Protein AF-A0A3B8WE60-F1 (afdb_monomer_lite)

Foldseek 3Di:
DDQPDPVSVVVVVVVVVVVVVVVVVVVVVVVVVVVVVVVVVVVVVVVVVVVVVVVVVVVVVVVVVVVVVVVVVVVVLVVLVVVLVVLVVVLVVLVVVLVVQLVVLVVQLPDPPHDPVVNVVSVVSNVVSVQVNVLSVLVNLVSCLVNVNDDWDFDWDQVVVLVVVVQVVLCVVLVVLPAAEEEEEPDDDFRTWTGRSVLVSLLSCLLSVCQSLQANYYYWYWYWYDDPQKIKIKIWHQGQWDDPVCQVVLLDFQDDDDDPPDDRDDRSSSNVSSQSSLVVQVKHWDKDIDGNRTIMIMIMGRTHHPDPPDPDDDDDDPFDFQAFDDDAFEEEEEALDPVLLVVVCVLCVRRRHHYDYDNDLVCVVVCCVVVVGQEYEFEQDHPPDGSVRSLVVCVVVVPPHAYEYEYQDPVSPDDDPPDDDSHQYYHHPPGDSVVVCVSCCVSNVIGTDTDPPPPPPPPPPPPPDDDADDFDLVLLVVLLVCLVVLVLVVNLVSLVVCVVVVRHDPVVSVVSNVCSVVSVSVVSNVSSVVVVVVVD

Secondary structure (DSSP, 8-state):
---SSHHHHHHHHHHHHHHHHHHHHHHHHHHHHHHHHHHHHHHHHHHHHHHHHHHHHHHHHHHHHHHHHHHHHHHHHHHHHHHHHHHHHHHHHHHHHHHHHHHHHHHHHS-TTS-HHHHHHHHHHHHHHHHHHHHHHHHHHHHHHHTT--PPP-EEE-HHHHHHHHHHHHHHHHHHTT-EEEEE--SPPPS-EEE-HHHHHHHHHHHHHHHHHH-SSSEEEEEEEEETTEEEEEEEE-SS---GGGTTGGGSTT-----TT------S-HHHHHHHHHHHTT-EEEEEEETTTEEEEEEEEE-EE---S----S----PPEEEESSSPPEEEEE-S-HHHHHHHHHHHGGGT-EEEEES-GGGHHHHHHHH--SEEEEESS-SSS-HHHHHHHHHHTT----EEEEES-GGGG---TTS----SEEEESS--HHHHHHHHHHHHT--EEEP--S----------S----PPPHHHHHHHHHHHHTT-HHHHHHHHHHHHHHT-S-HHHHHHHHHHHHTT-HHHHHHHHHHHHHH--

Radius of gyration: 42.01 Å; chains: 1; bounding box: 88×72×159 Å

InterPro domains:
  IPR001789 Signal transduction response regulator, receiver domain [PF00072] (331-440)
  IPR001789 Signal transduction response regulator, receiver domain [PS50110] (330-444)
  IPR001789 Signal transduction response regulator, receiver domain [SM00448] (329-440)
  IPR003594 Histidine kinase/HSP90-like ATPase domain [PF02518] (195-302)
  IPR003594 Histidine kinase/HSP90-like ATPase domain [SM00387] (195-305)
  IPR003661 Signal transduction histidine kinase, dimerisation/phosphoacceptor domain [PF00512] (82-148)
  IPR003661 Signal transduction histidine kinase, dimerisation/phosphoacceptor domain [SM00388] (82-148)
  IPR003661 Signal transduction histidine kinase, dimerisation/phosphoacceptor domain [cd00082] (82-144)
  IPR004358 Signal transduction histidine kinase-related protein, C-terminal [PR00344] (231-245)
  IPR004358 Signal transduction histidine kinase-related protein, C-terminal [PR00344] (249-259)
  IPR004358 Signal transduction histidine kinase-related protein, C-terminal [PR00344] (265-283)
  IPR004358 Signal transduction histidine kinase-related protein, C-terminal [PR00344] (289-302)
  IPR005467 Histidine kinase domain [PS50109] (89-305)
  IPR011006 CheY-like superfamily [SSF52172] (328-451)
  IPR036097 Signal transduction histidine kinase, dimerisation/phosphoacceptor domain superfamily [SSF47384] (67-149)
  IPR036890 Histidine kinase/HSP90-like ATPase superfamily [G3DSA:3.30.565.10] (147-307)
  IPR036890 Histidine kinase/HSP90-like ATPase superfamily [SSF55874] (138-301)

Sequence (536 aa):
TPVASLAEATLLSVTLWKVFFILVIVTGVICWLFVLAHESRVVAEEESRRQTRLLTEEIVAHERTDQALQQAKEQAEAANGAKSRYLTGISHELRSPLNAILGYAQLMENDDSVPPHRKEALGVIRRSGEYLADLIEGLLDISKIEAGRLDLHRDQVRIGLLMEQLVTMFRLQAEEKGLAFDYHCPHPLPELVTTDEKRLRQILINLLSNAIKYTDQGSVSLTLRYRSQVAEFTVRDTGEGIAAENIERIFRPFERIRNPGQSRTGTGLGLTITRLLTEIMGGDISVESEPGEGSVFKVSLMLSSLHSASPRSISTPARRIYGYHGARRKILLVDDDDSHRQVIRAMLSPLGFEISDTGNAMTVPERVEQERPNLILLDVSMPGKSGWEVLAELREMKYNLPVVMVSADANEGHHSAEAPRLHDGYIIKPVRLNLLLDTIGRVMGLDWRFEKSPEPLAALPLPASGALELPAREHCEALADLARIGHRKGLLEALHSLQYAGDASDAFVQEITKFTNDFQFEKILELLEVAEHEAS

Organism: Marinobacter nauticus (NCBI:txid2743)

pLDDT: mean 78.94, std 15.57, range [28.05, 97.44]

Structure (mmCIF, N/CA/C/O backbone):
data_AF-A0A3B8WE60-F1
#
_entry.id   AF-A0A3B8WE60-F1
#
loop_
_atom_site.group_PDB
_atom_site.id
_atom_site.type_symbol
_atom_site.label_atom_id
_atom_site.label_alt_id
_atom_site.label_comp_id
_atom_site.label_asym_id
_atom_site.label_entity_id
_atom_site.label_seq_id
_atom_site.pdbx_PDB_ins_code
_atom_site.Cartn_x
_atom_site.Cartn_y
_atom_site.Cartn_z
_atom_site.occupancy
_atom_site.B_iso_or_equiv
_atom_site.auth_seq_id
_atom_site.auth_comp_id
_atom_site.auth_asym_id
_atom_site.auth_atom_id
_atom_site.pdbx_PDB_model_num
ATOM 1 N N . THR A 1 1 ? 33.703 -18.500 -109.265 1.00 49.69 1 THR A N 1
ATOM 2 C CA . THR A 1 1 ? 32.764 -18.746 -110.380 1.00 49.69 1 THR A CA 1
ATOM 3 C C . THR A 1 1 ? 33.023 -17.704 -111.454 1.00 49.69 1 THR A C 1
ATOM 5 O O . THR A 1 1 ? 33.171 -16.544 -111.087 1.00 49.69 1 THR A O 1
ATOM 8 N N . PRO A 1 2 ? 33.189 -18.071 -112.737 1.00 55.41 2 PRO A N 1
ATOM 9 C CA . PRO A 1 2 ? 33.363 -17.079 -113.792 1.00 55.41 2 PRO A CA 1
ATOM 10 C C . PRO A 1 2 ? 32.014 -16.384 -114.024 1.00 55.41 2 PRO A C 1
ATOM 12 O O . PRO A 1 2 ? 30.989 -17.052 -114.136 1.00 55.41 2 PRO A O 1
ATOM 15 N N . VAL A 1 3 ? 32.005 -15.053 -114.002 1.00 51.75 3 VAL A N 1
ATOM 16 C CA . VAL A 1 3 ? 30.796 -14.231 -114.160 1.00 51.75 3 VAL A CA 1
ATOM 17 C C . VAL A 1 3 ? 30.491 -14.110 -115.655 1.00 51.75 3 VAL A C 1
ATOM 19 O O . VAL A 1 3 ? 31.381 -13.735 -116.417 1.00 51.75 3 VAL A O 1
ATOM 22 N N . ALA A 1 4 ? 29.280 -14.466 -116.090 1.00 61.06 4 ALA A N 1
ATOM 23 C CA . ALA A 1 4 ? 28.961 -14.659 -117.507 1.00 61.06 4 ALA A CA 1
ATOM 24 C C . ALA A 1 4 ? 28.514 -13.371 -118.231 1.00 61.06 4 ALA A C 1
ATOM 26 O O . ALA A 1 4 ? 28.290 -13.396 -119.439 1.00 61.06 4 ALA A O 1
ATOM 27 N N . SER A 1 5 ? 28.444 -12.218 -117.553 1.00 69.94 5 SER A N 1
ATOM 28 C CA . SER A 1 5 ? 28.201 -10.921 -118.202 1.00 69.94 5 SER A CA 1
ATOM 29 C C . SER A 1 5 ? 28.690 -9.721 -117.370 1.00 69.94 5 SER A C 1
ATOM 31 O O . SER A 1 5 ? 28.750 -9.769 -116.141 1.00 69.94 5 SER A O 1
ATOM 33 N N . LEU A 1 6 ? 29.017 -8.598 -118.029 1.00 69.50 6 LEU A N 1
ATOM 34 C CA . LEU A 1 6 ? 29.428 -7.341 -117.368 1.00 69.50 6 LEU A CA 1
ATOM 35 C C . LEU A 1 6 ? 28.334 -6.790 -116.418 1.00 69.50 6 LEU A C 1
ATOM 37 O O . LEU A 1 6 ? 28.630 -6.124 -115.423 1.00 69.50 6 LEU A O 1
ATOM 41 N N . ALA A 1 7 ? 27.067 -7.101 -116.714 1.00 74.88 7 ALA A N 1
ATOM 42 C CA . ALA A 1 7 ? 25.901 -6.751 -115.904 1.00 74.88 7 ALA A CA 1
ATOM 43 C C . ALA A 1 7 ? 25.808 -7.584 -114.609 1.00 74.88 7 ALA A C 1
ATOM 45 O O . ALA A 1 7 ? 25.491 -7.053 -113.546 1.00 74.88 7 ALA A O 1
ATOM 46 N N . GLU A 1 8 ? 26.146 -8.874 -114.657 1.00 78.25 8 GLU A N 1
ATOM 47 C CA . GLU A 1 8 ? 26.203 -9.723 -113.460 1.00 78.25 8 GLU A CA 1
ATOM 48 C C . GLU A 1 8 ? 27.340 -9.312 -112.519 1.00 78.25 8 GLU A C 1
ATOM 50 O O . GLU A 1 8 ? 27.164 -9.306 -111.301 1.00 78.25 8 GLU A O 1
ATOM 55 N N . ALA A 1 9 ? 28.495 -8.912 -113.064 1.00 77.12 9 ALA A N 1
ATOM 56 C CA . ALA A 1 9 ? 29.642 -8.483 -112.261 1.00 77.12 9 ALA A CA 1
ATOM 57 C C . ALA A 1 9 ? 29.352 -7.181 -111.496 1.00 77.12 9 ALA A C 1
ATOM 59 O O . ALA A 1 9 ? 29.719 -7.036 -110.327 1.00 77.12 9 ALA A O 1
ATOM 60 N N . THR A 1 10 ? 28.650 -6.245 -112.138 1.00 81.38 10 THR A N 1
ATOM 61 C CA . THR A 1 10 ? 28.222 -4.984 -111.516 1.00 81.38 10 THR A CA 1
ATOM 62 C C . THR A 1 10 ? 27.132 -5.211 -110.469 1.00 81.38 10 THR A C 1
ATOM 64 O O . THR A 1 10 ? 27.232 -4.663 -109.370 1.00 81.38 10 THR A O 1
ATOM 67 N N . LEU A 1 11 ? 26.152 -6.081 -110.737 1.00 84.31 11 LEU A N 1
ATOM 68 C CA . LEU A 1 11 ? 25.127 -6.456 -109.759 1.00 84.31 11 LEU A CA 1
ATOM 69 C C . LEU A 1 11 ? 25.726 -7.158 -108.526 1.00 84.31 11 LEU A C 1
ATOM 71 O O . LEU A 1 11 ? 25.360 -6.832 -107.392 1.00 84.31 11 LEU A O 1
ATOM 75 N N . LEU A 1 12 ? 26.673 -8.081 -108.729 1.00 85.88 12 LEU A N 1
ATOM 76 C CA . LEU A 1 12 ? 27.370 -8.784 -107.649 1.00 85.88 12 LEU A CA 1
ATOM 77 C C . LEU A 1 12 ? 28.183 -7.810 -106.787 1.00 85.88 12 LEU A C 1
ATOM 79 O O . LEU A 1 12 ? 28.095 -7.865 -105.564 1.00 85.88 12 LEU A O 1
ATOM 83 N N . SER A 1 13 ? 28.911 -6.878 -107.412 1.00 85.50 13 SER A N 1
ATOM 84 C CA . SER A 1 13 ? 29.672 -5.833 -106.713 1.00 85.50 13 SER A CA 1
ATOM 85 C C . SER A 1 13 ? 28.774 -4.939 -105.848 1.00 85.50 13 SER A C 1
ATOM 87 O O . SER A 1 13 ? 29.040 -4.753 -104.660 1.00 85.50 13 SER A O 1
ATOM 89 N N . VAL A 1 14 ? 27.655 -4.447 -106.399 1.00 88.44 14 VAL A N 1
ATOM 90 C CA . VAL A 1 14 ? 26.680 -3.632 -105.648 1.00 88.44 14 VAL A CA 1
ATOM 91 C C . VAL A 1 14 ? 26.066 -4.424 -104.490 1.00 88.44 14 VAL A C 1
ATOM 93 O O . VAL A 1 14 ? 25.876 -3.882 -103.400 1.00 88.44 14 VAL A O 1
ATOM 96 N N . THR A 1 15 ? 25.769 -5.707 -104.698 1.00 90.25 15 THR A N 1
ATOM 97 C CA . THR A 1 15 ? 25.216 -6.580 -103.652 1.00 90.25 15 THR A CA 1
ATOM 98 C C . THR A 1 15 ? 26.230 -6.822 -102.535 1.00 90.25 15 THR A C 1
ATOM 100 O O . THR A 1 15 ? 25.875 -6.695 -101.366 1.00 90.25 15 THR A O 1
ATOM 103 N N . LEU A 1 16 ? 27.497 -7.086 -102.872 1.00 91.00 16 LEU A N 1
ATOM 104 C CA . LEU A 1 16 ? 28.579 -7.250 -101.897 1.00 91.00 16 LEU A CA 1
ATOM 105 C C . LEU A 1 16 ? 28.797 -5.982 -101.068 1.00 91.00 16 LEU A C 1
ATOM 107 O O . LEU A 1 16 ? 28.916 -6.078 -99.851 1.00 91.00 16 LEU A O 1
ATOM 111 N N . TRP A 1 17 ? 28.769 -4.798 -101.689 1.00 93.12 17 TRP A N 1
ATOM 112 C CA . TRP A 1 17 ? 28.853 -3.527 -100.964 1.00 93.12 17 TRP A CA 1
ATOM 113 C C . TRP A 1 17 ? 27.675 -3.317 -100.008 1.00 93.12 17 TRP A C 1
ATOM 115 O O . TRP A 1 17 ? 27.883 -2.933 -98.858 1.00 93.12 17 TRP A O 1
ATOM 125 N N . LYS A 1 18 ? 26.441 -3.612 -100.439 1.00 92.56 18 LYS A N 1
ATOM 126 C CA . LYS A 1 18 ? 25.260 -3.541 -99.561 1.00 92.56 18 LYS A CA 1
ATOM 127 C C . LYS A 1 18 ? 25.377 -4.505 -98.381 1.00 92.56 18 LYS A C 1
ATOM 129 O O . LYS A 1 18 ? 25.154 -4.095 -97.247 1.00 92.56 18 LYS A O 1
ATOM 134 N N . VAL A 1 19 ? 25.757 -5.759 -98.634 1.00 93.62 19 VAL A N 1
ATOM 135 C CA . VAL A 1 19 ? 25.951 -6.776 -97.589 1.00 93.62 19 VAL A CA 1
ATOM 136 C C . VAL A 1 19 ? 27.061 -6.360 -96.623 1.00 93.62 19 VAL A C 1
ATOM 138 O O . VAL A 1 19 ? 26.871 -6.471 -95.416 1.00 93.62 19 VAL A O 1
ATOM 141 N N . PHE A 1 20 ? 28.173 -5.820 -97.129 1.00 94.19 20 PHE A N 1
ATOM 142 C CA . PHE A 1 20 ? 29.269 -5.304 -96.313 1.00 94.19 20 PHE A CA 1
ATOM 143 C C . PHE A 1 20 ? 28.800 -4.190 -95.371 1.00 94.19 20 PHE A C 1
ATOM 145 O O . PHE A 1 20 ? 29.004 -4.295 -94.165 1.00 94.19 20 PHE A O 1
ATOM 152 N N . PHE A 1 21 ? 28.113 -3.163 -95.883 1.00 95.12 21 PHE A N 1
ATOM 153 C CA . PHE A 1 21 ? 27.609 -2.076 -95.037 1.00 95.12 21 PHE A CA 1
ATOM 154 C C . PHE A 1 21 ? 26.559 -2.550 -94.026 1.00 95.12 21 PHE A C 1
ATOM 156 O O . PHE A 1 21 ? 26.587 -2.103 -92.882 1.00 95.12 21 PHE A O 1
ATOM 163 N N . ILE A 1 22 ? 25.674 -3.481 -94.403 1.00 94.69 22 ILE A N 1
ATOM 164 C CA . ILE A 1 22 ? 24.710 -4.082 -93.467 1.00 94.69 22 ILE A CA 1
ATOM 165 C C . ILE A 1 22 ? 25.447 -4.815 -92.342 1.00 94.69 22 ILE A C 1
ATOM 167 O O . ILE A 1 22 ? 25.141 -4.586 -91.175 1.00 94.69 22 ILE A O 1
ATOM 171 N N . LEU A 1 23 ? 26.439 -5.649 -92.669 1.00 95.06 23 LEU A N 1
ATOM 172 C CA . LEU A 1 23 ? 27.255 -6.351 -91.676 1.00 95.06 23 LEU A CA 1
ATOM 173 C C . LEU A 1 23 ? 27.988 -5.373 -90.755 1.00 95.06 23 LEU A C 1
ATOM 175 O O . LEU A 1 23 ? 27.925 -5.542 -89.545 1.00 95.06 23 LEU A O 1
ATOM 179 N N . VAL A 1 24 ? 28.601 -4.317 -91.298 1.00 96.12 24 VAL A N 1
ATOM 180 C CA . VAL A 1 24 ? 29.284 -3.284 -90.501 1.00 96.12 24 VAL A CA 1
ATOM 181 C C . VAL A 1 24 ? 28.320 -2.585 -89.539 1.00 96.12 24 VAL A C 1
ATOM 183 O O . VAL A 1 24 ? 28.657 -2.411 -88.369 1.00 96.12 24 VAL A O 1
ATOM 186 N N . ILE A 1 25 ? 27.111 -2.228 -89.989 1.00 95.94 25 ILE A N 1
ATOM 187 C CA . ILE A 1 25 ? 26.088 -1.614 -89.127 1.00 95.94 25 ILE A CA 1
ATOM 188 C C . ILE A 1 25 ? 25.656 -2.591 -88.030 1.00 95.94 25 ILE A C 1
ATOM 190 O O . ILE A 1 25 ? 25.625 -2.214 -86.862 1.00 95.94 25 ILE A O 1
ATOM 194 N N . VAL A 1 26 ? 25.367 -3.849 -88.377 1.00 96.00 26 VAL A N 1
ATOM 195 C CA . VAL A 1 26 ? 24.964 -4.879 -87.406 1.00 96.00 26 VAL A CA 1
ATOM 196 C C . VAL A 1 26 ? 26.068 -5.117 -86.375 1.00 96.00 26 VAL A C 1
ATOM 198 O O . VAL A 1 26 ? 25.791 -5.124 -85.178 1.00 96.00 26 VAL A O 1
ATOM 201 N N . THR A 1 27 ? 27.326 -5.242 -86.805 1.00 96.12 27 THR A N 1
ATOM 202 C CA . THR A 1 27 ? 28.473 -5.378 -85.899 1.00 96.12 27 THR A CA 1
ATOM 203 C C . THR A 1 27 ? 28.636 -4.142 -85.014 1.00 96.12 27 THR A C 1
ATOM 205 O O . THR A 1 27 ? 28.879 -4.289 -83.819 1.00 96.12 27 THR A O 1
ATOM 208 N N . GLY A 1 28 ? 28.446 -2.936 -85.558 1.00 96.12 28 GLY A N 1
ATOM 209 C CA . GLY A 1 28 ? 28.476 -1.688 -84.795 1.00 96.12 28 GLY A CA 1
ATOM 210 C C . GLY A 1 28 ? 27.396 -1.626 -83.713 1.00 96.12 28 GLY A C 1
ATOM 211 O O . GLY A 1 28 ? 27.704 -1.310 -82.567 1.00 96.12 28 GLY A O 1
ATOM 212 N N . VAL A 1 29 ? 26.154 -1.999 -84.043 1.00 96.25 29 VAL A N 1
ATOM 213 C CA . VAL A 1 29 ? 25.031 -2.049 -83.088 1.00 96.25 29 VAL A CA 1
ATOM 214 C C . VAL A 1 29 ? 25.276 -3.093 -82.000 1.00 96.25 29 VAL A C 1
ATOM 216 O O . VAL A 1 29 ? 25.078 -2.795 -80.826 1.00 96.25 29 VAL A O 1
ATOM 219 N N . ILE A 1 30 ? 25.747 -4.293 -82.357 1.00 95.75 30 ILE A N 1
ATOM 220 C CA . ILE A 1 30 ? 26.071 -5.345 -81.379 1.00 95.75 30 ILE A CA 1
ATOM 221 C C . ILE A 1 30 ? 27.202 -4.888 -80.450 1.00 95.75 30 ILE A C 1
ATOM 223 O O . ILE A 1 30 ? 27.102 -5.059 -79.237 1.00 95.75 30 ILE A O 1
ATOM 227 N N . CYS A 1 31 ? 28.257 -4.282 -81.002 1.00 95.88 31 CYS A N 1
ATOM 228 C CA . CYS A 1 31 ? 29.374 -3.759 -80.218 1.00 95.88 31 CYS A CA 1
ATOM 229 C C . CYS A 1 31 ? 28.906 -2.656 -79.257 1.00 95.88 31 CYS A C 1
ATOM 231 O O . CYS A 1 31 ? 29.218 -2.700 -78.070 1.00 95.88 31 CYS A O 1
ATOM 233 N N . TRP A 1 32 ? 28.083 -1.718 -79.736 1.00 96.25 32 TRP A N 1
ATOM 234 C CA . TRP A 1 32 ? 27.522 -0.655 -78.906 1.00 96.25 32 TRP A CA 1
ATOM 235 C C . TRP A 1 32 ? 26.612 -1.191 -77.793 1.00 96.25 32 TRP A C 1
ATOM 237 O O . TRP A 1 32 ? 26.763 -0.783 -76.645 1.00 96.25 32 TRP A O 1
ATOM 247 N N . LEU A 1 33 ? 25.729 -2.152 -78.091 1.00 95.12 33 LEU A N 1
ATOM 248 C CA . LEU A 1 33 ? 24.898 -2.812 -77.077 1.00 95.12 33 LEU A CA 1
ATOM 249 C C . LEU A 1 33 ? 25.744 -3.535 -76.025 1.00 95.12 33 LEU A C 1
ATOM 251 O O . LEU A 1 33 ? 25.408 -3.497 -74.844 1.00 95.12 33 LEU A O 1
ATOM 255 N N . PHE A 1 34 ? 26.847 -4.168 -76.433 1.00 95.62 34 PHE A N 1
ATOM 256 C CA . PHE A 1 34 ? 27.758 -4.830 -75.505 1.00 95.62 34 PHE A CA 1
ATOM 257 C C . PHE A 1 34 ? 28.472 -3.828 -74.589 1.00 95.62 34 PHE A C 1
ATOM 259 O O . PHE A 1 34 ? 28.548 -4.057 -73.383 1.00 95.62 34 PHE A O 1
ATOM 266 N N . VAL A 1 35 ? 28.941 -2.701 -75.136 1.00 95.38 35 VAL A N 1
ATOM 267 C CA . VAL A 1 35 ? 29.545 -1.611 -74.351 1.00 95.38 35 VAL A CA 1
ATOM 268 C C . VAL A 1 35 ? 28.528 -1.022 -73.373 1.00 95.38 35 VAL A C 1
ATOM 270 O O . VAL A 1 35 ? 28.821 -0.930 -72.185 1.00 95.38 35 VAL A O 1
ATOM 273 N N . LEU A 1 36 ? 27.311 -0.719 -73.833 1.00 95.12 36 LEU A N 1
ATOM 274 C CA . LEU A 1 36 ? 26.246 -0.169 -72.991 1.00 95.12 36 LEU A CA 1
ATOM 275 C C . LEU A 1 36 ? 25.849 -1.133 -71.863 1.00 95.12 36 LEU A C 1
ATOM 277 O O . LEU A 1 36 ? 25.693 -0.720 -70.715 1.00 95.12 36 LEU A O 1
ATOM 281 N N . ALA A 1 37 ? 25.712 -2.426 -72.167 1.00 93.50 37 ALA A N 1
ATOM 282 C CA . ALA A 1 37 ? 25.419 -3.446 -71.163 1.00 93.50 37 ALA A CA 1
ATOM 283 C C . ALA A 1 37 ? 26.564 -3.599 -70.149 1.00 93.50 37 ALA A C 1
ATOM 285 O O . ALA A 1 37 ? 26.314 -3.828 -68.965 1.00 93.50 37 ALA A O 1
ATOM 286 N N . HIS A 1 38 ? 27.817 -3.462 -70.594 1.00 94.50 38 HIS A N 1
ATOM 287 C CA . HIS A 1 38 ? 28.977 -3.498 -69.712 1.00 94.50 38 HIS A CA 1
ATOM 288 C C . HIS A 1 38 ? 29.021 -2.282 -68.777 1.00 94.50 38 HIS A C 1
ATOM 290 O O . HIS A 1 38 ? 29.122 -2.476 -67.568 1.00 94.50 38 HIS A O 1
ATOM 296 N N . GLU A 1 39 ? 28.865 -1.062 -69.302 1.00 94.50 39 GLU A N 1
ATOM 297 C CA . GLU A 1 39 ? 28.807 0.167 -68.494 1.00 94.50 39 GLU A CA 1
ATOM 298 C C . GLU A 1 39 ? 27.644 0.133 -67.497 1.00 94.50 39 GLU A C 1
ATOM 300 O O . GLU A 1 39 ? 27.839 0.391 -66.311 1.00 94.50 39 GLU A O 1
ATOM 305 N N . SER A 1 40 ? 26.449 -0.271 -67.942 1.00 92.88 40 SER A N 1
ATOM 306 C CA . SER A 1 40 ? 25.278 -0.388 -67.067 1.00 92.88 40 SER A CA 1
ATOM 307 C C . SER A 1 40 ? 25.507 -1.382 -65.925 1.00 92.88 40 SER A C 1
ATOM 309 O O . SER A 1 40 ? 25.130 -1.098 -64.786 1.00 92.88 40 SER A O 1
ATOM 311 N N . ARG A 1 41 ? 26.163 -2.519 -66.195 1.00 93.56 41 ARG A N 1
ATOM 312 C CA . ARG A 1 41 ? 26.497 -3.506 -65.160 1.00 93.56 41 ARG A CA 1
ATOM 313 C C . ARG A 1 41 ? 27.509 -2.960 -64.156 1.00 93.56 41 ARG A C 1
ATOM 315 O O . ARG A 1 41 ? 27.333 -3.188 -62.965 1.00 93.56 41 ARG A O 1
ATOM 322 N N . VAL A 1 42 ? 28.538 -2.252 -64.623 1.00 94.19 42 VAL A N 1
ATOM 323 C CA . VAL A 1 42 ? 29.557 -1.651 -63.746 1.00 94.19 42 VAL A CA 1
ATOM 324 C C . VAL A 1 42 ? 28.920 -0.617 -62.818 1.00 94.19 42 VAL A C 1
ATOM 326 O O . VAL A 1 42 ? 29.108 -0.702 -61.609 1.00 94.19 42 VAL A O 1
ATOM 329 N N . VAL A 1 43 ? 28.086 0.284 -63.349 1.00 94.00 43 VAL A N 1
ATOM 330 C CA . VAL A 1 43 ? 27.384 1.297 -62.540 1.00 94.00 43 VAL A CA 1
ATOM 331 C C . VAL A 1 43 ? 26.439 0.651 -61.520 1.00 94.00 43 VAL A C 1
ATOM 333 O O . VAL A 1 43 ? 26.412 1.058 -60.360 1.00 94.00 43 VAL A O 1
ATOM 336 N N . ALA A 1 44 ? 25.687 -0.382 -61.915 1.00 92.06 44 ALA A N 1
ATOM 337 C CA . ALA A 1 44 ? 24.808 -1.104 -60.994 1.00 92.06 44 ALA A CA 1
ATOM 338 C C . ALA A 1 44 ? 25.591 -1.814 -59.873 1.00 92.06 44 ALA A C 1
ATOM 340 O O . ALA A 1 44 ? 25.151 -1.835 -58.722 1.00 92.06 44 ALA A O 1
ATOM 341 N N . GLU A 1 45 ? 26.758 -2.380 -60.191 1.00 93.75 45 GLU A N 1
ATOM 342 C CA . GLU A 1 45 ? 27.627 -3.037 -59.215 1.00 93.75 45 GLU A CA 1
ATOM 343 C C . GLU A 1 45 ? 28.266 -2.026 -58.250 1.00 93.75 45 GLU A C 1
ATOM 345 O O . GLU A 1 45 ? 28.327 -2.281 -57.047 1.00 93.75 45 GLU A O 1
ATOM 350 N N . GLU A 1 46 ? 28.688 -0.860 -58.741 1.00 94.25 46 GLU A N 1
ATOM 351 C CA . GLU A 1 46 ? 29.200 0.232 -57.908 1.00 94.25 46 GLU A CA 1
ATOM 352 C C . GLU A 1 46 ? 28.138 0.769 -56.943 1.00 94.25 46 GLU A C 1
ATOM 354 O O . GLU A 1 46 ? 28.409 0.897 -55.745 1.00 94.25 46 GLU A O 1
ATOM 359 N N . GLU A 1 47 ? 26.918 1.016 -57.425 1.00 94.19 47 GLU A N 1
ATOM 360 C CA . GLU A 1 47 ? 25.818 1.497 -56.585 1.00 94.19 47 GLU A CA 1
ATOM 361 C C . GLU A 1 47 ? 25.408 0.442 -55.544 1.00 94.19 47 GLU A C 1
ATOM 363 O O . GLU A 1 47 ? 25.242 0.762 -54.366 1.00 94.19 47 GLU A O 1
ATOM 368 N N . SER A 1 48 ? 25.345 -0.838 -55.928 1.00 93.62 48 SER A N 1
ATOM 369 C CA . SER A 1 48 ? 25.073 -1.940 -54.995 1.00 93.62 48 SER A CA 1
ATOM 370 C C . SER A 1 48 ? 26.155 -2.066 -53.918 1.00 93.62 48 SER A C 1
ATOM 372 O O . SER A 1 48 ? 25.843 -2.197 -52.730 1.00 93.62 48 SER A O 1
ATOM 374 N N . ARG A 1 49 ? 27.437 -1.964 -54.294 1.00 95.19 49 ARG A N 1
ATOM 375 C CA . ARG A 1 49 ? 28.557 -1.961 -53.338 1.00 95.19 49 ARG A CA 1
ATOM 376 C C . ARG A 1 49 ? 28.480 -0.764 -52.397 1.00 95.19 49 ARG A C 1
ATOM 378 O O . ARG A 1 49 ? 28.730 -0.918 -51.202 1.00 95.19 49 ARG A O 1
ATOM 385 N N . ARG A 1 50 ? 28.104 0.412 -52.906 1.00 94.31 50 ARG A N 1
ATOM 386 C CA . ARG A 1 50 ? 27.917 1.619 -52.096 1.00 94.31 50 ARG A CA 1
ATOM 387 C C . ARG A 1 50 ? 26.790 1.445 -51.081 1.00 94.31 50 ARG A C 1
ATOM 389 O O . ARG A 1 50 ? 27.011 1.713 -49.904 1.00 94.31 50 ARG A O 1
ATOM 396 N N . GLN A 1 51 ? 25.625 0.958 -51.503 1.00 94.00 51 GLN A N 1
ATOM 397 C CA . GLN A 1 51 ? 24.495 0.696 -50.605 1.00 94.00 51 GLN A CA 1
ATOM 398 C C . GLN A 1 51 ? 24.840 -0.354 -49.548 1.00 94.00 51 GLN A C 1
ATOM 400 O O . GLN A 1 51 ? 24.595 -0.139 -48.365 1.00 94.00 51 GLN A O 1
ATOM 405 N N . THR A 1 52 ? 25.483 -1.450 -49.955 1.00 94.56 52 THR A N 1
ATOM 406 C CA . THR A 1 52 ? 25.922 -2.508 -49.032 1.00 94.56 52 THR A CA 1
ATOM 407 C C . THR A 1 52 ? 26.888 -1.956 -47.986 1.00 94.56 52 THR A C 1
ATOM 409 O O . THR A 1 52 ? 26.777 -2.277 -46.803 1.00 94.56 52 THR A O 1
ATOM 412 N N . ARG A 1 53 ? 27.812 -1.080 -48.395 1.00 95.88 53 ARG A N 1
ATOM 413 C CA . ARG A 1 53 ? 28.738 -0.415 -47.478 1.00 95.88 53 ARG A CA 1
ATOM 414 C C . ARG A 1 53 ? 28.010 0.495 -46.487 1.00 95.88 53 ARG A C 1
ATOM 416 O O . ARG A 1 53 ? 28.288 0.392 -45.300 1.00 95.88 53 ARG A O 1
ATOM 423 N N . LEU A 1 54 ? 27.086 1.336 -46.956 1.00 95.50 54 LEU A N 1
ATOM 424 C CA . LEU A 1 54 ? 26.304 2.226 -46.087 1.00 95.50 54 LEU A CA 1
ATOM 425 C C . LEU A 1 54 ? 25.478 1.435 -45.064 1.00 95.50 54 LEU A C 1
ATOM 427 O O . LEU A 1 54 ? 25.535 1.743 -43.880 1.00 95.50 54 LEU A O 1
ATOM 431 N N . LEU A 1 55 ? 24.797 0.369 -45.499 1.00 95.31 55 LEU A N 1
ATOM 432 C CA . LEU A 1 55 ? 24.051 -0.522 -44.604 1.00 95.31 55 LEU A CA 1
ATOM 433 C C . LEU A 1 55 ? 24.966 -1.192 -43.575 1.00 95.31 55 LEU A C 1
ATOM 435 O O . LEU A 1 55 ? 24.610 -1.302 -42.409 1.00 95.31 55 LEU A O 1
ATOM 439 N N . THR A 1 56 ? 26.161 -1.621 -43.985 1.00 95.25 56 THR A N 1
ATOM 440 C CA . THR A 1 56 ? 27.130 -2.227 -43.059 1.00 95.25 56 THR A CA 1
ATOM 441 C C . THR A 1 56 ? 27.616 -1.209 -42.024 1.00 95.25 56 THR A C 1
ATOM 443 O O . THR A 1 56 ? 27.728 -1.538 -40.846 1.00 95.25 56 THR A O 1
ATOM 446 N N . GLU A 1 57 ? 27.887 0.030 -42.440 1.00 95.12 57 GLU A N 1
ATOM 447 C CA . GLU A 1 57 ? 28.274 1.119 -41.535 1.00 95.12 57 GLU A CA 1
ATOM 448 C C . GLU A 1 57 ? 27.143 1.455 -40.542 1.00 95.12 57 GLU A C 1
ATOM 450 O O . GLU A 1 57 ? 27.414 1.634 -39.354 1.00 95.12 57 GLU A O 1
ATOM 455 N N . GLU A 1 58 ? 25.884 1.457 -40.992 1.00 95.38 58 GLU A N 1
ATOM 456 C CA . GLU A 1 58 ? 24.696 1.659 -40.152 1.00 95.38 58 GLU A CA 1
ATOM 457 C C . GLU A 1 58 ? 24.480 0.512 -39.150 1.00 95.38 58 GLU A C 1
ATOM 459 O O . GLU A 1 58 ? 24.283 0.774 -37.964 1.00 95.38 58 GLU A O 1
ATOM 464 N N . ILE A 1 59 ? 24.602 -0.750 -39.581 1.00 94.56 59 ILE A N 1
ATOM 465 C CA . ILE A 1 59 ? 24.506 -1.925 -38.696 1.00 94.56 59 ILE A CA 1
ATOM 466 C C . ILE A 1 59 ? 25.569 -1.850 -37.595 1.00 94.56 59 ILE A C 1
ATOM 468 O O . ILE A 1 59 ? 25.247 -1.985 -36.418 1.00 94.56 59 ILE A O 1
ATOM 472 N N . VAL A 1 60 ? 26.825 -1.567 -37.954 1.00 96.06 60 VAL A N 1
ATOM 473 C CA . VAL A 1 60 ? 27.918 -1.448 -36.974 1.00 96.06 60 VAL A CA 1
ATOM 474 C C . VAL A 1 60 ? 27.685 -0.276 -36.014 1.00 96.06 60 VAL A C 1
ATOM 476 O O . VAL A 1 60 ? 28.024 -0.367 -34.832 1.00 96.06 60 VAL A O 1
ATOM 479 N N . ALA A 1 61 ? 27.118 0.835 -36.491 1.00 93.62 61 ALA A N 1
ATOM 480 C CA . ALA A 1 61 ? 26.755 1.959 -35.632 1.00 93.62 61 ALA A CA 1
ATOM 481 C C . ALA A 1 61 ? 25.638 1.583 -34.643 1.00 93.62 61 ALA A C 1
ATOM 483 O O . ALA A 1 61 ? 25.757 1.892 -33.454 1.00 93.62 61 ALA A O 1
ATOM 484 N N . HIS A 1 62 ? 24.601 0.876 -35.099 1.00 93.56 62 HIS A N 1
ATOM 485 C CA . HIS A 1 62 ? 23.531 0.370 -34.240 1.00 93.56 62 HIS A CA 1
ATOM 486 C C . HIS A 1 62 ? 24.050 -0.621 -33.198 1.00 93.56 62 HIS A C 1
ATOM 488 O O . HIS A 1 62 ? 23.820 -0.405 -32.014 1.00 93.56 62 HIS A O 1
ATOM 494 N N . GLU A 1 63 ? 24.843 -1.620 -33.592 1.00 94.56 63 GLU A N 1
ATOM 495 C CA . GLU A 1 63 ? 25.413 -2.604 -32.659 1.00 94.56 63 GLU A CA 1
ATOM 496 C C . GLU A 1 63 ? 26.244 -1.946 -31.552 1.00 94.56 63 GLU A C 1
ATOM 498 O O . GLU A 1 63 ? 26.136 -2.313 -30.382 1.00 94.56 63 GLU A O 1
ATOM 503 N N . ARG A 1 64 ? 27.060 -0.940 -31.893 1.00 94.31 64 ARG A N 1
ATOM 504 C CA . ARG A 1 64 ? 27.838 -0.188 -30.895 1.00 94.31 64 ARG A CA 1
ATOM 505 C C . ARG A 1 64 ? 26.944 0.589 -29.938 1.00 94.31 64 ARG A C 1
ATOM 507 O O . ARG A 1 64 ? 27.234 0.643 -28.744 1.00 94.31 64 ARG A O 1
ATOM 514 N N . THR A 1 65 ? 25.888 1.204 -30.463 1.00 93.94 65 THR A N 1
ATOM 515 C CA . THR A 1 65 ? 24.949 1.998 -29.664 1.00 93.94 65 THR A CA 1
ATOM 516 C C . THR A 1 65 ? 24.143 1.094 -28.732 1.00 93.94 65 THR A C 1
ATOM 518 O O . THR A 1 65 ? 24.025 1.400 -27.547 1.00 93.94 65 THR A O 1
ATOM 521 N N . ASP A 1 66 ? 23.687 -0.059 -29.222 1.00 94.62 66 ASP A N 1
ATOM 522 C CA . ASP A 1 66 ? 22.964 -1.066 -28.444 1.00 94.62 66 ASP A CA 1
ATOM 523 C C . ASP A 1 66 ? 23.849 -1.678 -27.354 1.00 94.62 66 ASP A C 1
ATOM 525 O O . ASP A 1 66 ? 23.414 -1.813 -26.212 1.00 94.62 66 ASP A O 1
ATOM 529 N N . GLN A 1 67 ? 25.117 -1.983 -27.653 1.00 94.19 67 GLN A N 1
ATOM 530 C CA . GLN A 1 67 ? 26.069 -2.461 -26.645 1.00 94.19 67 GLN A CA 1
ATOM 531 C C . GLN A 1 67 ? 26.335 -1.414 -25.561 1.00 94.19 67 GLN A C 1
ATOM 533 O O . GLN A 1 67 ? 26.341 -1.751 -24.377 1.00 94.19 67 GLN A O 1
ATOM 538 N N . ALA A 1 68 ? 26.529 -0.148 -25.940 1.00 93.50 68 ALA A N 1
ATOM 539 C CA . ALA A 1 68 ? 26.717 0.934 -24.978 1.00 93.50 68 ALA A CA 1
ATOM 540 C C . ALA A 1 68 ? 25.467 1.135 -24.103 1.00 93.50 68 ALA A C 1
ATOM 542 O O . ALA A 1 68 ? 25.586 1.307 -22.889 1.00 93.50 68 ALA A O 1
ATOM 543 N N . LEU A 1 69 ? 24.272 1.060 -24.699 1.00 94.50 69 LEU A N 1
ATOM 544 C CA . LEU A 1 69 ? 23.001 1.137 -23.980 1.00 94.50 69 LEU A CA 1
ATOM 545 C C . LEU A 1 69 ? 22.831 -0.037 -23.010 1.00 94.50 69 LEU A C 1
ATOM 547 O O . LEU A 1 69 ? 22.458 0.175 -21.857 1.00 94.50 69 LEU A O 1
ATOM 551 N N . GLN A 1 70 ? 23.138 -1.258 -23.449 1.00 93.00 70 GLN A N 1
ATOM 552 C CA . GLN A 1 70 ? 23.049 -2.459 -22.624 1.00 93.00 70 GLN A CA 1
ATOM 553 C C . GLN A 1 70 ? 24.024 -2.397 -21.441 1.00 93.00 70 GLN A C 1
ATOM 555 O O . GLN A 1 70 ? 23.620 -2.647 -20.308 1.00 93.00 70 GLN A O 1
ATOM 560 N N . GLN A 1 71 ? 25.272 -1.976 -21.667 1.00 93.25 71 GLN A N 1
ATOM 561 C CA . GLN A 1 71 ? 26.249 -1.778 -20.591 1.00 93.25 71 GLN A CA 1
ATOM 562 C C . GLN A 1 71 ? 25.799 -0.705 -19.594 1.00 93.25 71 GLN A C 1
ATOM 564 O O . GLN A 1 71 ? 25.889 -0.909 -18.383 1.00 93.25 71 GLN A O 1
ATOM 569 N N . ALA A 1 72 ? 25.278 0.425 -20.082 1.00 90.94 72 ALA A N 1
ATOM 570 C CA . ALA A 1 72 ? 24.754 1.482 -19.221 1.00 90.94 72 ALA A CA 1
ATOM 571 C C . ALA A 1 72 ? 23.552 0.997 -18.390 1.00 90.94 72 ALA A C 1
ATOM 573 O O . ALA A 1 72 ? 23.458 1.306 -17.200 1.00 90.94 72 ALA A O 1
ATOM 574 N N . LYS A 1 73 ? 22.663 0.196 -18.992 1.00 90.44 73 LYS A N 1
ATOM 575 C CA . LYS A 1 73 ? 21.520 -0.422 -18.312 1.00 90.44 73 LYS A CA 1
ATOM 576 C C . LYS A 1 73 ? 21.972 -1.395 -17.223 1.00 90.44 73 LYS A C 1
ATOM 578 O O . LYS A 1 73 ? 21.528 -1.267 -16.086 1.00 90.44 73 LYS A O 1
ATOM 583 N N . GLU A 1 74 ? 22.884 -2.311 -17.536 1.00 90.44 74 GLU A N 1
ATOM 584 C CA . GLU A 1 74 ? 23.425 -3.276 -16.569 1.00 90.44 74 GLU A CA 1
ATOM 585 C C . GLU A 1 74 ? 24.129 -2.573 -15.402 1.00 90.44 74 GLU A C 1
ATOM 587 O O . GLU A 1 74 ? 23.942 -2.944 -14.241 1.00 90.44 74 GLU A O 1
ATOM 592 N N . GLN A 1 75 ? 24.887 -1.508 -15.680 1.00 88.69 75 GLN A N 1
ATOM 593 C CA . GLN A 1 75 ? 25.530 -0.705 -14.642 1.00 88.69 75 GLN A CA 1
ATOM 594 C C . GLN A 1 75 ? 24.503 0.005 -13.745 1.00 88.69 75 GLN A C 1
ATOM 596 O O . GLN A 1 75 ? 24.669 0.028 -12.521 1.00 88.69 75 GLN A O 1
ATOM 601 N N . ALA A 1 76 ? 23.430 0.551 -14.326 1.00 81.19 76 ALA A N 1
ATOM 602 C CA . ALA A 1 76 ? 22.347 1.191 -13.582 1.00 81.19 76 ALA A CA 1
ATOM 603 C C . ALA A 1 76 ? 21.568 0.188 -12.710 1.00 81.19 76 ALA A C 1
ATOM 605 O O . ALA A 1 76 ? 21.322 0.452 -11.530 1.00 81.19 76 ALA A O 1
ATOM 606 N N . GLU A 1 77 ? 21.234 -0.988 -13.245 1.00 81.19 77 GLU A N 1
ATOM 607 C CA . GLU A 1 77 ? 20.548 -2.057 -12.511 1.00 81.19 77 GLU A CA 1
ATOM 608 C C . GLU A 1 77 ? 21.418 -2.615 -11.374 1.00 81.19 77 GLU A C 1
ATOM 610 O O . GLU A 1 77 ? 20.936 -2.787 -10.249 1.00 81.19 77 GLU A O 1
ATOM 615 N N . ALA A 1 78 ? 22.718 -2.820 -11.614 1.00 81.44 78 ALA A N 1
ATOM 616 C CA . ALA A 1 78 ? 23.665 -3.244 -10.585 1.00 81.44 78 ALA A CA 1
ATOM 617 C C . ALA A 1 78 ? 23.773 -2.213 -9.448 1.00 81.44 78 ALA A C 1
ATOM 619 O O . ALA A 1 78 ? 23.759 -2.587 -8.268 1.00 81.44 78 ALA A O 1
ATOM 620 N N . ALA A 1 79 ? 23.824 -0.919 -9.785 1.00 80.19 79 ALA A N 1
ATOM 621 C CA . ALA A 1 79 ? 23.835 0.166 -8.808 1.00 80.19 79 ALA A CA 1
ATOM 622 C C . ALA A 1 79 ? 22.538 0.201 -7.979 1.00 80.19 79 ALA A C 1
ATOM 624 O O . ALA A 1 79 ? 22.598 0.273 -6.748 1.00 80.19 79 ALA A O 1
ATOM 625 N N . ASN A 1 80 ? 21.371 0.067 -8.618 1.00 73.19 80 ASN A N 1
ATOM 626 C CA . ASN A 1 80 ? 20.082 0.049 -7.922 1.00 73.19 80 ASN A CA 1
ATOM 627 C C . ASN A 1 80 ? 19.939 -1.187 -7.009 1.00 73.19 80 ASN A C 1
ATOM 629 O O . ASN A 1 80 ? 19.501 -1.103 -5.854 1.00 73.19 80 ASN A O 1
ATOM 633 N N . GLY A 1 81 ? 20.406 -2.345 -7.483 1.00 73.50 81 GLY A N 1
ATOM 634 C CA . GLY A 1 81 ? 20.447 -3.583 -6.710 1.00 73.50 81 GLY A CA 1
ATOM 635 C C . GLY A 1 81 ? 21.401 -3.528 -5.510 1.00 73.50 81 GLY A C 1
ATOM 636 O O . GLY A 1 81 ? 21.135 -4.181 -4.494 1.00 73.50 81 GLY A O 1
ATOM 637 N N . ALA A 1 82 ? 22.499 -2.769 -5.599 1.00 74.38 82 ALA A N 1
ATOM 638 C CA . ALA A 1 82 ? 23.410 -2.503 -4.484 1.00 74.38 82 ALA A CA 1
ATOM 639 C C . ALA A 1 82 ? 22.799 -1.524 -3.468 1.00 74.38 82 ALA A C 1
ATOM 641 O O . ALA A 1 82 ? 22.778 -1.839 -2.277 1.00 74.38 82 ALA A O 1
ATOM 642 N N . LYS A 1 83 ? 22.220 -0.406 -3.935 1.00 77.50 83 LYS A N 1
ATOM 643 C CA . LYS A 1 83 ? 21.484 0.573 -3.110 1.00 77.50 83 LYS A CA 1
ATOM 644 C C . LYS A 1 83 ? 20.412 -0.115 -2.262 1.00 77.50 83 LYS A C 1
ATOM 646 O O . LYS A 1 83 ? 20.355 0.079 -1.052 1.00 77.50 83 LYS A O 1
ATOM 651 N N . SER A 1 84 ? 19.632 -1.003 -2.873 1.00 71.38 84 SER A N 1
ATOM 652 C CA . SER A 1 84 ? 18.534 -1.696 -2.188 1.00 71.38 84 SER A CA 1
ATOM 653 C C . SER A 1 84 ? 19.000 -2.7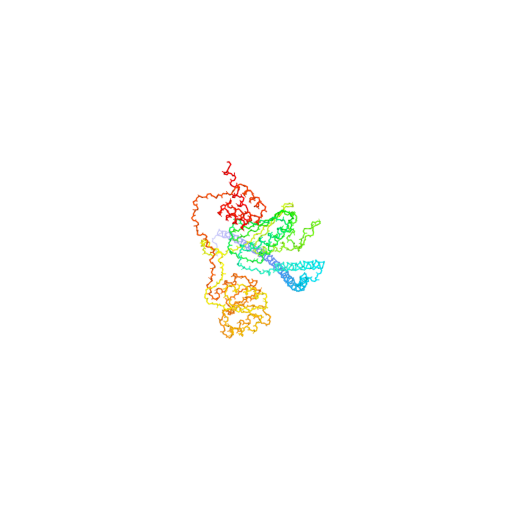04 -1.138 1.00 71.38 84 SER A C 1
ATOM 655 O O . SER A 1 84 ? 18.403 -2.814 -0.065 1.00 71.38 84 SER A O 1
ATOM 657 N N . ARG A 1 85 ? 20.096 -3.432 -1.407 1.00 74.12 85 ARG A N 1
ATOM 658 C CA . ARG A 1 85 ? 20.713 -4.331 -0.412 1.00 74.12 85 ARG A CA 1
ATOM 659 C C . ARG A 1 85 ? 21.264 -3.550 0.776 1.00 74.12 85 ARG A C 1
ATOM 661 O O . ARG A 1 85 ? 21.053 -3.958 1.913 1.00 74.12 85 ARG A O 1
ATOM 668 N N . TYR A 1 86 ? 21.918 -2.423 0.506 1.00 75.31 86 TYR A N 1
ATOM 669 C CA . TYR A 1 86 ? 22.448 -1.541 1.538 1.00 75.31 86 TYR A CA 1
ATOM 670 C C . TYR A 1 86 ? 21.336 -0.992 2.446 1.00 75.31 86 TYR A C 1
ATOM 672 O O . TYR A 1 86 ? 21.434 -1.107 3.664 1.00 75.31 86 TYR A O 1
ATOM 680 N N . LEU A 1 87 ? 20.234 -0.498 1.867 1.00 77.25 87 LEU A N 1
ATOM 681 C CA . LEU A 1 87 ? 19.086 0.007 2.633 1.00 77.25 87 LEU A CA 1
ATOM 682 C C . LEU A 1 87 ? 18.388 -1.082 3.457 1.00 77.25 87 LEU A C 1
ATOM 684 O O . LEU A 1 87 ? 18.012 -0.837 4.605 1.00 77.25 87 LEU A O 1
ATOM 688 N N . THR A 1 88 ? 18.263 -2.293 2.907 1.00 71.81 88 THR A N 1
ATOM 689 C CA . THR A 1 88 ? 17.701 -3.444 3.633 1.00 71.81 88 THR A CA 1
ATOM 690 C C . THR A 1 88 ? 18.549 -3.807 4.852 1.00 71.81 88 THR A C 1
ATOM 692 O O . THR A 1 88 ? 18.006 -3.957 5.945 1.00 71.81 88 THR A O 1
ATOM 695 N N . GLY A 1 89 ? 19.874 -3.894 4.683 1.00 69.38 89 GLY A N 1
ATOM 696 C CA . GLY A 1 89 ? 20.804 -4.184 5.778 1.00 69.38 89 GLY A CA 1
ATOM 697 C C . GLY A 1 89 ? 20.763 -3.122 6.877 1.00 69.38 89 GLY A C 1
ATOM 698 O O . GLY A 1 89 ? 20.533 -3.454 8.038 1.00 69.38 89 GLY A O 1
ATOM 699 N N . ILE A 1 90 ? 20.872 -1.842 6.500 1.00 77.69 90 ILE A N 1
ATOM 700 C CA . ILE A 1 90 ? 20.815 -0.719 7.450 1.00 77.69 90 ILE A CA 1
ATOM 701 C C . ILE A 1 90 ? 19.528 -0.733 8.259 1.00 77.69 90 ILE A C 1
ATOM 703 O O . ILE A 1 90 ? 19.546 -0.489 9.458 1.00 77.69 90 ILE A O 1
ATOM 707 N N . SER A 1 91 ? 18.396 -1.010 7.628 1.00 75.94 91 SER A N 1
ATOM 708 C CA . SER A 1 91 ? 17.121 -0.900 8.328 1.00 75.94 91 SER A CA 1
ATOM 709 C C . SER A 1 91 ? 16.943 -1.981 9.389 1.00 75.94 91 SER A C 1
ATOM 711 O O . SER A 1 91 ? 16.380 -1.698 10.442 1.00 75.94 91 SER A O 1
ATOM 713 N N . HIS A 1 92 ? 17.474 -3.188 9.168 1.00 73.00 92 HIS A N 1
ATOM 714 C CA . HIS A 1 92 ? 17.551 -4.200 10.224 1.00 73.00 92 HIS A CA 1
ATOM 715 C C . HIS A 1 92 ? 18.469 -3.756 11.371 1.00 73.00 92 HIS A C 1
ATOM 717 O O . HIS A 1 92 ? 18.098 -3.904 12.538 1.00 73.00 92 HIS A O 1
ATOM 723 N N . GLU A 1 93 ? 19.620 -3.158 11.052 1.00 77.12 93 GLU A N 1
ATOM 724 C CA . GLU A 1 93 ? 20.554 -2.632 12.055 1.00 77.12 93 GLU A CA 1
ATOM 725 C C . GLU A 1 93 ? 20.000 -1.428 12.827 1.00 77.12 93 GLU A C 1
ATOM 727 O O . GLU A 1 93 ? 20.335 -1.259 13.995 1.00 77.12 93 GLU A O 1
ATOM 732 N N . LEU A 1 94 ? 19.126 -0.620 12.220 1.00 75.75 94 LEU A N 1
ATOM 733 C CA . LEU A 1 94 ? 18.469 0.511 12.878 1.00 75.75 94 LEU A CA 1
ATOM 734 C C . LEU A 1 94 ? 17.231 0.093 13.682 1.00 75.75 94 LEU A C 1
ATOM 736 O O . LEU A 1 94 ? 16.975 0.663 14.742 1.00 75.75 94 LEU A O 1
ATOM 740 N N . ARG A 1 95 ? 16.469 -0.909 13.225 1.00 73.75 95 ARG A N 1
ATOM 741 C CA . ARG A 1 95 ? 15.238 -1.362 13.898 1.00 73.75 95 ARG A CA 1
ATOM 742 C C . ARG A 1 95 ? 15.523 -1.959 15.276 1.00 73.75 95 ARG A C 1
ATOM 744 O O . ARG A 1 95 ? 14.794 -1.687 16.224 1.00 73.75 95 ARG A O 1
ATOM 751 N N . SER A 1 96 ? 16.587 -2.749 15.400 1.00 69.31 96 SER A N 1
ATOM 752 C CA . SER A 1 96 ? 16.935 -3.436 16.651 1.00 69.31 96 SER A CA 1
ATOM 753 C C . SER A 1 96 ? 17.231 -2.480 17.830 1.00 69.31 96 SER A C 1
ATOM 755 O O . SER A 1 96 ? 16.557 -2.583 18.859 1.00 69.31 96 SER A O 1
ATOM 757 N N . PRO A 1 97 ? 18.145 -1.489 17.714 1.00 68.38 97 PRO A N 1
ATOM 758 C CA . PRO A 1 97 ? 18.386 -0.524 18.788 1.00 68.38 97 PRO A CA 1
ATOM 759 C C . PRO A 1 97 ? 17.186 0.399 19.024 1.00 68.38 97 PRO A C 1
ATOM 761 O O . PRO A 1 97 ? 16.935 0.798 20.160 1.00 68.38 97 PRO A O 1
ATOM 764 N N . LEU A 1 98 ? 16.412 0.713 17.982 1.00 80.12 98 LEU A N 1
ATOM 765 C CA . LEU A 1 98 ? 15.220 1.544 18.108 1.00 80.12 98 LEU A CA 1
ATOM 766 C C . LEU A 1 98 ? 14.114 0.856 18.917 1.00 80.12 98 LEU A C 1
ATOM 768 O O . LEU A 1 98 ? 13.547 1.473 19.816 1.00 80.12 98 LEU A O 1
ATOM 772 N N . ASN A 1 99 ? 13.862 -0.429 18.662 1.00 74.50 99 ASN A N 1
ATOM 773 C CA . ASN A 1 99 ? 12.907 -1.227 19.431 1.00 74.50 99 ASN A CA 1
ATOM 774 C C . ASN A 1 99 ? 13.324 -1.353 20.900 1.00 74.50 99 ASN A C 1
ATOM 776 O O . ASN A 1 99 ? 12.466 -1.321 21.778 1.00 74.50 99 ASN A O 1
ATOM 780 N N . ALA A 1 100 ? 14.628 -1.436 21.184 1.00 73.06 100 ALA A N 1
ATOM 781 C CA . ALA A 1 100 ? 15.127 -1.413 22.556 1.00 73.06 100 ALA A CA 1
ATOM 782 C C . ALA A 1 100 ? 14.835 -0.066 23.244 1.00 73.06 100 ALA A C 1
ATOM 784 O O . ALA A 1 100 ? 14.319 -0.049 24.360 1.00 73.06 100 ALA A O 1
ATOM 785 N N . ILE A 1 101 ? 15.102 1.064 22.574 1.00 76.88 101 ILE A N 1
ATOM 786 C CA . ILE A 1 101 ? 14.800 2.409 23.098 1.00 76.88 101 ILE A CA 1
ATOM 787 C C . ILE A 1 101 ? 13.295 2.577 23.347 1.00 76.88 101 ILE A C 1
ATOM 789 O O . ILE A 1 101 ? 12.905 3.074 24.403 1.00 76.88 101 ILE A O 1
ATOM 793 N N . LEU A 1 102 ? 12.455 2.136 22.406 1.00 73.31 102 LEU A N 1
ATOM 794 C CA . LEU A 1 102 ? 10.998 2.173 22.535 1.00 73.31 102 LEU A CA 1
ATOM 795 C C . LEU A 1 102 ? 10.504 1.299 23.691 1.00 73.31 102 LEU A C 1
ATOM 797 O O . LEU A 1 102 ? 9.705 1.765 24.500 1.00 73.31 102 LEU A O 1
ATOM 801 N N . GLY A 1 103 ? 11.031 0.079 23.817 1.00 72.00 103 GLY A N 1
ATOM 802 C CA . GLY A 1 103 ? 10.690 -0.840 24.901 1.00 72.00 103 GLY A CA 1
ATOM 803 C C . GLY A 1 103 ? 11.024 -0.265 26.277 1.00 72.00 103 GLY A C 1
ATOM 804 O O . GLY A 1 103 ? 10.179 -0.279 27.170 1.00 72.00 103 GLY A O 1
ATOM 805 N N . TYR A 1 104 ? 12.215 0.320 26.448 1.00 75.94 104 TYR A N 1
ATOM 806 C CA . TYR A 1 104 ? 12.582 0.980 27.706 1.00 75.94 104 TYR A CA 1
ATOM 807 C C . TYR A 1 104 ? 11.751 2.237 27.980 1.00 75.94 104 TYR A C 1
ATOM 809 O O . TYR A 1 104 ? 11.331 2.443 29.118 1.00 75.94 104 TYR A O 1
ATOM 817 N N . ALA A 1 105 ? 11.470 3.054 26.961 1.00 75.94 105 ALA A N 1
ATOM 818 C CA . ALA A 1 105 ? 10.623 4.235 27.120 1.00 75.94 105 ALA A CA 1
ATOM 819 C C . ALA A 1 105 ? 9.203 3.855 27.573 1.00 75.94 105 ALA A C 1
ATOM 821 O O . ALA A 1 105 ? 8.667 4.483 28.483 1.00 75.94 105 ALA A O 1
ATOM 822 N N . GLN A 1 106 ? 8.631 2.794 26.998 1.00 76.50 106 GLN A N 1
ATOM 823 C CA . GLN A 1 106 ? 7.297 2.297 27.334 1.00 76.50 106 GLN A CA 1
ATOM 824 C C . GLN A 1 106 ? 7.244 1.658 28.730 1.00 76.50 106 GLN A C 1
ATOM 826 O O . GLN A 1 106 ? 6.306 1.910 29.486 1.00 76.50 106 GLN A O 1
ATOM 831 N N . LEU A 1 107 ? 8.268 0.883 29.111 1.00 76.88 107 LEU A N 1
ATOM 832 C CA . LEU A 1 107 ? 8.398 0.335 30.467 1.00 76.88 107 LEU A CA 1
ATOM 833 C C . LEU A 1 107 ? 8.460 1.446 31.523 1.00 76.88 107 LEU A C 1
ATOM 835 O O . LEU A 1 107 ? 7.806 1.343 32.555 1.00 76.88 107 LEU A O 1
ATOM 839 N N . MET A 1 108 ? 9.205 2.521 31.253 1.00 77.44 108 MET A N 1
ATOM 840 C CA . MET A 1 108 ? 9.319 3.664 32.165 1.00 77.44 108 MET A CA 1
ATOM 841 C C . MET A 1 108 ? 8.060 4.547 32.186 1.00 77.44 108 MET A C 1
ATOM 843 O O . MET A 1 108 ? 7.750 5.138 33.216 1.00 77.44 108 MET A O 1
ATOM 847 N N . GLU A 1 109 ? 7.326 4.669 31.076 1.00 72.31 109 GLU A N 1
ATOM 848 C CA . GLU A 1 109 ? 6.062 5.426 31.011 1.00 72.31 109 GLU A CA 1
ATOM 849 C C . GLU A 1 109 ? 4.965 4.756 31.868 1.00 72.31 109 GLU A C 1
ATOM 851 O O . GLU A 1 109 ? 4.221 5.435 32.590 1.00 72.31 109 GLU A O 1
ATOM 856 N N . ASN A 1 110 ? 4.937 3.419 31.856 1.00 73.62 110 ASN A N 1
ATOM 857 C CA . ASN A 1 110 ? 3.993 2.585 32.605 1.00 73.62 110 ASN A CA 1
ATOM 858 C C . ASN A 1 110 ? 4.379 2.358 34.078 1.00 73.62 110 ASN A C 1
ATOM 860 O O . ASN A 1 110 ? 3.599 1.770 34.822 1.00 73.62 110 ASN A O 1
ATOM 864 N N . ASP A 1 111 ? 5.555 2.812 34.516 1.00 80.56 111 ASP A N 1
ATOM 865 C CA . ASP A 1 111 ? 5.985 2.716 35.911 1.00 80.56 111 ASP A CA 1
ATOM 866 C C . ASP A 1 111 ? 5.350 3.845 36.746 1.00 80.56 111 ASP A C 1
ATOM 868 O O . ASP A 1 111 ? 5.518 5.041 36.477 1.00 80.56 111 ASP A O 1
ATOM 872 N N . ASP A 1 112 ? 4.587 3.475 37.773 1.00 81.19 112 ASP A N 1
ATOM 873 C CA . ASP A 1 112 ? 3.899 4.410 38.672 1.00 81.19 112 ASP A CA 1
ATOM 874 C C . ASP A 1 112 ? 4.855 5.199 39.580 1.00 81.19 112 ASP A C 1
ATOM 876 O O . ASP A 1 112 ? 4.482 6.247 40.109 1.00 81.19 112 ASP A O 1
ATOM 880 N N . SER A 1 113 ? 6.105 4.750 39.727 1.00 86.56 113 SER A N 1
ATOM 881 C CA . SER A 1 113 ? 7.145 5.458 40.483 1.00 86.56 113 SER A CA 1
ATOM 882 C C . SER A 1 113 ? 7.731 6.662 39.734 1.00 86.56 113 SER A C 1
ATOM 884 O O . SER A 1 113 ? 8.411 7.502 40.335 1.00 86.56 113 SER A O 1
ATOM 886 N N . VAL A 1 114 ? 7.465 6.786 38.427 1.00 82.88 114 VAL A N 1
ATOM 887 C CA . VAL A 1 114 ? 8.008 7.858 37.590 1.00 82.88 114 VAL A CA 1
ATOM 888 C C . VAL A 1 114 ? 7.183 9.145 37.744 1.00 82.88 114 VAL A C 1
ATOM 890 O O . VAL A 1 114 ? 5.978 9.148 37.481 1.00 82.88 114 VAL A O 1
ATOM 893 N N . PRO A 1 115 ? 7.813 10.284 38.107 1.00 85.31 115 PRO A N 1
ATOM 894 C CA . PRO A 1 115 ? 7.116 11.559 38.246 1.00 85.31 115 PRO A CA 1
ATOM 895 C C . PRO A 1 115 ? 6.398 12.008 36.955 1.00 85.31 115 PRO A C 1
ATOM 897 O O . PRO A 1 115 ? 6.963 11.844 35.870 1.00 85.31 115 PRO A O 1
ATOM 900 N N . PRO A 1 116 ? 5.234 12.688 37.037 1.00 79.56 116 PRO A N 1
ATOM 901 C CA . PRO A 1 116 ? 4.433 13.077 35.866 1.00 79.56 116 PRO A CA 1
ATOM 902 C C . PRO A 1 116 ? 5.199 13.881 34.802 1.00 79.56 116 PRO A C 1
ATOM 904 O O . PRO A 1 116 ? 5.081 13.612 33.611 1.00 79.56 116 PRO A O 1
ATOM 907 N N . HIS A 1 117 ? 6.066 14.807 35.227 1.00 78.00 117 HIS A N 1
ATOM 908 C CA . HIS A 1 117 ? 6.902 15.607 34.322 1.00 78.00 117 HIS A CA 1
ATOM 909 C C . HIS A 1 117 ? 7.931 14.768 33.538 1.00 78.00 117 HIS A C 1
ATOM 911 O O . HIS A 1 117 ? 8.382 15.173 32.470 1.00 78.00 117 HIS A O 1
ATOM 917 N N . ARG A 1 118 ? 8.323 13.594 34.056 1.00 77.62 118 ARG A N 1
ATOM 918 C CA . ARG A 1 118 ? 9.201 12.647 33.350 1.00 77.62 118 ARG A CA 1
ATOM 919 C C . ARG A 1 118 ? 8.414 11.714 32.440 1.00 77.62 118 ARG A C 1
ATOM 921 O O . ARG A 1 118 ? 8.937 11.360 31.390 1.00 77.62 118 ARG A O 1
ATOM 928 N N . LYS A 1 119 ? 7.169 11.371 32.794 1.00 76.06 119 LYS A N 1
ATOM 929 C CA . LYS A 1 119 ? 6.261 10.626 31.905 1.00 76.06 119 LYS A CA 1
ATOM 930 C C . LYS A 1 119 ? 6.000 11.394 30.610 1.00 76.06 119 LYS A C 1
ATOM 932 O O . LYS A 1 119 ? 6.061 10.809 29.538 1.00 76.06 119 LYS A O 1
ATOM 937 N N . GLU A 1 120 ? 5.835 12.715 30.685 1.00 73.81 120 GLU A N 1
ATOM 938 C CA . GLU A 1 120 ? 5.702 13.555 29.487 1.00 73.81 120 GLU A CA 1
ATOM 939 C C . GLU A 1 120 ? 6.947 13.485 28.581 1.00 73.81 120 GLU A C 1
ATOM 941 O O . GLU A 1 120 ? 6.827 13.268 27.373 1.00 73.81 120 GLU A O 1
ATOM 946 N N . ALA A 1 121 ? 8.150 13.587 29.161 1.00 75.00 121 ALA A N 1
ATOM 947 C CA . ALA A 1 121 ? 9.409 13.457 28.425 1.00 75.00 121 ALA A CA 1
ATOM 948 C C . ALA A 1 121 ? 9.602 12.052 27.817 1.00 75.00 121 ALA A C 1
ATOM 950 O O . ALA A 1 121 ? 10.056 11.931 26.679 1.00 75.00 121 ALA A O 1
ATOM 951 N N . LEU A 1 122 ? 9.213 10.994 28.536 1.00 75.88 122 LEU A N 1
ATOM 952 C CA . LEU A 1 122 ? 9.217 9.614 28.036 1.00 75.88 122 LEU A CA 1
ATOM 953 C C . LEU A 1 122 ? 8.241 9.432 26.871 1.00 75.88 122 LEU A C 1
ATOM 955 O O . LEU A 1 122 ? 8.614 8.851 25.854 1.00 75.88 122 LEU A O 1
ATOM 959 N N . GLY A 1 123 ? 7.048 10.022 26.957 1.00 71.31 123 GLY A N 1
ATOM 960 C CA . GLY A 1 123 ? 6.090 10.047 25.856 1.00 71.31 123 GLY A CA 1
ATOM 961 C C . GLY A 1 123 ? 6.633 10.772 24.618 1.00 71.31 123 GLY A C 1
ATOM 962 O O . GLY A 1 123 ? 6.381 10.344 23.492 1.00 71.31 123 GLY A O 1
ATOM 963 N N . VAL A 1 124 ? 7.425 11.841 24.788 1.00 73.25 124 VAL A N 1
ATOM 964 C CA . VAL A 1 124 ? 8.127 12.510 23.671 1.00 73.25 124 VAL A CA 1
ATOM 965 C C . VAL A 1 124 ? 9.181 11.593 23.043 1.00 73.25 124 VAL A C 1
ATOM 967 O O . VAL A 1 124 ? 9.243 11.506 21.814 1.00 73.25 124 VAL A O 1
ATOM 970 N N . ILE A 1 125 ? 9.985 10.893 23.852 1.00 75.06 125 ILE A N 1
ATOM 971 C CA . ILE A 1 125 ? 10.988 9.929 23.366 1.00 75.06 125 ILE A CA 1
ATOM 972 C C . ILE A 1 125 ? 10.304 8.800 22.591 1.00 75.06 125 ILE A C 1
ATOM 974 O O . ILE A 1 125 ? 10.725 8.497 21.475 1.00 75.06 125 ILE A O 1
ATOM 978 N N . ARG A 1 126 ? 9.214 8.238 23.129 1.00 76.12 126 ARG A N 1
ATOM 979 C CA . ARG A 1 126 ? 8.437 7.178 22.478 1.00 76.12 126 ARG A CA 1
ATOM 980 C C . ARG A 1 126 ? 7.894 7.629 21.124 1.00 76.12 126 ARG A C 1
ATOM 982 O O . ARG A 1 126 ? 8.214 7.010 20.115 1.00 76.12 126 ARG A O 1
ATOM 989 N N . ARG A 1 127 ? 7.177 8.759 21.069 1.00 70.81 127 ARG A N 1
ATOM 990 C CA . ARG A 1 127 ? 6.650 9.312 19.804 1.00 70.81 127 ARG A CA 1
ATOM 991 C C . ARG A 1 127 ? 7.754 9.607 18.784 1.00 70.81 127 ARG A C 1
ATOM 993 O O . ARG A 1 127 ? 7.552 9.430 17.587 1.00 70.81 127 ARG A O 1
ATOM 1000 N N . SER A 1 128 ? 8.922 10.057 19.244 1.00 69.94 128 SER A N 1
ATOM 1001 C CA . SER A 1 128 ? 10.075 10.317 18.370 1.00 69.94 128 SER A CA 1
ATOM 1002 C C . SER A 1 128 ? 10.695 9.023 17.833 1.00 69.94 128 SER A C 1
ATOM 1004 O O . SER A 1 128 ? 11.126 8.983 16.682 1.00 69.94 128 SER A O 1
ATOM 1006 N N . GLY A 1 129 ? 10.725 7.964 18.646 1.00 74.62 129 GLY A N 1
ATOM 1007 C CA . GLY A 1 129 ? 11.187 6.643 18.231 1.00 74.62 129 GLY A CA 1
ATOM 1008 C C . GLY A 1 129 ? 10.227 5.965 17.252 1.00 74.62 129 GLY A C 1
ATOM 1009 O O . GLY A 1 129 ? 10.676 5.438 16.241 1.00 74.62 129 GLY A O 1
ATOM 1010 N N . GLU A 1 130 ? 8.917 6.054 17.492 1.00 73.25 130 GLU A N 1
ATOM 1011 C CA . GLU A 1 130 ? 7.875 5.570 16.573 1.00 73.25 130 GLU A CA 1
ATOM 1012 C C . GLU A 1 130 ? 7.971 6.290 15.226 1.00 73.25 130 GLU A C 1
ATOM 1014 O O . GLU A 1 130 ? 8.025 5.653 14.179 1.00 73.25 130 GLU A O 1
ATOM 1019 N N . TYR A 1 131 ? 8.138 7.616 15.253 1.00 69.75 131 TYR A N 1
ATOM 1020 C CA . TYR A 1 131 ? 8.371 8.406 14.048 1.00 69.75 131 TYR A CA 1
ATOM 1021 C C . TYR A 1 131 ? 9.606 7.946 13.256 1.00 69.75 131 TYR A C 1
ATOM 1023 O O . TYR A 1 131 ? 9.569 7.884 12.025 1.00 69.75 131 TYR A O 1
ATOM 1031 N N . LEU A 1 132 ? 10.711 7.633 13.940 1.00 75.44 132 LEU A N 1
ATOM 1032 C CA . LEU A 1 132 ? 11.918 7.137 13.281 1.00 75.44 132 LEU A CA 1
ATOM 1033 C C . LEU A 1 132 ? 11.699 5.735 12.695 1.00 75.44 132 LEU A C 1
ATOM 1035 O O . LEU A 1 132 ? 12.188 5.458 11.600 1.00 75.44 132 LEU A O 1
ATOM 1039 N N . ALA A 1 133 ? 10.946 4.880 13.389 1.00 74.50 133 ALA A N 1
ATOM 1040 C CA . ALA A 1 133 ? 10.623 3.531 12.936 1.00 74.50 133 ALA A CA 1
ATOM 1041 C C . ALA A 1 133 ? 9.788 3.581 11.653 1.00 74.50 133 ALA A C 1
ATOM 1043 O O . ALA A 1 133 ? 10.147 2.937 10.668 1.00 74.50 133 ALA A O 1
ATOM 1044 N N . ASP A 1 134 ? 8.754 4.423 11.631 1.00 70.94 134 ASP A N 1
ATOM 1045 C CA . ASP A 1 134 ? 7.908 4.648 10.458 1.00 70.94 134 ASP A CA 1
ATOM 1046 C C . ASP A 1 134 ? 8.706 5.199 9.269 1.00 70.94 134 ASP A C 1
ATOM 1048 O O . ASP A 1 134 ? 8.445 4.855 8.115 1.00 70.94 134 ASP A O 1
ATOM 1052 N N . LEU A 1 135 ? 9.696 6.058 9.530 1.00 75.12 135 LEU A N 1
ATOM 1053 C CA . LEU A 1 135 ? 10.551 6.624 8.488 1.00 75.12 135 LEU A CA 1
ATOM 1054 C C . LEU A 1 135 ? 11.484 5.569 7.887 1.00 75.12 135 LEU A C 1
ATOM 1056 O O . LEU A 1 135 ? 11.636 5.516 6.667 1.00 75.12 135 LEU A O 1
ATOM 1060 N N . ILE A 1 136 ? 12.080 4.723 8.728 1.00 78.44 136 ILE A N 1
ATOM 1061 C CA . ILE A 1 136 ? 12.915 3.600 8.285 1.00 78.44 136 ILE A CA 1
ATOM 1062 C C . ILE A 1 136 ? 12.073 2.610 7.474 1.00 78.44 136 ILE A C 1
ATOM 1064 O O . ILE A 1 136 ? 12.477 2.224 6.377 1.00 78.44 136 ILE A O 1
ATOM 1068 N N . GLU A 1 137 ? 10.890 2.242 7.970 1.00 77.12 137 GLU A N 1
ATOM 1069 C CA . GLU A 1 137 ? 9.996 1.308 7.281 1.00 77.12 137 GLU A CA 1
ATOM 1070 C C . GLU A 1 137 ? 9.515 1.871 5.940 1.00 77.12 137 GLU A C 1
ATOM 1072 O O . GLU A 1 137 ? 9.568 1.188 4.918 1.00 77.12 137 GLU A O 1
ATOM 1077 N N . GLY A 1 138 ? 9.123 3.146 5.907 1.00 77.12 138 GLY A N 1
ATOM 1078 C CA . GLY A 1 138 ? 8.704 3.803 4.674 1.00 77.12 138 GLY A CA 1
ATOM 1079 C C . GLY A 1 138 ? 9.822 3.893 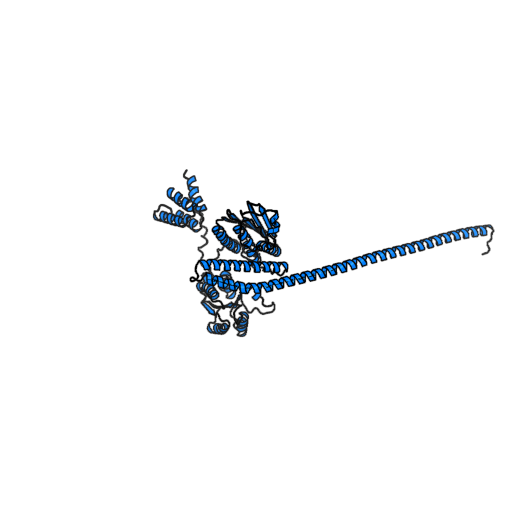3.633 1.00 77.12 138 GLY A C 1
ATOM 1080 O O . GLY A 1 138 ? 9.583 3.691 2.443 1.00 77.12 138 GLY A O 1
ATOM 1081 N N . LEU A 1 139 ? 11.059 4.149 4.067 1.00 79.94 139 LEU A N 1
ATOM 1082 C CA . LEU A 1 139 ? 12.225 4.196 3.183 1.00 79.94 139 LEU A CA 1
ATOM 1083 C C . LEU A 1 139 ? 12.575 2.807 2.626 1.00 79.94 139 LEU A C 1
ATOM 1085 O O . LEU A 1 139 ? 12.938 2.685 1.452 1.00 79.94 139 LEU A O 1
ATOM 1089 N N . LEU A 1 140 ? 12.419 1.758 3.438 1.00 79.19 140 LEU A N 1
ATOM 1090 C CA . LEU A 1 140 ? 12.531 0.374 2.984 1.00 79.19 140 LEU A CA 1
ATOM 1091 C C . LEU A 1 140 ? 11.484 0.012 1.942 1.00 79.19 140 LEU A C 1
ATOM 1093 O O . LEU A 1 140 ? 11.836 -0.589 0.928 1.00 79.19 140 LEU A O 1
ATOM 1097 N N . ASP A 1 141 ? 10.219 0.343 2.199 1.00 77.00 141 ASP A N 1
ATOM 1098 C CA . ASP A 1 141 ? 9.124 0.053 1.277 1.00 77.00 141 ASP A CA 1
ATOM 1099 C C . ASP A 1 141 ? 9.402 0.715 -0.084 1.00 77.00 141 ASP A C 1
ATOM 1101 O O . ASP A 1 141 ? 9.389 0.024 -1.101 1.00 77.00 141 ASP A O 1
ATOM 1105 N N . ILE A 1 142 ? 9.792 1.999 -0.113 1.00 79.00 142 ILE A N 1
ATOM 1106 C CA . ILE A 1 142 ? 10.184 2.695 -1.355 1.00 79.00 142 ILE A CA 1
ATOM 1107 C C . ILE A 1 142 ? 11.348 1.981 -2.047 1.00 79.00 142 ILE A C 1
ATOM 1109 O O . ILE A 1 142 ? 11.282 1.712 -3.244 1.00 79.00 142 ILE A O 1
ATOM 1113 N N . SER A 1 143 ? 12.401 1.621 -1.309 1.00 78.38 143 SER A N 1
ATOM 1114 C CA . SER A 1 143 ? 13.558 0.947 -1.905 1.00 78.38 143 SER A CA 1
ATOM 1115 C C . SER A 1 143 ? 13.216 -0.426 -2.484 1.00 78.38 143 SER A C 1
ATOM 1117 O O . SER A 1 143 ? 13.776 -0.800 -3.514 1.00 78.38 143 SER A O 1
ATOM 1119 N N . LYS A 1 144 ? 12.337 -1.200 -1.837 1.00 76.38 144 LYS A N 1
ATOM 1120 C CA . LYS A 1 144 ? 11.900 -2.511 -2.343 1.00 76.38 144 LYS A CA 1
ATOM 1121 C C . LYS A 1 144 ? 11.060 -2.362 -3.607 1.00 76.38 144 LYS A C 1
ATOM 1123 O O . LYS A 1 144 ? 11.227 -3.148 -4.538 1.00 76.38 144 LYS A O 1
ATOM 1128 N N . ILE A 1 145 ? 10.211 -1.340 -3.643 1.00 78.56 145 ILE A N 1
ATOM 1129 C CA . ILE A 1 145 ? 9.373 -0.984 -4.788 1.00 78.56 145 ILE A CA 1
ATOM 1130 C C . ILE A 1 145 ? 10.236 -0.550 -5.982 1.00 78.56 145 ILE A C 1
ATOM 1132 O O . ILE A 1 145 ? 10.120 -1.149 -7.048 1.00 78.56 145 ILE A O 1
ATOM 1136 N N . GLU A 1 146 ? 11.148 0.414 -5.808 1.00 73.81 146 GLU A N 1
ATOM 1137 C CA . GLU A 1 146 ? 12.054 0.897 -6.872 1.00 73.81 146 GLU A CA 1
ATOM 1138 C C . GLU A 1 146 ? 12.944 -0.217 -7.448 1.00 73.81 146 GLU A C 1
ATOM 1140 O O . GLU A 1 146 ? 13.385 -0.148 -8.595 1.00 73.81 146 GLU A O 1
ATOM 1145 N N . ALA A 1 147 ? 13.234 -1.244 -6.648 1.00 70.31 147 ALA A N 1
ATOM 1146 C CA . ALA A 1 147 ? 14.024 -2.400 -7.057 1.00 70.31 147 ALA A CA 1
ATOM 1147 C C . ALA A 1 147 ? 13.203 -3.519 -7.714 1.00 70.31 147 ALA A C 1
ATOM 1149 O O . ALA A 1 147 ? 13.789 -4.534 -8.094 1.00 70.31 147 ALA A O 1
ATOM 1150 N N . GLY A 1 148 ? 11.872 -3.390 -7.780 1.00 69.31 148 GLY A N 1
ATOM 1151 C CA . GLY A 1 148 ? 10.975 -4.446 -8.254 1.00 69.31 148 GLY A CA 1
ATOM 1152 C C . GLY A 1 148 ? 10.972 -5.701 -7.372 1.00 69.31 148 GLY A C 1
ATOM 1153 O O . GLY A 1 148 ? 10.678 -6.787 -7.856 1.00 69.31 148 GLY A O 1
ATOM 1154 N N . ARG A 1 149 ? 11.341 -5.576 -6.089 1.00 69.69 149 ARG A N 1
ATOM 1155 C CA . ARG A 1 149 ? 11.441 -6.684 -5.116 1.00 69.69 149 ARG A CA 1
ATOM 1156 C C . ARG A 1 149 ? 10.298 -6.700 -4.103 1.00 69.69 149 ARG A C 1
ATOM 1158 O O . ARG A 1 149 ? 10.417 -7.325 -3.052 1.00 69.69 149 ARG A O 1
ATOM 1165 N N . LEU A 1 150 ? 9.241 -5.931 -4.350 1.00 75.25 150 LEU A N 1
ATOM 1166 C CA . LEU A 1 150 ? 8.057 -5.972 -3.507 1.00 75.25 150 LEU A CA 1
ATOM 1167 C C . LEU A 1 150 ? 7.200 -7.170 -3.925 1.00 75.25 150 LEU A C 1
ATOM 1169 O O . LEU A 1 150 ? 6.542 -7.123 -4.962 1.00 75.25 150 LEU A O 1
ATOM 1173 N N . ASP A 1 151 ? 7.194 -8.218 -3.108 1.00 68.44 151 ASP A N 1
ATOM 1174 C CA . ASP A 1 151 ? 6.284 -9.343 -3.294 1.00 68.44 151 ASP A CA 1
ATOM 1175 C C . ASP A 1 151 ? 4.873 -8.941 -2.848 1.00 68.44 151 ASP A C 1
ATOM 1177 O O . ASP A 1 151 ? 4.660 -8.522 -1.707 1.00 68.44 151 ASP A O 1
ATOM 1181 N N . LEU A 1 152 ? 3.912 -9.036 -3.767 1.00 75.75 152 LEU A N 1
ATOM 1182 C CA . LEU A 1 152 ? 2.495 -8.859 -3.463 1.00 75.75 152 LEU A CA 1
ATOM 1183 C C . LEU A 1 152 ? 1.889 -10.194 -3.043 1.00 75.75 152 LEU A C 1
ATOM 1185 O O . LEU A 1 152 ? 1.933 -11.170 -3.800 1.00 75.75 152 LEU A O 1
ATOM 1189 N N . HIS A 1 153 ? 1.246 -10.216 -1.880 1.00 73.06 153 HIS A N 1
ATOM 1190 C CA . HIS A 1 153 ? 0.501 -11.384 -1.437 1.00 73.06 153 HIS A CA 1
ATOM 1191 C C . HIS A 1 153 ? -0.908 -11.373 -2.036 1.00 73.06 153 HIS A C 1
ATOM 1193 O O . HIS A 1 153 ? -1.571 -10.342 -2.136 1.00 73.06 153 HIS A O 1
ATOM 1199 N N . ARG A 1 154 ? -1.383 -12.540 -2.478 1.00 76.44 154 ARG A N 1
ATOM 1200 C CA . ARG A 1 154 ? -2.770 -12.718 -2.925 1.00 76.44 154 ARG A CA 1
ATOM 1201 C C . ARG A 1 154 ? -3.583 -13.329 -1.794 1.00 76.44 154 ARG A C 1
ATOM 1203 O O . ARG A 1 154 ? -3.788 -14.541 -1.764 1.00 76.44 154 ARG A O 1
ATOM 1210 N N . ASP A 1 155 ? -4.058 -12.481 -0.893 1.00 76.00 155 ASP A N 1
ATOM 1211 C CA . ASP A 1 155 ? -4.892 -12.894 0.230 1.00 76.00 155 ASP A CA 1
ATOM 1212 C C . ASP A 1 155 ? -6.362 -12.997 -0.185 1.00 76.00 155 ASP A C 1
ATOM 1214 O O . ASP A 1 155 ? -6.832 -12.299 -1.087 1.00 76.00 155 ASP A O 1
ATOM 1218 N N . GLN A 1 156 ? -7.116 -13.862 0.497 1.00 83.12 156 GLN A N 1
ATOM 1219 C CA . GLN A 1 156 ? -8.577 -13.871 0.423 1.00 83.12 156 GLN A CA 1
ATOM 1220 C C . GLN A 1 156 ? -9.129 -12.967 1.523 1.00 83.12 156 GLN A C 1
ATOM 1222 O O . GLN A 1 156 ? -9.176 -13.339 2.695 1.00 83.12 156 GLN A O 1
ATOM 1227 N N . VAL A 1 157 ? -9.542 -11.766 1.139 1.00 81.25 157 VAL A N 1
ATOM 1228 C CA . VAL A 1 157 ? -9.912 -10.703 2.067 1.00 81.25 157 VAL A CA 1
ATOM 1229 C C . VAL A 1 157 ? -11.423 -10.578 2.148 1.00 81.25 157 VAL A C 1
ATOM 1231 O O . VAL A 1 157 ? -12.102 -10.378 1.139 1.00 81.25 157 VAL A O 1
ATOM 1234 N N . ARG A 1 158 ? -11.957 -10.635 3.373 1.00 85.12 158 ARG A N 1
ATOM 1235 C CA . ARG A 1 158 ? -13.348 -10.259 3.646 1.00 85.12 158 ARG A CA 1
ATOM 1236 C C . ARG A 1 158 ? -13.468 -8.743 3.663 1.00 85.12 158 ARG A C 1
ATOM 1238 O O . ARG A 1 158 ? -13.314 -8.122 4.713 1.00 85.12 158 ARG A O 1
ATOM 1245 N N . ILE A 1 159 ? -13.704 -8.149 2.493 1.00 89.00 159 ILE A N 1
ATOM 1246 C CA . ILE A 1 159 ? -13.629 -6.692 2.309 1.00 89.00 159 ILE A CA 1
ATOM 1247 C C . ILE A 1 159 ? -14.584 -5.933 3.239 1.00 89.00 159 ILE A C 1
ATOM 1249 O O . ILE A 1 159 ? -14.190 -4.915 3.795 1.00 89.00 159 ILE A O 1
ATOM 1253 N N . GLY A 1 160 ? -15.787 -6.463 3.492 1.00 84.31 160 GLY A N 1
ATOM 1254 C CA . GLY A 1 160 ? -16.740 -5.857 4.427 1.00 84.31 160 GLY A CA 1
ATOM 1255 C C . GLY A 1 160 ? -16.181 -5.731 5.848 1.00 84.31 160 GLY A C 1
ATOM 1256 O O . GLY A 1 160 ? -16.207 -4.645 6.418 1.00 84.31 160 GLY A O 1
ATOM 1257 N N . LEU A 1 161 ? -15.581 -6.806 6.377 1.00 81.06 161 LEU A N 1
ATOM 1258 C CA . LEU A 1 161 ? -14.979 -6.811 7.716 1.00 81.06 161 LEU A CA 1
ATOM 1259 C C . LEU A 1 161 ? -13.763 -5.877 7.795 1.00 81.06 161 LEU A C 1
ATOM 1261 O O . LEU A 1 161 ? -13.582 -5.174 8.785 1.00 81.06 161 LEU A O 1
ATOM 1265 N N . LEU A 1 162 ? -12.929 -5.855 6.749 1.00 83.69 162 LEU A N 1
ATOM 1266 C CA . LEU A 1 162 ? -11.789 -4.939 6.673 1.00 83.69 162 LEU A CA 1
ATOM 1267 C C . LEU A 1 162 ? -12.254 -3.475 6.726 1.00 83.69 162 LEU A C 1
ATOM 1269 O O . LEU A 1 162 ? -11.658 -2.670 7.444 1.00 83.69 162 LEU A O 1
ATOM 1273 N N . MET A 1 163 ? -13.312 -3.133 5.984 1.00 89.44 163 MET A N 1
ATOM 1274 C CA . MET A 1 163 ? -13.868 -1.777 5.976 1.00 89.44 163 MET A CA 1
ATOM 1275 C C . MET A 1 163 ? -14.480 -1.413 7.321 1.00 89.44 163 MET A C 1
ATOM 1277 O O . MET A 1 163 ? -14.197 -0.335 7.826 1.00 89.44 163 MET A O 1
ATOM 1281 N N . GLU A 1 164 ? -15.244 -2.312 7.939 1.00 82.75 164 GLU A N 1
ATOM 1282 C CA . GLU A 1 164 ? -15.839 -2.091 9.260 1.00 82.75 164 GLU A CA 1
ATOM 1283 C C . GLU A 1 164 ? -14.773 -1.791 10.327 1.00 82.75 164 GLU A C 1
ATOM 1285 O O . GLU A 1 164 ? -14.910 -0.838 11.096 1.00 82.75 164 GLU A O 1
ATOM 1290 N N . GLN A 1 165 ? -13.663 -2.539 10.325 1.00 76.69 165 GLN A N 1
ATOM 1291 C CA . GLN A 1 165 ? -12.528 -2.291 11.220 1.00 76.69 165 GLN A CA 1
ATOM 1292 C C . GLN A 1 165 ? -11.910 -0.905 11.008 1.00 76.69 165 GLN A C 1
ATOM 1294 O O . GLN A 1 165 ? -11.654 -0.188 11.975 1.00 76.69 165 GLN A O 1
ATOM 1299 N N . LEU A 1 166 ? -11.660 -0.526 9.750 1.00 80.31 166 LEU A N 1
ATOM 1300 C CA . LEU A 1 166 ? -11.069 0.773 9.426 1.00 80.31 166 LEU A CA 1
ATOM 1301 C C . LEU A 1 166 ? -12.016 1.921 9.782 1.00 80.31 166 LEU A C 1
ATOM 1303 O O . LEU A 1 166 ? -11.595 2.878 10.424 1.00 80.31 166 LEU A O 1
ATOM 1307 N N . VAL A 1 167 ? -13.295 1.803 9.423 1.00 86.88 167 VAL A N 1
ATOM 1308 C CA . VAL A 1 167 ? -14.335 2.796 9.723 1.00 86.88 167 VAL A CA 1
ATOM 1309 C C . VAL A 1 167 ? -14.477 2.992 11.228 1.00 86.88 167 VAL A C 1
ATOM 1311 O O . VAL A 1 167 ? -14.498 4.130 11.680 1.00 86.88 167 VAL A O 1
ATOM 1314 N N . THR A 1 168 ? -14.505 1.912 12.012 1.00 79.25 168 THR A N 1
ATOM 1315 C CA . THR A 1 168 ? -14.608 1.995 13.479 1.00 79.25 168 THR A CA 1
ATOM 1316 C C . THR A 1 168 ? -13.403 2.716 14.083 1.00 79.25 168 THR A C 1
ATOM 1318 O O . THR A 1 168 ? -13.566 3.615 14.905 1.00 79.25 168 THR A O 1
ATOM 1321 N N . MET A 1 169 ? -12.192 2.362 13.643 1.00 80.25 169 MET A N 1
ATOM 1322 C CA . MET A 1 169 ? -10.955 2.973 14.132 1.00 80.25 169 MET A CA 1
ATOM 1323 C C . MET A 1 169 ? -10.887 4.472 13.813 1.00 80.25 169 MET A C 1
ATOM 1325 O O . MET A 1 169 ? -10.549 5.274 14.680 1.00 80.25 169 MET A O 1
ATOM 1329 N N . PHE A 1 170 ? -11.214 4.859 12.579 1.00 82.88 170 PHE A N 1
ATOM 1330 C CA . PHE A 1 170 ? -11.111 6.251 12.140 1.00 82.88 170 PHE A CA 1
ATOM 1331 C C . PHE A 1 170 ? -12.280 7.125 12.588 1.00 82.88 170 PHE A C 1
ATOM 1333 O O . PHE A 1 170 ? -12.082 8.322 12.775 1.00 82.88 170 PHE A O 1
ATOM 1340 N N . ARG A 1 171 ? -13.458 6.543 12.836 1.00 85.88 171 ARG A N 1
ATOM 1341 C CA . ARG A 1 171 ? -14.568 7.254 13.476 1.00 85.88 171 ARG A CA 1
ATOM 1342 C C . ARG A 1 171 ? -14.171 7.735 14.867 1.00 85.88 171 ARG A C 1
ATOM 1344 O O . ARG A 1 171 ? -14.319 8.917 15.143 1.00 85.88 171 ARG A O 1
ATOM 1351 N N . LEU A 1 172 ? -13.571 6.864 15.683 1.00 78.31 172 LEU A N 1
ATOM 1352 C CA . LEU A 1 172 ? -13.079 7.245 17.009 1.00 78.31 172 LEU A CA 1
ATOM 1353 C C . LEU A 1 172 ? -12.041 8.379 16.926 1.00 78.31 172 LEU A C 1
ATOM 1355 O O . LEU A 1 172 ? -12.144 9.361 17.650 1.00 78.31 172 LEU A O 1
ATOM 1359 N N . GLN A 1 173 ? -11.081 8.289 16.000 1.00 80.19 173 GLN A N 1
ATOM 1360 C CA . GLN A 1 173 ? -10.065 9.336 15.811 1.00 80.19 173 GLN A CA 1
ATOM 1361 C C . GLN A 1 173 ? -10.647 10.675 15.331 1.00 80.19 173 GLN A C 1
ATOM 1363 O O . GLN A 1 173 ? -10.152 11.737 15.708 1.00 80.19 173 GLN A O 1
ATOM 1368 N N . ALA A 1 174 ? -11.671 10.640 14.477 1.00 86.44 174 ALA A N 1
ATOM 1369 C CA . ALA A 1 174 ? -12.368 11.836 14.022 1.00 86.44 174 ALA A CA 1
ATOM 1370 C C . ALA A 1 174 ? -13.175 12.473 15.164 1.00 86.44 174 ALA A C 1
ATOM 1372 O O . ALA A 1 174 ? -13.073 13.681 15.369 1.00 86.44 174 ALA A O 1
ATOM 1373 N N . GLU A 1 175 ? -13.890 11.664 15.951 1.00 87.69 175 GLU A N 1
ATOM 1374 C CA . GLU A 1 175 ? -14.652 12.102 17.127 1.00 87.69 175 GLU A CA 1
ATOM 1375 C C . GLU A 1 175 ? -13.748 12.723 18.201 1.00 87.69 175 GLU A C 1
ATOM 1377 O O . GLU A 1 175 ? -14.061 13.797 18.712 1.00 87.69 175 GLU A O 1
ATOM 1382 N N . GLU A 1 176 ? -12.582 12.127 18.480 1.00 82.69 176 GLU A N 1
ATOM 1383 C CA . GLU A 1 176 ? -11.568 12.698 19.382 1.00 82.69 176 GLU A CA 1
ATOM 1384 C C . GLU A 1 176 ? -11.085 14.086 18.928 1.00 82.69 176 GLU A C 1
ATOM 1386 O O . GLU A 1 176 ? -10.701 14.917 19.756 1.00 82.69 176 GLU A O 1
ATOM 1391 N N . LYS A 1 177 ? -11.127 14.357 17.617 1.00 85.81 177 LYS A N 1
ATOM 1392 C CA . LYS A 1 177 ? -10.784 15.654 17.020 1.00 85.81 177 LYS A CA 1
ATOM 1393 C C . LYS A 1 177 ? -12.004 16.570 16.812 1.00 85.81 177 LYS A C 1
ATOM 1395 O O . LYS A 1 177 ? -11.834 17.708 16.383 1.00 85.81 177 LYS A O 1
ATOM 1400 N N . GLY A 1 178 ? -13.220 16.109 17.116 1.00 89.44 178 GLY A N 1
ATOM 1401 C CA . GLY A 1 178 ? -14.466 16.854 16.904 1.00 89.44 178 GLY A CA 1
ATOM 1402 C C . GLY A 1 178 ? -14.902 16.971 15.437 1.00 89.44 178 GLY A C 1
ATOM 1403 O O . GLY A 1 178 ? -15.583 17.931 15.081 1.00 89.44 178 GLY A O 1
ATOM 1404 N N . LEU A 1 179 ? -14.496 16.033 14.578 1.00 93.19 179 LEU A N 1
ATOM 1405 C CA . LEU A 1 179 ? -14.878 15.966 13.164 1.00 93.19 179 LEU A CA 1
ATOM 1406 C C . LEU A 1 179 ? -16.023 14.969 12.944 1.00 93.19 179 LEU A C 1
ATOM 1408 O O . LEU A 1 179 ? -16.048 13.904 13.559 1.00 93.19 179 LEU A O 1
ATOM 1412 N N . ALA A 1 180 ? -16.919 15.263 12.000 1.00 93.00 180 ALA A N 1
ATOM 1413 C CA . ALA A 1 180 ? -17.889 14.277 11.520 1.00 93.00 180 ALA A CA 1
ATOM 1414 C C . ALA A 1 180 ? -17.203 13.242 10.608 1.00 93.00 180 ALA A C 1
ATOM 1416 O O . ALA A 1 180 ? -16.363 13.609 9.781 1.00 93.00 180 ALA A O 1
ATOM 1417 N N . PHE A 1 181 ? -17.554 11.959 10.746 1.00 94.38 181 PHE A N 1
ATOM 1418 C CA . PHE A 1 181 ? -16.998 10.882 9.924 1.00 94.38 181 PHE A CA 1
ATOM 1419 C C . PHE A 1 181 ? -18.079 9.997 9.300 1.00 94.38 181 PHE A C 1
ATOM 1421 O O . PHE A 1 181 ? -18.709 9.188 9.989 1.00 94.38 181 PHE A O 1
ATOM 1428 N N . ASP A 1 182 ? -18.212 10.079 7.976 1.00 93.69 182 ASP A N 1
ATOM 1429 C CA . ASP A 1 182 ? -19.251 9.373 7.226 1.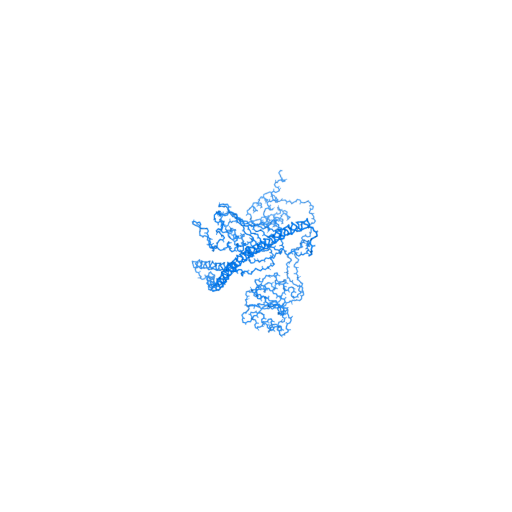00 93.69 182 ASP A CA 1
ATOM 1430 C C . ASP A 1 182 ? -18.685 8.269 6.333 1.00 93.69 182 ASP A C 1
ATOM 1432 O O . ASP A 1 182 ? -17.758 8.477 5.549 1.00 93.69 182 ASP A O 1
ATOM 1436 N N . TYR A 1 183 ? -19.295 7.085 6.389 1.00 94.19 183 TYR A N 1
ATOM 1437 C CA . TYR A 1 183 ? -18.955 5.968 5.512 1.00 94.19 183 TYR A CA 1
ATOM 1438 C C . TYR A 1 183 ? -20.127 5.611 4.602 1.00 94.19 183 TYR A C 1
ATOM 1440 O O . TYR A 1 183 ? -21.211 5.276 5.074 1.00 94.19 183 TYR A O 1
ATOM 1448 N N . HIS A 1 184 ? -19.883 5.627 3.292 1.00 93.44 184 HIS A N 1
ATOM 1449 C CA . HIS A 1 184 ? -20.881 5.343 2.268 1.00 93.44 184 HIS A CA 1
ATOM 1450 C C . HIS A 1 184 ? -20.464 4.147 1.406 1.00 93.44 184 HIS A C 1
ATOM 1452 O O . HIS A 1 184 ? -19.414 4.153 0.761 1.00 93.44 184 HIS A O 1
ATOM 1458 N N . CYS A 1 185 ? -21.326 3.133 1.319 1.00 90.44 185 CYS A N 1
ATOM 1459 C CA . CYS A 1 185 ? -21.134 1.988 0.429 1.00 90.44 185 CYS A CA 1
ATOM 1460 C C . CYS A 1 185 ? -22.398 1.749 -0.417 1.00 90.44 185 CYS A C 1
ATOM 1462 O O . CYS A 1 185 ? -23.281 0.994 -0.014 1.00 90.44 185 CYS A O 1
ATOM 1464 N N . PRO A 1 186 ? -22.534 2.422 -1.577 1.00 81.69 186 PRO A N 1
ATOM 1465 C CA . PRO A 1 186 ? -23.770 2.398 -2.363 1.00 81.69 186 PRO A CA 1
ATOM 1466 C C . PRO A 1 186 ? -24.050 1.071 -3.087 1.00 81.69 186 PRO A C 1
ATOM 1468 O O . PRO A 1 186 ? -25.163 0.873 -3.561 1.00 81.69 186 PRO A O 1
ATOM 1471 N N . HIS A 1 187 ? -23.062 0.181 -3.224 1.00 78.12 187 HIS A N 1
ATOM 1472 C CA . HIS A 1 187 ? -23.222 -1.107 -3.907 1.00 78.12 187 HIS A CA 1
ATOM 1473 C C . HIS A 1 187 ? -22.860 -2.252 -2.960 1.00 78.12 187 HIS A C 1
ATOM 1475 O O . HIS A 1 187 ? -21.912 -2.105 -2.187 1.00 78.12 187 HIS A O 1
ATOM 1481 N N . PRO A 1 188 ? -23.551 -3.404 -3.036 1.00 77.25 188 PRO A N 1
ATOM 1482 C CA . PRO A 1 188 ? -23.203 -4.561 -2.227 1.00 77.25 188 PRO A CA 1
ATOM 1483 C C . PRO A 1 188 ? -21.790 -5.039 -2.566 1.00 77.25 188 PRO A C 1
ATOM 1485 O O . PRO A 1 188 ? -21.441 -5.252 -3.730 1.00 77.25 188 PRO A O 1
ATOM 1488 N N . LEU A 1 189 ? -20.979 -5.206 -1.526 1.00 86.69 189 LEU A N 1
ATOM 1489 C CA . LEU A 1 189 ? -19.632 -5.740 -1.647 1.00 86.69 189 LEU A CA 1
ATOM 1490 C C . LEU A 1 189 ? -19.679 -7.270 -1.750 1.00 86.69 189 LEU A C 1
ATOM 1492 O O . LEU A 1 189 ? -20.509 -7.903 -1.093 1.00 86.69 189 LEU A O 1
ATOM 1496 N N . PRO A 1 190 ? -18.782 -7.891 -2.530 1.00 84.00 190 PRO A N 1
ATOM 1497 C CA . PRO A 1 190 ? -18.590 -9.334 -2.469 1.00 84.00 190 PRO A CA 1
ATOM 1498 C C . PRO A 1 190 ? -18.082 -9.740 -1.080 1.00 84.00 190 PRO A C 1
ATOM 1500 O O . PRO A 1 190 ? -17.346 -8.994 -0.438 1.00 84.00 190 PRO A O 1
ATOM 1503 N N . GLU A 1 191 ? -18.429 -10.946 -0.627 1.00 81.00 191 GLU A N 1
ATOM 1504 C CA . GLU A 1 191 ? -17.981 -11.441 0.681 1.00 81.00 191 GLU A CA 1
ATOM 1505 C C . GLU A 1 191 ? -16.455 -11.595 0.741 1.00 81.00 191 GLU A C 1
ATOM 1507 O O . GLU A 1 191 ? -15.842 -11.259 1.751 1.00 81.00 191 GLU A O 1
ATOM 1512 N N . LEU A 1 192 ? -15.846 -12.067 -0.352 1.00 82.38 192 LEU A N 1
ATOM 1513 C CA . LEU A 1 192 ? -14.409 -12.286 -0.484 1.00 82.38 192 LEU A CA 1
ATOM 1514 C C . LEU A 1 192 ? -13.870 -11.659 -1.774 1.00 82.38 192 LEU A C 1
ATOM 1516 O O . LEU A 1 192 ? -14.426 -11.844 -2.864 1.00 82.38 192 LEU A O 1
ATOM 1520 N N . VAL A 1 193 ? -12.740 -10.967 -1.641 1.00 88.19 193 VAL A N 1
ATOM 1521 C CA . VAL A 1 193 ? -11.931 -10.454 -2.752 1.00 88.19 193 VAL A CA 1
ATOM 1522 C C . VAL A 1 193 ? -10.501 -10.961 -2.649 1.00 88.19 193 VAL A C 1
ATOM 1524 O O . VAL A 1 193 ? -10.010 -11.220 -1.555 1.00 88.19 193 VAL A O 1
ATOM 1527 N N . THR A 1 194 ? -9.819 -11.091 -3.781 1.00 85.12 194 THR A N 1
ATOM 1528 C CA . THR A 1 194 ? -8.386 -11.383 -3.820 1.00 85.12 194 THR A CA 1
ATOM 1529 C C . THR A 1 194 ? -7.587 -10.090 -3.921 1.00 85.12 194 THR A C 1
ATOM 1531 O O . THR A 1 194 ? -7.758 -9.347 -4.888 1.00 85.12 194 THR A O 1
ATOM 1534 N N . THR A 1 195 ? -6.735 -9.826 -2.930 1.00 88.56 195 THR A N 1
ATOM 1535 C CA . THR A 1 195 ? -5.824 -8.668 -2.855 1.00 88.56 195 THR A CA 1
ATOM 1536 C C . THR A 1 195 ? -4.799 -8.880 -1.745 1.00 88.56 195 THR A C 1
ATOM 1538 O O . THR A 1 195 ? -4.976 -9.773 -0.929 1.00 88.56 195 THR A O 1
ATOM 1541 N N . ASP A 1 196 ? -3.772 -8.041 -1.667 1.00 87.31 196 ASP A N 1
ATOM 1542 C CA . ASP A 1 196 ? -2.894 -7.962 -0.496 1.00 87.31 196 ASP A CA 1
ATOM 1543 C C . ASP A 1 196 ? -3.597 -7.165 0.623 1.00 87.31 196 ASP A C 1
ATOM 1545 O O . ASP A 1 196 ? -3.852 -5.964 0.461 1.00 87.31 196 ASP A O 1
ATOM 1549 N N . GLU A 1 197 ? -3.972 -7.818 1.736 1.00 85.62 197 GLU A N 1
ATOM 1550 C CA . GLU A 1 197 ? -4.696 -7.157 2.842 1.00 85.62 197 GLU A CA 1
ATOM 1551 C C . GLU A 1 197 ? -3.827 -6.066 3.478 1.00 85.62 197 GLU A C 1
ATOM 1553 O O . GLU A 1 197 ? -4.310 -4.973 3.793 1.00 85.62 197 GLU A O 1
ATOM 1558 N N . LYS A 1 198 ? -2.534 -6.354 3.660 1.00 80.81 198 LYS A N 1
ATOM 1559 C CA . LYS A 1 198 ? -1.592 -5.472 4.351 1.00 80.81 198 LYS A CA 1
ATOM 1560 C C . LYS A 1 198 ? -1.379 -4.187 3.560 1.00 80.81 198 LYS A C 1
ATOM 1562 O O . LYS A 1 198 ? -1.460 -3.100 4.135 1.00 80.81 198 LYS A O 1
ATOM 1567 N N . ARG A 1 199 ? -1.145 -4.290 2.249 1.00 88.00 199 ARG A N 1
ATOM 1568 C CA . ARG A 1 199 ? -0.907 -3.122 1.386 1.00 88.00 199 ARG A CA 1
ATOM 1569 C C . ARG A 1 199 ? -2.171 -2.304 1.161 1.00 88.00 199 ARG A C 1
ATOM 1571 O O . ARG A 1 199 ? -2.109 -1.080 1.267 1.00 88.00 199 ARG A O 1
ATOM 1578 N N . LEU A 1 200 ? -3.324 -2.954 0.984 1.00 90.94 200 LEU A N 1
ATOM 1579 C CA . LEU A 1 200 ? -4.609 -2.252 0.923 1.00 90.94 200 LEU A CA 1
ATOM 1580 C C . LEU A 1 200 ? -4.876 -1.463 2.214 1.00 90.94 200 LEU A C 1
ATOM 1582 O O . LEU A 1 200 ? -5.237 -0.287 2.167 1.00 90.94 200 LEU A O 1
ATOM 1586 N N . ARG A 1 201 ? -4.650 -2.083 3.378 1.00 88.00 201 ARG A N 1
ATOM 1587 C CA . ARG A 1 201 ? -4.790 -1.419 4.677 1.00 88.00 201 ARG A CA 1
ATOM 1588 C C . ARG A 1 201 ? -3.849 -0.218 4.795 1.00 88.00 201 ARG A C 1
ATOM 1590 O O . ARG A 1 201 ? -4.281 0.832 5.255 1.00 88.00 201 ARG A O 1
ATOM 1597 N N . GLN A 1 202 ? -2.599 -0.350 4.358 1.00 86.12 202 GLN A N 1
ATOM 1598 C CA . GLN A 1 202 ? -1.606 0.726 4.410 1.00 86.12 202 GLN A CA 1
ATOM 1599 C C . GLN A 1 202 ? -2.007 1.936 3.552 1.00 86.12 202 GLN A C 1
ATOM 1601 O O . GLN A 1 202 ? -1.926 3.067 4.032 1.00 86.12 202 GLN A O 1
ATOM 1606 N N . ILE A 1 203 ? -2.504 1.701 2.332 1.00 92.50 203 ILE A N 1
ATOM 1607 C CA . ILE A 1 203 ? -3.055 2.745 1.451 1.00 92.50 203 ILE A CA 1
ATOM 1608 C C . ILE A 1 203 ? -4.187 3.499 2.161 1.00 92.50 203 ILE A C 1
ATOM 1610 O O . ILE A 1 203 ? -4.140 4.723 2.293 1.00 92.50 203 ILE A O 1
ATOM 1614 N N . LEU A 1 204 ? -5.186 2.771 2.666 1.00 92.94 204 LEU A N 1
ATOM 1615 C CA . LEU A 1 204 ? -6.377 3.380 3.262 1.00 92.94 204 LEU A CA 1
ATOM 1616 C C . LEU A 1 204 ? -6.075 4.095 4.579 1.00 92.94 204 LEU A C 1
ATOM 1618 O O . LEU A 1 204 ? -6.565 5.201 4.789 1.00 92.94 204 LEU A O 1
ATOM 1622 N N . ILE A 1 205 ? -5.234 3.510 5.439 1.00 88.25 205 ILE A N 1
ATOM 1623 C CA . ILE A 1 205 ? -4.796 4.154 6.683 1.00 88.25 205 ILE A CA 1
ATOM 1624 C C . ILE A 1 205 ? -4.086 5.468 6.376 1.00 88.25 205 ILE A C 1
ATOM 1626 O O . ILE A 1 205 ? -4.365 6.475 7.024 1.00 88.25 205 ILE A O 1
ATOM 1630 N N . ASN A 1 206 ? -3.189 5.488 5.390 1.00 87.88 206 ASN A N 1
ATOM 1631 C CA . ASN A 1 206 ? -2.466 6.706 5.058 1.00 87.88 206 ASN A CA 1
ATOM 1632 C C . ASN A 1 206 ? -3.401 7.805 4.522 1.00 87.88 206 ASN A C 1
ATOM 1634 O O . ASN A 1 206 ? -3.268 8.961 4.914 1.00 87.88 206 ASN A O 1
ATOM 1638 N N . LEU A 1 207 ? -4.374 7.469 3.672 1.00 93.44 207 LEU A N 1
ATOM 1639 C CA . LEU A 1 207 ? -5.336 8.455 3.168 1.00 93.44 207 LEU A CA 1
ATOM 1640 C C . LEU A 1 207 ? -6.264 8.984 4.270 1.00 93.44 207 LEU A C 1
ATOM 1642 O O . LEU A 1 207 ? -6.404 10.196 4.416 1.00 93.44 207 LEU A O 1
ATOM 1646 N N . LEU A 1 208 ? -6.849 8.098 5.079 1.00 91.38 208 LEU A N 1
ATOM 1647 C CA . LEU A 1 208 ? -7.790 8.475 6.141 1.00 91.38 208 LEU A CA 1
ATOM 1648 C C . LEU A 1 208 ? -7.109 9.253 7.272 1.00 91.38 208 LEU A C 1
ATOM 1650 O O . LEU A 1 208 ? -7.631 10.271 7.726 1.00 91.38 208 LEU A O 1
ATOM 1654 N N . SER A 1 209 ? -5.913 8.826 7.687 1.00 89.06 209 SER A N 1
ATOM 1655 C CA . SER A 1 209 ? -5.138 9.556 8.695 1.00 89.06 209 SER A CA 1
ATOM 1656 C C . SER A 1 209 ? -4.735 10.944 8.202 1.00 89.06 209 SER A C 1
ATOM 1658 O O . SER A 1 209 ? -4.801 11.891 8.981 1.00 89.06 209 SER A O 1
ATOM 1660 N N . ASN A 1 210 ? -4.382 11.109 6.920 1.00 89.81 210 ASN A N 1
ATOM 1661 C CA . ASN A 1 210 ? -4.124 12.431 6.351 1.00 89.81 210 ASN A CA 1
ATOM 1662 C C . ASN A 1 210 ? -5.402 13.284 6.334 1.00 89.81 210 ASN A C 1
ATOM 1664 O O . ASN A 1 210 ? -5.368 14.406 6.831 1.00 89.81 210 ASN A O 1
ATOM 1668 N N . ALA A 1 211 ? -6.535 12.752 5.875 1.00 91.81 211 ALA A N 1
ATOM 1669 C CA . ALA A 1 211 ? -7.805 13.481 5.861 1.00 91.81 211 ALA A CA 1
ATOM 1670 C C . ALA A 1 211 ? -8.183 14.038 7.251 1.00 91.81 211 ALA A C 1
ATOM 1672 O O . ALA A 1 211 ? -8.465 15.228 7.393 1.00 91.81 211 ALA A O 1
ATOM 1673 N N . ILE A 1 212 ? -8.092 13.219 8.304 1.00 89.69 212 ILE A N 1
ATOM 1674 C CA . ILE A 1 212 ? -8.371 13.649 9.688 1.00 89.69 212 ILE A CA 1
ATOM 1675 C C . ILE A 1 212 ? -7.302 14.623 10.193 1.00 89.69 212 ILE A C 1
ATOM 1677 O O . ILE A 1 212 ? -7.597 15.626 10.843 1.00 89.69 212 ILE A O 1
ATOM 1681 N N . LYS A 1 213 ? -6.029 14.361 9.895 1.00 86.31 213 LYS A N 1
ATOM 1682 C CA . LYS A 1 213 ? -4.914 15.192 10.354 1.00 86.31 213 LYS A CA 1
ATOM 1683 C C . LYS A 1 213 ? -4.960 16.611 9.782 1.00 86.31 213 LYS A C 1
ATOM 1685 O O . LYS A 1 213 ? -4.660 17.543 10.529 1.00 86.31 213 LYS A O 1
ATOM 1690 N N . TYR A 1 214 ? -5.322 16.771 8.509 1.00 87.81 214 TYR A N 1
ATOM 1691 C CA . TYR A 1 214 ? -5.331 18.057 7.795 1.00 87.81 214 TYR A CA 1
ATOM 1692 C C . TYR A 1 214 ? -6.688 18.785 7.826 1.00 87.81 214 TYR A C 1
ATOM 1694 O O . TYR A 1 214 ? -6.785 19.912 7.343 1.00 87.81 214 TYR A O 1
ATOM 1702 N N . THR A 1 215 ? -7.700 18.196 8.469 1.00 90.94 215 THR A N 1
ATOM 1703 C CA . THR A 1 215 ? -9.001 18.835 8.724 1.00 90.94 215 THR A CA 1
ATOM 1704 C C . THR A 1 215 ? -9.099 19.232 10.187 1.00 90.94 215 THR A C 1
ATOM 1706 O O . THR A 1 215 ? -9.050 18.367 11.055 1.00 90.94 215 THR A O 1
ATOM 1709 N N . ASP A 1 216 ? -9.192 20.525 10.497 1.00 87.56 216 ASP A N 1
ATOM 1710 C CA . ASP A 1 216 ? -9.329 20.982 11.891 1.00 87.56 216 ASP A CA 1
ATOM 1711 C C . ASP A 1 216 ? -10.792 21.072 12.339 1.00 87.56 216 ASP A C 1
ATOM 1713 O O . ASP A 1 216 ? -11.087 20.806 13.498 1.00 87.56 216 ASP A O 1
ATOM 1717 N N . GLN A 1 217 ? -11.700 21.428 11.428 1.00 87.94 217 GLN A N 1
ATOM 1718 C CA . GLN A 1 217 ? -13.147 21.486 11.649 1.00 87.94 217 GLN A CA 1
ATOM 1719 C C . GLN A 1 217 ? -13.870 21.006 10.386 1.00 87.94 217 GLN A C 1
ATOM 1721 O O . GLN A 1 217 ? -13.367 21.193 9.279 1.00 87.94 217 GLN A O 1
ATOM 1726 N N . GLY A 1 218 ? -15.051 20.408 10.550 1.00 92.44 218 GLY A N 1
ATOM 1727 C CA . GLY A 1 218 ? -15.877 19.927 9.443 1.00 92.44 218 GLY A CA 1
ATOM 1728 C C . GLY A 1 218 ? -16.007 18.407 9.424 1.00 92.44 218 GLY A C 1
ATOM 1729 O O . GLY A 1 218 ? -16.305 17.800 10.454 1.00 92.44 218 GLY A O 1
ATOM 1730 N N . SER A 1 219 ? -15.831 17.798 8.250 1.00 94.00 219 SER A N 1
ATOM 1731 C CA . SER A 1 219 ? -16.137 16.380 8.036 1.00 94.00 219 SER A CA 1
ATOM 1732 C C . SER A 1 219 ? -15.107 15.666 7.167 1.00 94.00 219 SER A C 1
ATOM 1734 O O . SER A 1 219 ? -14.470 16.260 6.294 1.00 94.00 219 SER A O 1
ATOM 1736 N N . VAL A 1 220 ? -14.979 14.364 7.397 1.00 96.06 220 VAL A N 1
ATOM 1737 C CA . VAL A 1 220 ? -14.243 13.431 6.547 1.00 96.06 220 VAL A CA 1
ATOM 1738 C C . VAL A 1 220 ? -15.208 12.334 6.117 1.00 96.06 220 VAL A C 1
ATOM 1740 O O . VAL A 1 220 ? -15.920 11.767 6.938 1.00 96.06 220 VAL A O 1
ATOM 1743 N N . SER A 1 221 ? -15.228 12.001 4.831 1.00 95.88 221 SER A N 1
ATOM 1744 C CA . SER A 1 221 ? -16.078 10.935 4.306 1.00 95.88 221 SER A CA 1
ATOM 1745 C C . SER A 1 221 ? -15.282 9.916 3.503 1.00 95.88 221 SER A C 1
ATOM 1747 O O . SER A 1 221 ? -14.384 10.258 2.732 1.00 95.88 221 SER A O 1
ATOM 1749 N N . LEU A 1 222 ? -15.627 8.642 3.679 1.00 96.69 222 LEU A N 1
ATOM 1750 C CA . LEU A 1 222 ? -15.102 7.519 2.913 1.00 96.69 222 LEU A CA 1
ATOM 1751 C C . LEU A 1 222 ? -16.236 6.906 2.094 1.00 96.69 222 LEU A C 1
ATOM 1753 O O . LEU A 1 222 ? -17.209 6.397 2.644 1.00 96.69 222 LEU A O 1
ATOM 1757 N N . THR A 1 223 ? -16.089 6.900 0.775 1.00 96.50 223 THR A N 1
ATOM 1758 C CA . THR A 1 223 ? -17.005 6.213 -0.138 1.00 96.50 223 THR A CA 1
ATOM 1759 C C . THR A 1 223 ? -16.311 5.018 -0.776 1.00 96.50 223 THR A C 1
ATOM 1761 O O . THR A 1 223 ? -15.222 5.160 -1.325 1.00 96.50 223 THR A O 1
ATOM 1764 N N . LEU A 1 224 ? -16.952 3.849 -0.746 1.00 95.44 224 LEU A N 1
ATOM 1765 C CA . LEU A 1 224 ? -16.484 2.649 -1.438 1.00 95.44 224 LEU A CA 1
ATOM 1766 C C . LEU A 1 224 ? -17.483 2.231 -2.516 1.00 95.44 224 LEU A C 1
ATOM 1768 O O . LEU A 1 224 ? -18.590 1.782 -2.212 1.00 95.44 224 LEU A O 1
ATOM 1772 N N . ARG A 1 225 ? -17.074 2.327 -3.782 1.00 92.50 225 ARG A N 1
ATOM 1773 C CA . ARG A 1 225 ? -17.819 1.783 -4.924 1.00 92.50 225 ARG A CA 1
ATOM 1774 C C . ARG A 1 225 ? -17.135 0.520 -5.421 1.00 92.50 225 ARG A C 1
ATOM 1776 O O . ARG A 1 225 ? -15.926 0.499 -5.605 1.00 92.50 225 ARG A O 1
ATOM 1783 N N . TYR A 1 226 ? -17.911 -0.528 -5.671 1.00 89.56 226 TYR A N 1
ATOM 1784 C CA . TYR A 1 226 ? -17.398 -1.775 -6.227 1.00 89.56 226 TYR A CA 1
ATOM 1785 C C . TYR A 1 226 ? -18.165 -2.141 -7.492 1.00 89.56 226 TYR A C 1
ATOM 1787 O O . TYR A 1 226 ? -19.383 -2.328 -7.453 1.00 89.56 226 TYR A O 1
ATOM 1795 N N . ARG A 1 227 ? -17.465 -2.232 -8.625 1.00 85.06 227 ARG A N 1
ATOM 1796 C CA . ARG A 1 227 ? -18.061 -2.592 -9.916 1.00 85.06 227 ARG A CA 1
ATOM 1797 C C . ARG A 1 227 ? -17.046 -3.314 -10.788 1.00 85.06 227 ARG A C 1
ATOM 1799 O O . ARG A 1 227 ? -15.896 -2.909 -10.861 1.00 85.06 227 ARG A O 1
ATOM 1806 N N . SER A 1 228 ? -17.483 -4.365 -11.484 1.00 82.56 228 SER A N 1
ATOM 1807 C CA . SER A 1 228 ? -16.654 -5.091 -12.462 1.00 82.56 228 SER A CA 1
ATOM 1808 C C . SER A 1 228 ? -15.285 -5.520 -11.913 1.00 82.56 228 SER A C 1
ATOM 1810 O O . SER A 1 228 ? -14.282 -5.392 -12.601 1.00 82.56 228 SER A O 1
ATOM 1812 N N . GLN A 1 229 ? -15.244 -6.012 -10.668 1.00 84.88 229 GLN A N 1
ATOM 1813 C CA . GLN A 1 229 ? -14.011 -6.412 -9.971 1.00 84.88 229 GLN A CA 1
ATOM 1814 C C . GLN A 1 229 ? -13.033 -5.275 -9.638 1.00 84.88 229 GLN A C 1
ATOM 1816 O O . GLN A 1 229 ? -11.921 -5.535 -9.186 1.00 84.88 229 GLN A O 1
ATOM 1821 N N . VAL A 1 230 ? -13.454 -4.021 -9.791 1.00 89.06 230 VAL A N 1
ATOM 1822 C CA . VAL A 1 230 ? -12.694 -2.836 -9.395 1.00 89.06 230 VAL A CA 1
ATOM 1823 C C . VAL A 1 230 ? -13.358 -2.206 -8.177 1.00 89.06 230 VAL A C 1
ATOM 1825 O O . VAL A 1 230 ? -14.569 -1.968 -8.165 1.00 89.06 230 VAL A O 1
ATOM 1828 N N . ALA A 1 231 ? -12.557 -1.957 -7.146 1.00 93.12 231 ALA A N 1
ATOM 1829 C CA . ALA A 1 231 ? -12.934 -1.177 -5.982 1.00 93.12 231 ALA A CA 1
ATOM 1830 C C . ALA A 1 231 ? -12.377 0.236 -6.114 1.00 93.12 231 ALA A C 1
ATOM 1832 O O . ALA A 1 231 ? -11.183 0.429 -6.328 1.00 93.12 231 ALA A O 1
ATOM 1833 N N . GLU A 1 232 ? -13.258 1.209 -5.969 1.00 95.75 232 GLU A N 1
ATOM 1834 C CA . GLU A 1 232 ? -12.955 2.625 -5.990 1.00 95.75 232 GLU A CA 1
ATOM 1835 C C . GLU A 1 232 ? -13.204 3.183 -4.588 1.00 95.75 232 GLU A C 1
ATOM 1837 O O . GLU A 1 232 ? -14.337 3.201 -4.098 1.00 95.75 232 GLU A O 1
ATOM 1842 N N . PHE A 1 233 ? -12.125 3.604 -3.940 1.00 96.69 233 PHE A N 1
ATOM 1843 C CA . PHE A 1 233 ? -12.125 4.240 -2.633 1.00 96.69 233 PHE A CA 1
ATOM 1844 C C . PHE A 1 233 ? -12.002 5.745 -2.835 1.00 96.69 233 PHE A C 1
ATOM 1846 O O . PHE A 1 233 ? -11.043 6.216 -3.440 1.00 96.69 233 PHE A O 1
ATOM 1853 N N . THR A 1 234 ? -12.965 6.510 -2.339 1.00 97.44 234 THR A N 1
ATOM 1854 C CA . THR A 1 234 ? -12.942 7.973 -2.376 1.00 97.44 234 THR A CA 1
ATOM 1855 C C . THR A 1 234 ? -12.915 8.500 -0.953 1.00 97.44 234 THR A C 1
ATOM 1857 O O . THR A 1 234 ? -13.874 8.303 -0.210 1.00 97.44 234 THR A O 1
ATOM 1860 N N . VAL A 1 235 ? -11.819 9.149 -0.571 1.00 97.19 235 VAL A N 1
ATOM 1861 C CA . VAL A 1 235 ? -11.659 9.827 0.717 1.00 97.19 235 VAL A CA 1
ATOM 1862 C C . VAL A 1 235 ? -11.783 11.320 0.468 1.00 97.19 235 VAL A C 1
ATOM 1864 O O . VAL A 1 235 ? -10.969 11.886 -0.257 1.00 97.19 235 VAL A O 1
ATOM 1867 N N . ARG A 1 236 ? -12.806 11.944 1.046 1.00 97.00 236 ARG A N 1
ATOM 1868 C CA . ARG A 1 236 ? -13.042 13.383 0.952 1.00 97.00 236 ARG A CA 1
ATOM 1869 C C . ARG A 1 236 ? -12.901 14.025 2.319 1.00 97.00 236 ARG A C 1
ATOM 1871 O O . ARG A 1 236 ? -13.483 13.538 3.283 1.00 97.00 236 ARG A O 1
ATOM 1878 N N . ASP A 1 237 ? -12.187 15.134 2.374 1.00 96.12 237 ASP A N 1
ATOM 1879 C CA . ASP A 1 237 ? -12.026 15.971 3.554 1.00 96.12 237 ASP A CA 1
ATOM 1880 C C . ASP A 1 237 ? -12.453 17.412 3.262 1.00 96.12 237 ASP A C 1
ATOM 1882 O O . ASP A 1 237 ? -12.419 17.846 2.112 1.00 96.12 237 ASP A O 1
ATOM 1886 N N . THR A 1 238 ? -12.873 18.138 4.297 1.00 94.50 238 THR A N 1
ATOM 1887 C CA . THR A 1 238 ? -13.186 19.578 4.238 1.00 94.50 238 THR A CA 1
ATOM 1888 C C . THR A 1 238 ? -12.067 20.415 4.864 1.00 94.50 238 THR A C 1
ATOM 1890 O O . THR A 1 238 ? -12.336 21.392 5.564 1.00 94.50 238 THR A O 1
ATOM 1893 N N . GLY A 1 239 ? -10.818 19.962 4.735 1.00 90.19 239 GLY A N 1
ATOM 1894 C CA . GLY A 1 239 ? -9.657 20.582 5.358 1.00 90.19 239 GLY A CA 1
ATOM 1895 C C . GLY A 1 239 ? -9.139 21.811 4.610 1.00 90.19 239 GLY A C 1
ATOM 1896 O O . GLY A 1 239 ? -9.836 22.460 3.838 1.00 90.19 239 GLY A O 1
ATOM 1897 N N . GLU A 1 240 ? -7.865 22.132 4.832 1.00 88.38 240 GLU A N 1
ATOM 1898 C CA . GLU A 1 240 ? -7.214 23.318 4.249 1.00 88.38 240 GLU A CA 1
ATOM 1899 C C . GLU A 1 240 ? -7.069 23.284 2.717 1.00 88.38 240 GLU A C 1
ATOM 1901 O O . GLU A 1 240 ? -6.815 24.321 2.101 1.00 88.38 240 GLU A O 1
ATOM 1906 N N . GLY A 1 241 ? -7.249 22.113 2.102 1.00 88.56 241 GLY A N 1
ATOM 1907 C CA . GLY A 1 241 ? -7.057 21.902 0.671 1.00 88.56 241 GLY A CA 1
ATOM 1908 C C . GLY A 1 241 ? -5.605 22.080 0.210 1.00 88.56 241 GLY A C 1
ATOM 1909 O O . GLY A 1 241 ? -4.700 22.433 0.969 1.00 88.56 241 GLY A O 1
ATOM 1910 N N . ILE A 1 242 ? -5.358 21.802 -1.067 1.00 89.81 242 ILE A N 1
ATOM 1911 C CA . ILE A 1 242 ? -4.029 21.740 -1.674 1.00 89.81 242 ILE A CA 1
ATOM 1912 C C . ILE A 1 242 ? -4.023 22.639 -2.909 1.00 89.81 242 ILE A C 1
ATOM 1914 O O . ILE A 1 242 ? -4.826 22.477 -3.821 1.00 89.81 242 ILE A O 1
ATOM 1918 N N . ALA A 1 243 ? -3.085 23.586 -2.966 1.00 89.56 243 ALA A N 1
ATOM 1919 C CA . ALA A 1 243 ? -2.905 24.422 -4.152 1.00 89.56 243 ALA A CA 1
ATOM 1920 C C . ALA A 1 243 ? -2.466 23.581 -5.363 1.00 89.56 243 ALA A C 1
ATOM 1922 O O . ALA A 1 243 ? -1.615 22.700 -5.221 1.00 89.56 243 ALA A O 1
ATOM 1923 N N . ALA A 1 244 ? -2.974 23.907 -6.556 1.00 88.31 244 ALA A N 1
ATOM 1924 C CA . ALA A 1 244 ? -2.722 23.154 -7.791 1.00 88.31 244 ALA A CA 1
ATOM 1925 C C . ALA A 1 244 ? -1.224 22.928 -8.081 1.00 88.31 244 ALA A C 1
ATOM 1927 O O . ALA A 1 244 ? -0.815 21.833 -8.456 1.00 88.31 244 ALA A O 1
ATOM 1928 N N . GLU A 1 245 ? -0.384 23.930 -7.810 1.00 87.56 245 GLU A N 1
ATOM 1929 C CA . GLU A 1 245 ? 1.079 23.865 -7.973 1.00 87.56 245 GLU A CA 1
ATOM 1930 C C . GLU A 1 245 ? 1.750 22.798 -7.089 1.00 87.56 245 GLU A C 1
ATOM 1932 O O . GLU A 1 245 ? 2.854 22.331 -7.377 1.00 87.56 245 GLU A O 1
ATOM 1937 N N . ASN A 1 246 ? 1.094 22.405 -5.996 1.00 86.56 246 ASN A N 1
ATOM 1938 C CA . ASN A 1 246 ? 1.612 21.434 -5.044 1.00 86.56 246 ASN A CA 1
ATOM 1939 C C . ASN A 1 246 ? 1.057 20.018 -5.255 1.00 86.56 246 ASN A C 1
ATOM 1941 O O . ASN A 1 246 ? 1.593 19.093 -4.648 1.00 86.56 246 ASN A O 1
ATOM 1945 N N . ILE A 1 247 ? 0.060 19.813 -6.126 1.00 86.88 247 ILE A N 1
ATOM 1946 C CA . ILE A 1 247 ? -0.568 18.497 -6.352 1.00 86.88 247 ILE A CA 1
ATOM 1947 C C . ILE A 1 247 ? 0.448 17.447 -6.817 1.00 86.88 247 ILE A C 1
ATOM 1949 O O . ILE A 1 247 ? 0.453 16.327 -6.320 1.00 86.88 247 ILE A O 1
ATOM 1953 N N . GLU A 1 248 ? 1.369 17.785 -7.718 1.00 86.50 248 GLU A N 1
ATOM 1954 C CA . GLU A 1 248 ? 2.422 16.830 -8.097 1.00 86.50 248 GLU A CA 1
ATOM 1955 C C . GLU A 1 248 ? 3.487 16.666 -7.007 1.00 86.50 248 GLU A C 1
ATOM 1957 O O . GLU A 1 248 ? 4.150 15.630 -6.910 1.00 86.50 248 GLU A O 1
ATOM 1962 N N . ARG A 1 249 ? 3.674 17.694 -6.174 1.00 85.25 249 ARG A N 1
ATOM 1963 C CA . ARG A 1 249 ? 4.732 17.734 -5.163 1.00 85.25 249 ARG A CA 1
ATOM 1964 C C . ARG A 1 249 ? 4.412 16.871 -3.949 1.00 85.25 249 ARG A C 1
ATOM 1966 O O . ARG A 1 249 ? 5.337 16.277 -3.410 1.00 85.25 249 ARG A O 1
ATOM 1973 N N . ILE A 1 250 ? 3.143 16.742 -3.550 1.00 86.75 250 ILE A N 1
ATOM 1974 C CA . ILE A 1 250 ? 2.752 15.923 -2.383 1.00 86.75 250 ILE A CA 1
ATOM 1975 C C . ILE A 1 250 ? 3.064 14.430 -2.548 1.00 86.75 250 ILE A C 1
ATOM 1977 O O . ILE A 1 250 ? 3.144 13.713 -1.554 1.00 86.75 250 ILE A O 1
ATOM 1981 N N . PHE A 1 251 ? 3.244 13.952 -3.783 1.00 86.12 251 PHE A N 1
ATOM 1982 C CA . PHE A 1 251 ? 3.608 12.561 -4.051 1.00 86.12 251 PHE A CA 1
ATOM 1983 C C . PHE A 1 251 ? 5.124 12.329 -4.072 1.00 86.12 251 PHE A C 1
ATOM 1985 O O . PHE A 1 251 ? 5.556 11.177 -4.145 1.00 86.12 251 PHE A O 1
ATOM 1992 N N . ARG A 1 252 ? 5.952 13.380 -4.003 1.00 82.88 252 ARG A N 1
ATOM 1993 C CA . ARG A 1 252 ? 7.415 13.242 -4.025 1.00 82.88 252 ARG A CA 1
ATOM 1994 C C . ARG A 1 252 ? 7.953 12.884 -2.628 1.00 82.88 252 ARG A C 1
ATOM 1996 O O . ARG A 1 252 ? 7.467 13.434 -1.640 1.00 82.88 252 ARG A O 1
ATOM 2003 N N . PRO A 1 253 ? 8.972 12.007 -2.528 1.00 80.38 253 PRO A N 1
ATOM 2004 C CA . PRO A 1 253 ? 9.525 11.607 -1.237 1.00 80.38 253 PRO A CA 1
ATOM 2005 C C . PRO A 1 253 ? 10.019 12.809 -0.418 1.00 80.38 253 PRO A C 1
ATOM 2007 O O . PRO A 1 253 ? 10.723 13.667 -0.946 1.00 80.38 253 PRO A O 1
ATOM 2010 N N . PHE A 1 254 ? 9.702 12.830 0.881 1.00 74.19 254 PHE A N 1
ATOM 2011 C CA . PHE A 1 254 ? 10.127 13.847 1.861 1.00 74.19 254 PHE A CA 1
ATOM 2012 C C . PHE A 1 254 ? 9.596 15.271 1.623 1.00 74.19 254 PHE A C 1
ATOM 2014 O O . PHE A 1 254 ? 9.935 16.183 2.383 1.00 74.19 254 PHE A O 1
ATOM 2021 N N . GLU A 1 255 ? 8.742 15.483 0.621 1.00 76.00 255 GLU A N 1
ATOM 2022 C CA . GLU A 1 255 ? 8.115 16.782 0.390 1.00 76.00 255 GLU A CA 1
ATOM 2023 C C . GLU A 1 255 ? 6.980 17.020 1.390 1.00 76.00 255 GLU A C 1
ATOM 2025 O O . GLU A 1 255 ? 6.151 16.156 1.685 1.00 76.00 255 GLU A O 1
ATOM 2030 N N . ARG A 1 256 ? 6.944 18.237 1.936 1.00 73.25 256 ARG A N 1
ATOM 2031 C CA . ARG A 1 256 ? 5.903 18.695 2.856 1.00 73.25 256 ARG A CA 1
ATOM 2032 C C . ARG A 1 256 ? 5.561 20.140 2.539 1.00 73.25 256 ARG A C 1
ATOM 2034 O O . ARG A 1 256 ? 6.447 20.994 2.539 1.00 73.25 256 ARG A O 1
ATOM 2041 N N . ILE A 1 257 ? 4.277 20.431 2.359 1.00 67.81 257 ILE A N 1
ATOM 2042 C CA . ILE A 1 257 ? 3.791 21.810 2.276 1.00 67.81 257 ILE A CA 1
ATOM 2043 C C . ILE A 1 257 ? 3.859 22.388 3.696 1.00 67.81 257 ILE A C 1
ATOM 2045 O O . ILE A 1 257 ? 3.173 21.920 4.604 1.00 67.81 257 ILE A O 1
ATOM 2049 N N . ARG A 1 258 ? 4.780 23.329 3.928 1.00 60.94 258 ARG A N 1
ATOM 2050 C CA . ARG A 1 258 ? 4.953 24.002 5.222 1.00 60.94 258 ARG A CA 1
ATOM 2051 C C . ARG A 1 258 ? 4.247 25.351 5.178 1.00 60.94 258 ARG A C 1
ATOM 2053 O O . ARG A 1 258 ? 4.781 26.287 4.592 1.00 60.94 258 ARG A O 1
ATOM 2060 N N . ASN A 1 259 ? 3.105 25.459 5.848 1.00 57.16 259 ASN A N 1
ATOM 2061 C CA . ASN A 1 259 ? 2.506 26.758 6.139 1.00 57.16 259 ASN A CA 1
ATOM 2062 C C . ASN A 1 259 ? 3.183 27.372 7.382 1.00 57.16 259 ASN A C 1
ATOM 2064 O O . ASN A 1 259 ? 3.419 26.652 8.363 1.00 57.16 259 ASN A O 1
ATOM 2068 N N . PRO A 1 260 ? 3.534 28.674 7.375 1.00 40.25 260 PRO A N 1
ATOM 2069 C CA . PRO A 1 260 ? 4.109 29.338 8.543 1.00 40.25 260 PRO A CA 1
ATOM 2070 C C . PRO A 1 260 ? 3.165 29.216 9.751 1.00 40.25 260 PRO A C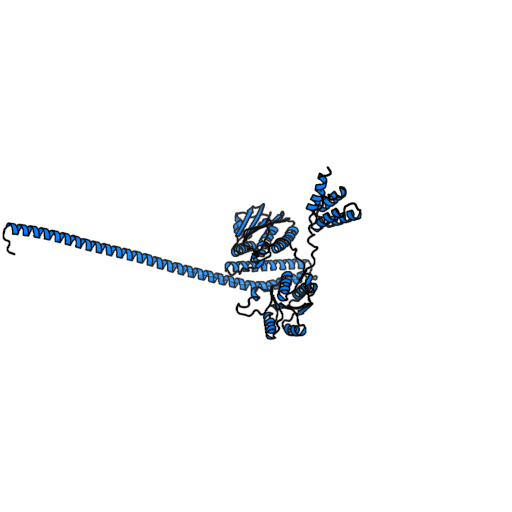 1
ATOM 2072 O O . PRO A 1 260 ? 2.044 29.710 9.709 1.00 40.25 260 PRO A O 1
ATOM 2075 N N . GLY A 1 261 ? 3.612 28.553 10.825 1.00 44.44 261 GLY A N 1
ATOM 2076 C CA . GLY A 1 261 ? 2.868 28.440 12.090 1.00 44.44 261 GLY A CA 1
ATOM 2077 C C . GLY A 1 261 ? 2.231 27.077 12.401 1.00 44.44 261 GLY A C 1
ATOM 2078 O O . GLY A 1 261 ? 1.816 26.874 13.537 1.00 44.44 261 GLY A O 1
ATOM 2079 N N . GLN A 1 262 ? 2.205 26.114 11.471 1.00 52.62 262 GLN A N 1
ATOM 2080 C CA . GLN A 1 262 ? 1.664 24.768 11.729 1.00 52.62 262 GLN A CA 1
ATOM 2081 C C . GLN A 1 262 ? 2.772 23.703 11.790 1.00 52.62 262 GLN A C 1
ATOM 2083 O O . GLN A 1 262 ? 3.353 23.310 10.778 1.00 52.62 262 GLN A O 1
ATOM 2088 N N . SER A 1 263 ? 3.045 23.180 12.990 1.00 48.34 263 SER A N 1
ATOM 2089 C CA . SER A 1 263 ? 3.952 22.042 13.199 1.00 48.34 263 SER A CA 1
ATOM 2090 C C . SER A 1 263 ? 3.157 20.735 13.298 1.00 48.34 263 SER A C 1
ATOM 2092 O O . SER A 1 263 ? 2.966 20.188 14.380 1.00 48.34 263 SER A O 1
ATOM 2094 N N . ARG A 1 264 ? 2.640 20.231 12.170 1.00 60.59 264 ARG A N 1
ATOM 2095 C CA . ARG A 1 264 ? 2.004 18.898 12.125 1.00 60.59 264 ARG A CA 1
ATOM 2096 C C . ARG A 1 264 ? 3.072 17.812 11.920 1.00 60.59 264 ARG A C 1
ATOM 2098 O O . ARG A 1 264 ? 3.956 17.961 11.077 1.00 60.59 264 ARG A O 1
ATOM 2105 N N . THR A 1 265 ? 3.026 16.719 12.676 1.00 57.09 265 THR A N 1
ATOM 2106 C CA . THR A 1 265 ? 3.997 15.603 12.632 1.00 57.09 265 THR A CA 1
ATOM 2107 C C . THR A 1 265 ? 3.732 14.654 11.455 1.00 57.09 265 THR A C 1
ATOM 2109 O O . THR A 1 265 ? 2.584 14.419 11.092 1.00 57.09 265 THR A O 1
ATOM 2112 N N . GLY A 1 266 ? 4.774 14.128 10.799 1.00 63.53 266 GLY A N 1
ATOM 2113 C CA . GLY A 1 266 ? 4.642 13.175 9.682 1.00 63.53 266 GLY A CA 1
ATOM 2114 C C . GLY A 1 266 ? 5.884 13.109 8.787 1.00 63.53 266 GLY A C 1
ATOM 2115 O O . GLY A 1 266 ? 6.572 14.118 8.610 1.00 63.53 266 GLY A O 1
ATOM 2116 N N . THR A 1 267 ? 6.172 11.921 8.249 1.00 67.38 267 THR A N 1
ATOM 2117 C CA . THR A 1 267 ? 7.427 11.594 7.538 1.00 67.38 267 THR A CA 1
ATOM 2118 C C . THR A 1 267 ? 7.508 12.180 6.126 1.00 67.38 267 THR A C 1
ATOM 2120 O O . THR A 1 267 ? 8.598 12.306 5.579 1.00 67.38 267 THR A O 1
ATOM 2123 N N . GLY A 1 268 ? 6.371 12.552 5.525 1.00 75.44 268 GLY A N 1
ATOM 2124 C CA . GLY A 1 268 ? 6.309 12.989 4.123 1.00 75.44 268 GLY A CA 1
ATOM 2125 C C . GLY A 1 268 ? 6.491 11.847 3.116 1.00 75.44 268 GLY A C 1
ATOM 2126 O O . GLY A 1 268 ? 6.706 12.102 1.940 1.00 75.44 268 GLY A O 1
ATOM 2127 N N . LEU A 1 269 ? 6.431 10.589 3.570 1.00 80.44 269 LEU A N 1
ATOM 2128 C CA . LEU A 1 269 ? 6.557 9.406 2.708 1.00 80.44 269 LEU A CA 1
ATOM 2129 C C . LEU A 1 269 ? 5.214 8.737 2.413 1.00 80.44 269 LEU A C 1
ATOM 2131 O O . LEU A 1 269 ? 5.098 7.996 1.445 1.00 80.44 269 LEU A O 1
ATOM 2135 N N . GLY A 1 270 ? 4.188 8.999 3.225 1.00 83.38 270 GLY A N 1
ATOM 2136 C CA . GLY A 1 270 ? 2.916 8.284 3.156 1.00 83.38 270 GLY A CA 1
ATOM 2137 C C . GLY A 1 270 ? 2.244 8.331 1.780 1.00 83.38 270 GLY A C 1
ATOM 2138 O O . GLY A 1 270 ? 1.890 7.286 1.235 1.00 83.38 270 GLY A O 1
ATOM 2139 N N . LEU A 1 271 ? 2.088 9.521 1.186 1.00 89.50 271 LEU A N 1
ATOM 2140 C CA . LEU A 1 271 ? 1.448 9.668 -0.131 1.00 89.50 271 LEU A CA 1
ATOM 2141 C C . LEU A 1 271 ? 2.303 9.088 -1.263 1.00 89.50 271 LEU A C 1
ATOM 2143 O O . LEU A 1 271 ? 1.759 8.453 -2.163 1.00 89.50 271 LEU A O 1
ATOM 2147 N N . THR A 1 272 ? 3.630 9.221 -1.183 1.00 86.94 272 THR A N 1
ATOM 2148 C CA . THR A 1 272 ? 4.566 8.554 -2.100 1.00 86.94 272 THR A CA 1
ATOM 2149 C C . THR A 1 272 ? 4.385 7.039 -2.063 1.00 86.94 272 THR A C 1
ATOM 2151 O O . THR A 1 272 ? 4.179 6.421 -3.103 1.00 86.94 272 THR A O 1
ATOM 2154 N N . ILE A 1 273 ? 4.397 6.442 -0.868 1.00 85.25 273 ILE A N 1
ATOM 2155 C CA . ILE A 1 273 ? 4.193 5.001 -0.676 1.00 85.25 273 ILE A CA 1
ATOM 2156 C C . ILE A 1 273 ? 2.811 4.593 -1.187 1.00 85.25 273 ILE A C 1
ATOM 2158 O O . ILE A 1 273 ? 2.684 3.584 -1.868 1.00 85.25 273 ILE A O 1
ATOM 2162 N N . THR A 1 274 ? 1.781 5.394 -0.915 1.00 91.62 274 THR A N 1
ATOM 2163 C CA . THR A 1 2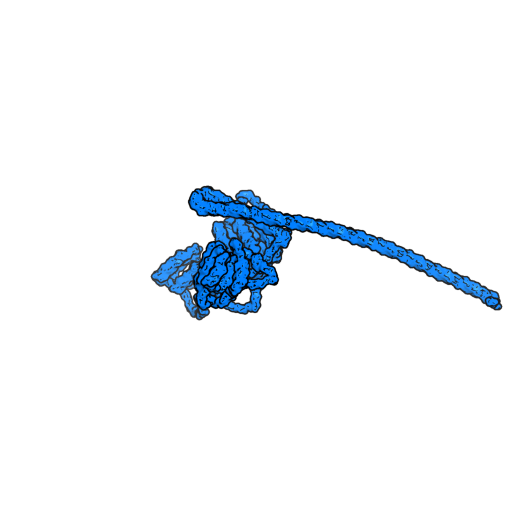74 ? 0.413 5.125 -1.380 1.00 91.62 274 THR A CA 1
ATOM 2164 C C . THR A 1 274 ? 0.345 5.049 -2.901 1.00 91.62 274 THR A C 1
ATOM 2166 O O . THR A 1 274 ? -0.244 4.109 -3.432 1.00 91.62 274 THR A O 1
ATOM 2169 N N . ARG A 1 275 ? 0.979 5.993 -3.604 1.00 91.00 275 ARG A N 1
ATOM 2170 C CA . ARG A 1 275 ? 1.041 5.995 -5.067 1.00 91.00 275 ARG A CA 1
ATOM 2171 C C . ARG A 1 275 ? 1.789 4.781 -5.604 1.00 91.00 275 ARG A C 1
ATOM 2173 O O . ARG A 1 275 ? 1.241 4.053 -6.420 1.00 91.00 275 ARG A O 1
ATOM 2180 N N . LEU A 1 276 ? 2.984 4.522 -5.082 1.00 87.88 276 LEU A N 1
ATOM 2181 C CA . LEU A 1 276 ? 3.810 3.389 -5.496 1.00 87.88 276 LEU A CA 1
ATOM 2182 C C . LEU A 1 276 ? 3.118 2.034 -5.261 1.00 87.88 276 LEU A C 1
ATOM 2184 O O . LEU A 1 276 ? 3.138 1.169 -6.133 1.00 87.88 276 LEU A O 1
ATOM 2188 N N . LEU A 1 277 ? 2.472 1.851 -4.103 1.00 89.56 277 LEU A N 1
ATOM 2189 C CA . LEU A 1 277 ? 1.697 0.644 -3.803 1.00 89.56 277 LEU A CA 1
ATOM 2190 C C . LEU A 1 277 ? 0.495 0.505 -4.737 1.00 89.56 277 LEU A C 1
ATOM 2192 O O . LEU A 1 277 ? 0.234 -0.590 -5.224 1.00 89.56 277 LEU A O 1
ATOM 2196 N N . THR A 1 278 ? -0.212 1.602 -5.012 1.00 91.94 278 THR A N 1
ATOM 2197 C CA . THR A 1 278 ? -1.367 1.593 -5.918 1.00 91.94 278 THR A CA 1
ATOM 2198 C C . THR A 1 278 ? -0.951 1.205 -7.339 1.00 91.94 278 THR A C 1
ATOM 2200 O O . THR A 1 278 ? -1.572 0.321 -7.925 1.00 91.94 278 THR A O 1
ATOM 2203 N N . GLU A 1 279 ? 0.139 1.781 -7.854 1.00 89.44 279 GLU A N 1
ATOM 2204 C CA . GLU A 1 279 ? 0.695 1.461 -9.176 1.00 89.44 279 GLU A CA 1
ATOM 2205 C C . GLU A 1 279 ? 1.135 -0.015 -9.266 1.00 89.44 279 GLU A C 1
ATOM 2207 O O . GLU A 1 279 ? 0.767 -0.715 -10.209 1.00 89.44 279 GLU A O 1
ATOM 2212 N N . ILE A 1 280 ? 1.850 -0.536 -8.258 1.00 88.19 280 ILE A N 1
ATOM 2213 C CA . ILE A 1 280 ? 2.282 -1.948 -8.225 1.00 88.19 280 ILE A CA 1
ATOM 2214 C C . ILE A 1 280 ? 1.100 -2.915 -8.116 1.00 88.19 280 ILE A C 1
ATOM 2216 O O . ILE A 1 280 ? 1.115 -3.985 -8.724 1.00 88.19 280 ILE A O 1
ATOM 2220 N N . MET A 1 281 ? 0.055 -2.544 -7.377 1.00 86.56 281 MET A N 1
ATOM 2221 C CA . MET A 1 281 ? -1.185 -3.318 -7.295 1.00 86.56 281 MET A CA 1
ATOM 2222 C C . MET A 1 281 ? -2.037 -3.223 -8.577 1.00 86.56 281 MET A C 1
ATOM 2224 O O . MET A 1 281 ? -3.131 -3.789 -8.624 1.00 86.56 281 MET A O 1
ATOM 2228 N N . GLY A 1 282 ? -1.547 -2.546 -9.623 1.00 84.31 282 GLY A N 1
ATOM 2229 C CA . GLY A 1 282 ? -2.218 -2.410 -10.917 1.00 84.31 282 GLY A CA 1
ATOM 2230 C C . GLY A 1 282 ? -3.408 -1.452 -10.888 1.00 84.31 282 GLY A C 1
ATOM 2231 O O . GLY A 1 282 ? -4.346 -1.618 -11.667 1.00 84.31 282 GLY A O 1
ATOM 2232 N N . GLY A 1 283 ? -3.404 -0.506 -9.950 1.00 91.44 283 GLY A N 1
ATOM 2233 C CA . GLY A 1 283 ? -4.427 0.512 -9.774 1.00 91.44 283 GLY A CA 1
ATOM 2234 C C . GLY A 1 283 ? -3.981 1.911 -10.181 1.00 91.44 283 GLY A C 1
ATOM 2235 O O . GLY A 1 283 ? -2.905 2.106 -10.741 1.00 91.44 283 GLY A O 1
ATOM 2236 N N . ASP A 1 284 ? -4.818 2.889 -9.843 1.00 92.94 284 ASP A N 1
ATOM 2237 C CA . ASP A 1 284 ? -4.545 4.313 -10.042 1.00 92.94 284 ASP A CA 1
ATOM 2238 C C . ASP A 1 284 ? -4.972 5.144 -8.825 1.00 92.94 284 ASP A C 1
ATOM 2240 O O . ASP A 1 284 ? -5.921 4.783 -8.118 1.00 92.94 284 ASP A O 1
ATOM 2244 N N . ILE A 1 285 ? -4.264 6.250 -8.582 1.00 94.56 285 ILE A N 1
ATOM 2245 C CA . ILE A 1 285 ? -4.599 7.239 -7.555 1.00 94.56 285 ILE A CA 1
ATOM 2246 C C . ILE A 1 285 ? -4.687 8.635 -8.173 1.00 94.56 285 ILE A C 1
ATOM 2248 O O . ILE A 1 285 ? -3.728 9.131 -8.762 1.00 94.56 285 ILE A O 1
ATOM 2252 N N . SER A 1 286 ? -5.813 9.310 -7.957 1.00 93.94 286 SER A N 1
ATOM 2253 C CA . SER A 1 286 ? -6.023 10.700 -8.351 1.00 93.94 286 SER A CA 1
ATOM 2254 C C . SER A 1 286 ? -6.396 11.566 -7.150 1.00 93.94 286 SER A C 1
ATOM 2256 O O . SER A 1 286 ? -6.882 11.079 -6.125 1.00 93.94 286 SER A O 1
ATOM 2258 N N . VAL A 1 287 ? -6.139 12.867 -7.267 1.00 95.19 287 VAL A N 1
ATOM 2259 C CA . VAL A 1 287 ? -6.491 13.860 -6.251 1.00 95.19 287 VAL A CA 1
ATOM 2260 C C . VAL A 1 287 ? -7.107 15.084 -6.915 1.00 95.19 287 VAL A C 1
ATOM 2262 O O . VAL A 1 287 ? -6.582 15.591 -7.905 1.00 95.19 287 VAL A O 1
ATOM 2265 N N . GLU A 1 288 ? -8.210 15.551 -6.350 1.00 94.12 288 GLU A N 1
ATOM 2266 C CA . GLU A 1 288 ? -8.862 16.816 -6.683 1.00 94.12 288 GLU A CA 1
ATOM 2267 C C . GLU A 1 288 ? -8.920 17.642 -5.400 1.00 94.12 288 GLU A C 1
ATOM 2269 O O . GLU A 1 288 ? -9.330 17.137 -4.358 1.00 94.12 288 GLU A O 1
ATOM 2274 N N . SER A 1 289 ? -8.444 18.883 -5.421 1.00 93.81 289 SER A N 1
ATOM 2275 C CA . SER A 1 289 ? -8.408 19.708 -4.216 1.00 93.81 289 SER A CA 1
ATOM 2276 C C . SER A 1 289 ? -8.390 21.187 -4.559 1.00 93.81 289 SER A C 1
ATOM 2278 O O . SER A 1 289 ? -7.738 21.595 -5.522 1.00 93.81 289 SER A O 1
ATOM 2280 N N . GLU A 1 290 ? -9.083 21.972 -3.740 1.00 91.50 290 GLU A N 1
ATOM 2281 C CA . GLU A 1 290 ? -9.105 23.427 -3.819 1.00 91.50 290 GLU A CA 1
ATOM 2282 C C . GLU A 1 290 ? -8.745 24.025 -2.449 1.00 91.50 290 GLU A C 1
ATOM 2284 O O . GLU A 1 290 ? -9.270 23.573 -1.424 1.00 91.50 290 GLU A O 1
ATOM 2289 N N . PRO A 1 291 ? -7.843 25.026 -2.387 1.00 91.25 291 PRO A N 1
ATOM 2290 C CA . PRO A 1 291 ? -7.482 25.676 -1.130 1.00 91.25 291 PRO A CA 1
ATOM 2291 C C . PRO A 1 291 ? -8.706 26.224 -0.386 1.00 91.25 291 PRO A C 1
ATOM 2293 O O . PRO A 1 291 ? -9.438 27.057 -0.913 1.00 91.25 291 PRO A O 1
ATOM 2296 N N . GLY A 1 292 ? -8.893 25.790 0.859 1.00 86.94 292 GLY A N 1
ATOM 2297 C CA . GLY A 1 292 ? -10.003 26.191 1.726 1.00 86.94 292 GLY A CA 1
ATOM 2298 C C . GLY A 1 292 ? -11.304 25.399 1.556 1.00 86.94 292 GLY A C 1
ATOM 2299 O O . GLY A 1 292 ? -12.176 25.537 2.409 1.00 86.94 292 GLY A O 1
ATOM 2300 N N . GLU A 1 293 ? -11.436 24.563 0.519 1.00 89.69 293 GLU A N 1
ATOM 2301 C CA . GLU A 1 293 ? -12.615 23.697 0.323 1.00 89.69 293 GLU A CA 1
ATOM 2302 C C . GLU A 1 293 ? -12.355 22.221 0.678 1.00 89.69 293 GLU A C 1
ATOM 2304 O O . GLU A 1 293 ? -13.299 21.455 0.894 1.00 89.69 293 GLU A O 1
ATOM 2309 N N . GLY A 1 294 ? -11.080 21.830 0.775 1.00 92.62 294 GLY A N 1
ATOM 2310 C CA . GLY A 1 294 ? -10.638 20.489 1.156 1.00 92.62 294 GLY A CA 1
ATOM 2311 C C . GLY A 1 294 ? -10.085 19.670 -0.010 1.00 92.62 294 GLY A C 1
ATOM 2312 O O . GLY A 1 294 ? -9.670 20.211 -1.042 1.00 92.62 294 GLY A O 1
ATOM 2313 N N . SER A 1 295 ? -10.012 18.351 0.163 1.00 95.81 295 SER A N 1
ATOM 2314 C CA . SER A 1 295 ? -9.416 17.444 -0.829 1.00 95.81 295 SER A CA 1
ATOM 2315 C C . SER A 1 295 ? -10.252 16.185 -1.038 1.00 95.81 295 SER A C 1
ATOM 2317 O O . SER A 1 295 ? -10.948 15.707 -0.146 1.00 95.81 295 SER A O 1
ATOM 2319 N N . VAL A 1 296 ? -10.162 15.623 -2.239 1.00 97.00 296 VAL A N 1
ATOM 2320 C CA . VAL A 1 296 ? -10.774 14.359 -2.640 1.00 97.00 296 VAL A CA 1
ATOM 2321 C C . VAL A 1 296 ? -9.682 13.471 -3.215 1.00 97.00 296 VAL A C 1
ATOM 2323 O O . VAL A 1 296 ? -9.179 13.710 -4.310 1.00 97.00 296 VAL A O 1
ATOM 2326 N N . PHE A 1 297 ? -9.322 12.425 -2.480 1.00 96.94 297 PHE A N 1
ATOM 2327 C CA . PHE A 1 297 ? -8.416 11.380 -2.939 1.00 96.94 297 PHE A CA 1
ATOM 2328 C C . PHE A 1 297 ? -9.217 10.190 -3.438 1.00 96.94 297 PHE A C 1
ATOM 2330 O O . PHE A 1 297 ? -10.083 9.668 -2.734 1.00 96.94 297 PHE A O 1
ATOM 2337 N N . LYS A 1 298 ? -8.898 9.725 -4.640 1.00 97.25 298 LYS A N 1
ATOM 2338 C CA . LYS A 1 298 ? -9.583 8.618 -5.290 1.00 97.25 298 LYS A CA 1
ATOM 2339 C C . LYS A 1 298 ? -8.578 7.533 -5.648 1.00 97.25 298 LYS A C 1
ATOM 2341 O O . LYS A 1 298 ? -7.645 7.784 -6.396 1.00 97.25 298 LYS A O 1
ATOM 2346 N N . VAL A 1 299 ? -8.779 6.329 -5.125 1.00 97.38 299 VAL A N 1
ATOM 2347 C CA . VAL A 1 299 ? -7.945 5.154 -5.399 1.00 97.38 299 VAL A CA 1
ATOM 2348 C C . VAL A 1 299 ? -8.787 4.080 -6.061 1.00 97.38 299 VAL A C 1
ATOM 2350 O O . VAL A 1 299 ? -9.817 3.684 -5.521 1.00 97.38 299 VAL A O 1
ATOM 2353 N N . SER A 1 300 ? -8.327 3.579 -7.201 1.00 94.81 300 SER A N 1
ATOM 2354 C CA . SER A 1 300 ? -8.967 2.490 -7.939 1.00 94.81 300 SER A CA 1
ATOM 2355 C C . SER A 1 300 ? -8.061 1.266 -7.934 1.00 94.81 300 SER A C 1
ATOM 2357 O O . SER A 1 300 ? -6.929 1.347 -8.396 1.00 94.81 300 SER A O 1
ATOM 2359 N N . LEU A 1 301 ? -8.546 0.134 -7.425 1.00 94.19 301 LEU A N 1
ATOM 2360 C CA . LEU A 1 301 ? -7.789 -1.117 -7.318 1.00 94.19 301 LEU A CA 1
ATOM 2361 C C . LEU A 1 301 ? -8.605 -2.297 -7.843 1.00 94.19 301 LEU A C 1
ATOM 2363 O O . LEU A 1 301 ? -9.809 -2.396 -7.597 1.00 94.19 301 LEU A O 1
ATOM 2367 N N . MET A 1 302 ? -7.947 -3.234 -8.526 1.00 87.75 302 MET A N 1
ATOM 2368 C CA . MET A 1 302 ? -8.583 -4.483 -8.939 1.00 87.75 302 MET A CA 1
ATOM 2369 C C . MET A 1 302 ? -8.699 -5.431 -7.739 1.00 87.75 302 MET A C 1
ATOM 2371 O O . MET A 1 302 ? -7.724 -6.043 -7.314 1.00 87.75 302 MET A O 1
ATOM 2375 N N . LEU A 1 303 ? -9.913 -5.586 -7.215 1.00 89.62 303 LEU A N 1
ATOM 2376 C CA . LEU A 1 303 ? -10.245 -6.521 -6.144 1.00 89.62 303 LEU A CA 1
ATOM 2377 C C . LEU A 1 303 ? -11.095 -7.651 -6.732 1.00 89.62 303 LEU A C 1
ATOM 2379 O O . LEU A 1 303 ? -12.329 -7.590 -6.759 1.00 89.62 303 LEU A O 1
ATOM 2383 N N . SER A 1 304 ? -10.422 -8.687 -7.238 1.00 84.50 304 SER A N 1
ATOM 2384 C CA . SER A 1 304 ? -11.076 -9.816 -7.912 1.00 84.50 304 SER A CA 1
ATOM 2385 C C . SER A 1 304 ? -12.025 -10.528 -6.954 1.00 84.50 304 SER A C 1
ATOM 2387 O O . SER A 1 304 ? -11.587 -11.095 -5.958 1.00 84.50 304 SER A O 1
ATOM 2389 N N . SER A 1 305 ? -13.329 -10.502 -7.233 1.00 81.56 305 SER A N 1
ATOM 2390 C CA . SER A 1 305 ? -14.293 -11.235 -6.411 1.00 81.56 305 SER A CA 1
ATOM 2391 C C . SER A 1 305 ? -14.141 -12.734 -6.633 1.00 81.56 305 SER A C 1
ATOM 2393 O O . SER A 1 305 ? -14.195 -13.215 -7.767 1.00 81.56 305 SER A O 1
ATOM 2395 N N . LEU A 1 306 ? -14.043 -13.477 -5.535 1.00 65.31 306 LEU A N 1
ATOM 2396 C CA . LEU A 1 306 ? -14.194 -14.924 -5.548 1.00 65.31 306 LEU A CA 1
ATOM 2397 C C . LEU A 1 306 ? -15.691 -15.244 -5.495 1.00 65.31 306 LEU A C 1
ATOM 2399 O O . LEU A 1 306 ? -16.251 -15.522 -4.438 1.00 65.31 306 LEU A O 1
ATOM 2403 N N . HIS A 1 307 ? -16.364 -15.164 -6.645 1.00 54.81 307 HIS A N 1
ATOM 2404 C CA . HIS A 1 307 ? -17.697 -15.743 -6.777 1.00 54.81 307 HIS A CA 1
ATOM 2405 C C . HIS A 1 307 ? -17.551 -17.267 -6.791 1.00 54.81 307 HIS A C 1
ATOM 2407 O O . HIS A 1 307 ? -17.163 -17.854 -7.802 1.00 54.81 307 HIS A O 1
ATOM 2413 N N . SER A 1 308 ? -17.905 -17.926 -5.688 1.00 37.91 308 SER A N 1
ATOM 2414 C CA . SER A 1 308 ? -18.348 -19.317 -5.768 1.00 37.91 308 SER A CA 1
ATOM 2415 C C . SER A 1 308 ? -19.491 -19.366 -6.779 1.00 37.91 308 SER A C 1
ATOM 2417 O O . SER A 1 308 ? -20.464 -18.621 -6.655 1.00 37.91 308 SER A O 1
ATOM 2419 N N . ALA A 1 309 ? -19.358 -20.203 -7.805 1.00 32.50 309 ALA A N 1
ATOM 2420 C CA . ALA A 1 309 ? -20.370 -20.411 -8.828 1.00 32.50 309 ALA A CA 1
ATOM 2421 C C . ALA A 1 309 ? -21.629 -21.061 -8.223 1.00 32.50 309 ALA A C 1
ATOM 2423 O O . ALA A 1 309 ? -21.834 -22.259 -8.355 1.00 32.50 309 ALA A O 1
ATOM 2424 N N . SER A 1 310 ? -22.447 -20.279 -7.514 1.00 28.14 310 SER A N 1
ATOM 2425 C CA . SER A 1 310 ? -23.891 -20.455 -7.355 1.00 28.14 310 SER A CA 1
ATOM 2426 C C . SER A 1 310 ? -24.453 -19.283 -6.535 1.00 28.14 310 SER A C 1
ATOM 2428 O O . SER A 1 310 ? -24.085 -19.140 -5.369 1.00 28.14 310 SER A O 1
ATOM 2430 N N . PRO A 1 311 ? -25.404 -18.487 -7.052 1.00 32.47 311 PRO A N 1
ATOM 2431 C CA . PRO A 1 311 ? -26.225 -17.645 -6.198 1.00 32.47 311 PRO A CA 1
ATOM 2432 C C . PRO A 1 311 ? -27.234 -18.559 -5.491 1.00 32.47 311 PRO A C 1
ATOM 2434 O O . PRO A 1 311 ? -28.317 -18.833 -6.005 1.00 32.47 311 PRO A O 1
ATOM 2437 N N . ARG A 1 312 ? -26.876 -19.095 -4.320 1.00 28.94 312 ARG A N 1
ATOM 2438 C CA . ARG A 1 312 ? -27.875 -19.633 -3.390 1.00 28.94 312 ARG A CA 1
ATOM 2439 C C . ARG A 1 312 ? -28.331 -18.499 -2.481 1.00 28.94 312 ARG A C 1
ATOM 2441 O O . ARG A 1 312 ? -27.636 -18.107 -1.557 1.00 28.94 312 ARG A O 1
ATOM 2448 N N . SER A 1 313 ? -29.494 -17.965 -2.844 1.00 28.09 313 SER A N 1
ATOM 2449 C CA . SER A 1 313 ? -30.507 -17.346 -1.989 1.00 28.09 313 SER A CA 1
ATOM 2450 C C . SER A 1 313 ? -30.199 -17.310 -0.480 1.00 28.09 313 SER A C 1
ATOM 2452 O O . SER A 1 313 ? -30.188 -18.353 0.163 1.00 28.09 313 SER A O 1
ATOM 2454 N N . ILE A 1 314 ? -30.092 -16.083 0.041 1.00 32.22 314 ILE A N 1
ATOM 2455 C CA . ILE A 1 314 ? -30.609 -15.567 1.324 1.00 32.22 314 ILE A CA 1
ATOM 2456 C C . ILE A 1 314 ? -30.261 -16.341 2.618 1.00 32.22 314 ILE A C 1
ATOM 2458 O O . ILE A 1 314 ? -30.769 -17.424 2.880 1.00 32.22 314 ILE A O 1
ATOM 2462 N N . SER A 1 315 ? -29.554 -15.619 3.499 1.00 34.59 315 SER A N 1
ATOM 2463 C CA . SER A 1 315 ? -29.579 -15.684 4.972 1.00 3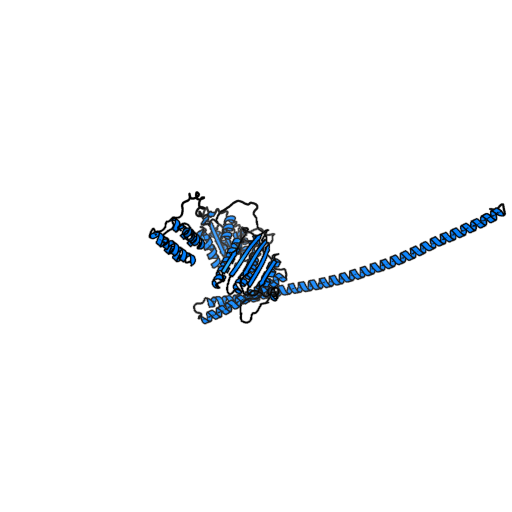4.59 315 SER A CA 1
ATOM 2464 C C . SER A 1 315 ? -29.149 -16.982 5.665 1.00 34.59 315 SER A C 1
ATOM 2466 O O . SER A 1 315 ? -29.922 -17.919 5.846 1.00 34.59 315 SER A O 1
ATOM 2468 N N . THR A 1 316 ? -27.972 -16.917 6.289 1.00 28.50 316 THR A N 1
ATOM 2469 C CA . THR A 1 316 ? -27.867 -17.329 7.695 1.00 28.50 316 THR A CA 1
ATOM 2470 C C . THR A 1 316 ? -27.024 -16.296 8.443 1.00 28.50 316 THR A C 1
ATOM 2472 O O . THR A 1 316 ? -25.908 -16.028 7.998 1.00 28.50 316 THR A O 1
ATOM 2475 N N . PRO A 1 317 ? -27.506 -15.713 9.558 1.00 34.97 317 PRO A N 1
ATOM 2476 C CA . PRO A 1 317 ? -26.649 -14.942 10.453 1.00 34.97 317 PRO A CA 1
ATOM 2477 C C . PRO A 1 317 ? -25.506 -15.839 10.935 1.00 34.97 317 PRO A C 1
ATOM 2479 O O . PRO A 1 317 ? -25.692 -17.053 11.064 1.00 34.97 317 PRO A O 1
ATOM 2482 N N . ALA A 1 318 ? -24.331 -15.254 11.173 1.00 43.00 318 ALA A N 1
ATOM 2483 C CA . ALA A 1 318 ? -23.169 -15.953 11.710 1.00 43.00 318 ALA A CA 1
ATOM 2484 C C . ALA A 1 318 ? -23.569 -16.699 12.994 1.00 43.00 318 ALA A C 1
ATOM 2486 O O . ALA A 1 318 ? -23.717 -16.107 14.062 1.00 43.00 318 ALA A O 1
ATOM 2487 N N . ARG A 1 319 ? -23.826 -18.005 12.875 1.00 56.44 319 ARG A N 1
ATOM 2488 C CA . ARG A 1 319 ? -24.265 -18.835 13.994 1.00 56.44 319 ARG A CA 1
ATOM 2489 C C . ARG A 1 319 ? -23.100 -18.947 14.972 1.00 56.44 319 ARG A C 1
ATOM 2491 O O . ARG A 1 319 ? -22.036 -19.439 14.600 1.00 56.44 319 ARG A O 1
ATOM 2498 N N . ARG A 1 320 ? -23.286 -18.498 16.214 1.00 60.09 320 ARG A N 1
ATOM 2499 C CA . ARG A 1 320 ? -22.247 -18.572 17.247 1.00 60.09 320 ARG A CA 1
ATOM 2500 C C . ARG A 1 320 ? -21.992 -20.038 17.608 1.00 60.09 320 ARG A C 1
ATOM 2502 O O . ARG A 1 320 ? -22.906 -20.755 18.016 1.00 60.09 320 ARG A O 1
ATOM 2509 N N . ILE A 1 321 ? -20.754 -20.491 17.427 1.00 71.19 321 ILE A N 1
ATOM 2510 C CA . ILE A 1 321 ? -20.314 -21.820 17.861 1.00 71.19 321 ILE A CA 1
ATOM 2511 C C . ILE A 1 321 ? -20.126 -21.767 19.379 1.00 71.19 321 ILE A C 1
ATOM 2513 O O . ILE A 1 321 ? -19.364 -20.937 19.870 1.00 71.19 321 ILE A O 1
ATOM 2517 N N . TYR A 1 322 ? -20.811 -22.640 20.117 1.00 77.88 322 TYR A N 1
ATOM 2518 C CA . TYR A 1 322 ? -20.684 -22.736 21.584 1.00 77.88 322 TYR A CA 1
ATOM 2519 C C . TYR A 1 322 ? -20.134 -24.091 22.053 1.00 77.88 322 TYR A C 1
ATOM 2521 O O . TYR A 1 322 ? -19.947 -24.315 23.244 1.00 77.88 322 TYR A O 1
ATOM 2529 N N . GLY A 1 323 ? -19.865 -25.008 21.125 1.00 79.75 323 GLY A N 1
ATOM 2530 C CA . GLY A 1 323 ? -19.231 -26.291 21.409 1.00 79.75 323 GLY A CA 1
ATOM 2531 C C . GLY A 1 323 ? -19.230 -27.195 20.185 1.00 79.75 323 GLY A C 1
ATOM 2532 O O . GLY A 1 323 ? -19.515 -26.741 19.083 1.00 79.75 323 GLY A O 1
ATOM 2533 N N . TYR A 1 324 ? -18.953 -28.483 20.365 1.00 84.81 324 TYR A N 1
ATOM 2534 C CA . TYR A 1 324 ? -18.990 -29.501 19.307 1.00 84.81 324 TYR A CA 1
ATOM 2535 C C . TYR A 1 324 ? -19.699 -30.772 19.794 1.00 84.81 324 TYR A C 1
ATOM 2537 O O . TYR A 1 324 ? -19.890 -30.983 20.995 1.00 84.81 324 TYR A O 1
ATOM 2545 N N . HIS A 1 325 ? -20.152 -31.606 18.859 1.00 78.81 325 HIS A N 1
ATOM 2546 C CA . HIS A 1 325 ? -20.741 -32.908 19.164 1.00 78.81 325 HIS A CA 1
ATOM 2547 C C . HIS A 1 325 ? -19.653 -33.965 19.399 1.00 78.81 325 HIS A C 1
ATOM 2549 O O . HIS A 1 325 ? -18.620 -33.973 18.735 1.00 78.81 325 HIS A O 1
ATOM 2555 N N . GLY A 1 326 ? -19.911 -34.892 20.325 1.00 80.62 326 GLY A N 1
ATOM 2556 C CA . GLY A 1 326 ? -19.029 -36.025 20.617 1.00 80.62 326 GLY A CA 1
ATOM 2557 C C . GLY A 1 326 ? -18.340 -35.945 21.980 1.00 80.62 326 GLY A C 1
ATOM 2558 O O . GLY A 1 326 ? -18.715 -35.153 22.845 1.00 80.62 326 GLY A O 1
ATOM 2559 N N . ALA A 1 327 ? -17.360 -36.828 22.183 1.00 82.25 327 ALA A N 1
ATOM 2560 C CA . ALA A 1 327 ? -16.546 -36.868 23.395 1.00 82.25 327 ALA A CA 1
ATOM 2561 C C . ALA A 1 327 ? -15.588 -35.671 23.456 1.00 82.25 327 ALA A C 1
ATOM 2563 O O . ALA A 1 327 ? -15.149 -35.180 22.414 1.00 82.25 327 ALA A O 1
ATOM 2564 N N . ARG A 1 328 ? -15.230 -35.238 24.674 1.00 85.44 328 ARG A N 1
ATOM 2565 C CA . ARG A 1 328 ? -14.259 -34.154 24.868 1.00 85.44 328 ARG A CA 1
ATOM 2566 C C . ARG A 1 328 ? -12.936 -34.494 24.185 1.00 85.44 328 ARG A C 1
ATOM 2568 O O . ARG A 1 328 ? -12.405 -35.588 24.362 1.00 85.44 328 ARG A O 1
ATOM 2575 N N . ARG A 1 329 ? -12.430 -33.548 23.399 1.00 88.62 329 ARG A N 1
ATOM 2576 C CA . ARG A 1 329 ? -11.155 -33.631 22.695 1.00 88.62 329 ARG A CA 1
ATOM 2577 C C . ARG A 1 329 ? -10.085 -32.889 23.475 1.00 88.62 329 ARG A C 1
ATOM 2579 O O . ARG A 1 329 ? -10.313 -31.765 23.928 1.00 88.62 329 ARG A O 1
ATOM 2586 N N . LYS A 1 330 ? -8.925 -33.526 23.594 1.00 91.62 330 LYS A N 1
ATOM 2587 C CA . LYS A 1 330 ? -7.738 -32.973 24.231 1.00 91.62 330 LYS A CA 1
ATOM 2588 C C . LYS A 1 330 ? -6.825 -32.342 23.188 1.00 91.62 330 LYS A C 1
ATOM 2590 O O . LYS A 1 330 ? -6.507 -32.991 22.194 1.00 91.62 330 LYS A O 1
ATOM 2595 N N . ILE A 1 331 ? -6.421 -31.098 23.405 1.00 92.69 331 ILE A N 1
ATOM 2596 C CA . ILE A 1 331 ? -5.523 -30.355 22.519 1.00 92.69 331 ILE A CA 1
ATOM 2597 C C . ILE A 1 331 ? -4.262 -30.021 23.309 1.00 92.69 331 ILE A C 1
ATOM 2599 O O . ILE A 1 331 ? -4.353 -29.410 24.374 1.00 92.69 331 ILE A O 1
ATOM 2603 N N . LEU A 1 332 ? -3.107 -30.415 22.773 1.00 94.12 332 LEU A N 1
ATOM 2604 C CA . LEU A 1 332 ? -1.803 -30.010 23.287 1.00 94.12 332 LEU A CA 1
ATOM 2605 C C . LEU A 1 332 ? -1.358 -28.741 22.554 1.00 94.12 332 LEU A C 1
ATOM 2607 O O . LEU A 1 332 ? -1.177 -28.760 21.338 1.00 94.12 332 LEU A O 1
ATOM 2611 N N . LEU A 1 333 ? -1.195 -27.648 23.289 1.00 91.44 333 LEU A N 1
ATOM 2612 C CA . LEU A 1 333 ? -0.693 -26.376 22.787 1.00 91.44 333 LEU A CA 1
ATOM 2613 C C . LEU A 1 333 ? 0.800 -26.238 23.098 1.00 91.44 333 LEU A C 1
ATOM 2615 O O . LEU A 1 333 ? 1.210 -26.326 24.253 1.00 91.44 333 LEU A O 1
ATOM 2619 N N . VAL A 1 334 ? 1.610 -26.022 22.072 1.00 91.94 334 VAL A N 1
ATOM 2620 C CA . VAL A 1 334 ? 3.061 -25.879 22.176 1.00 91.94 334 VAL A CA 1
ATOM 2621 C C . VAL A 1 334 ? 3.429 -24.518 21.605 1.00 91.94 334 VAL A C 1
ATOM 2623 O O . VAL A 1 334 ? 3.321 -24.317 20.402 1.00 91.94 334 VAL A O 1
ATOM 2626 N N . ASP A 1 335 ? 3.806 -23.584 22.467 1.00 87.12 335 ASP A N 1
ATOM 2627 C CA . ASP A 1 335 ? 4.192 -22.218 22.095 1.00 87.12 335 ASP A CA 1
ATOM 2628 C C . ASP A 1 335 ? 5.049 -21.657 23.230 1.00 87.12 335 ASP A C 1
ATOM 2630 O O . ASP A 1 335 ? 4.711 -21.907 24.386 1.00 87.12 335 ASP A O 1
ATOM 2634 N N . ASP A 1 336 ? 6.152 -20.962 22.967 1.00 86.12 336 ASP A N 1
ATOM 2635 C CA . ASP A 1 336 ? 7.028 -20.440 24.023 1.00 86.12 336 ASP A CA 1
ATOM 2636 C C . ASP A 1 336 ? 6.450 -19.190 24.714 1.00 86.12 336 ASP A C 1
ATOM 2638 O O . ASP A 1 336 ? 6.705 -18.976 25.907 1.00 86.12 336 ASP A O 1
ATOM 2642 N N . ASP A 1 337 ? 5.562 -18.445 24.047 1.00 83.00 337 ASP A N 1
ATOM 2643 C CA . ASP A 1 337 ? 4.904 -17.249 24.578 1.00 83.00 337 ASP A CA 1
ATOM 2644 C C . ASP A 1 337 ? 3.705 -17.598 25.484 1.00 83.00 337 ASP A C 1
ATOM 2646 O O . ASP A 1 337 ? 2.676 -18.132 25.057 1.00 83.00 337 ASP A O 1
ATOM 2650 N N . ASP A 1 338 ? 3.806 -17.257 26.774 1.00 79.19 338 ASP A N 1
ATOM 2651 C CA . ASP A 1 338 ? 2.741 -17.512 27.754 1.00 79.19 338 ASP A CA 1
ATOM 2652 C C . ASP A 1 338 ? 1.443 -16.750 27.463 1.00 79.19 338 ASP A C 1
ATOM 2654 O O . ASP A 1 338 ? 0.351 -17.305 27.611 1.00 79.19 338 ASP A O 1
ATOM 2658 N N . SER A 1 339 ? 1.542 -15.510 26.982 1.00 71.12 339 SER A N 1
ATOM 2659 C CA . SER A 1 339 ? 0.374 -14.696 26.636 1.00 71.12 339 SER A CA 1
ATOM 2660 C C . SER A 1 339 ? -0.391 -15.338 25.484 1.00 71.12 339 SER A C 1
ATOM 2662 O O . SER A 1 339 ? -1.622 -15.421 25.511 1.00 71.12 339 SER A O 1
ATOM 2664 N N . HIS A 1 340 ? 0.328 -15.862 24.489 1.00 77.00 340 HIS A N 1
ATOM 2665 C CA . HIS A 1 340 ? -0.294 -16.549 23.366 1.00 77.00 340 HIS A CA 1
ATOM 2666 C C . HIS A 1 340 ? -0.974 -17.856 23.797 1.00 77.00 340 HIS A C 1
ATOM 2668 O O . HIS A 1 340 ? -2.120 -18.116 23.400 1.00 77.00 340 HIS A O 1
ATOM 2674 N N . ARG A 1 341 ? -0.337 -18.628 24.691 1.00 84.56 341 ARG A N 1
ATOM 2675 C CA . ARG A 1 341 ? -0.950 -19.830 25.277 1.00 84.56 341 ARG A CA 1
ATOM 2676 C C . ARG A 1 341 ? -2.244 -19.515 26.021 1.00 84.56 341 ARG A C 1
ATOM 2678 O O . ARG A 1 341 ? -3.251 -20.204 25.827 1.00 84.56 341 ARG A O 1
ATOM 2685 N N . GLN A 1 342 ? -2.250 -18.452 26.825 1.00 74.56 342 GLN A N 1
ATOM 2686 C CA . GLN A 1 342 ? -3.433 -18.014 27.566 1.00 74.56 342 GLN A CA 1
ATOM 2687 C C . GLN A 1 342 ? -4.586 -17.606 26.641 1.00 74.56 342 GLN A C 1
ATOM 2689 O O . GLN A 1 342 ? -5.729 -17.997 26.887 1.00 74.56 342 GLN A O 1
ATOM 2694 N N . VAL A 1 343 ? -4.304 -16.881 25.553 1.00 74.19 343 VAL A N 1
ATOM 2695 C CA . VAL A 1 343 ? -5.327 -16.448 24.586 1.00 74.19 343 VAL A CA 1
ATOM 2696 C C . VAL A 1 343 ? -5.983 -17.645 23.894 1.00 74.19 343 VAL A C 1
ATOM 2698 O O . VAL A 1 343 ? -7.211 -17.749 23.880 1.00 74.19 343 VAL A O 1
ATOM 2701 N N . ILE A 1 344 ? -5.196 -18.591 23.372 1.00 79.44 344 ILE A N 1
ATOM 2702 C CA . ILE A 1 344 ? -5.742 -19.793 22.716 1.00 79.44 344 ILE A CA 1
ATOM 2703 C C . ILE A 1 344 ? -6.533 -20.643 23.719 1.00 79.44 344 ILE A C 1
ATOM 2705 O O . ILE A 1 344 ? -7.629 -21.124 23.411 1.00 79.44 344 ILE A O 1
ATOM 2709 N N . ARG A 1 345 ? -6.026 -20.793 24.947 1.00 81.94 345 ARG A N 1
ATOM 2710 C CA . ARG A 1 345 ? -6.734 -21.485 26.029 1.00 81.94 345 ARG A CA 1
ATOM 2711 C C . ARG A 1 345 ? -8.078 -20.819 26.329 1.00 81.94 345 ARG A C 1
ATOM 2713 O O . ARG A 1 345 ? -9.081 -21.529 26.425 1.00 81.94 345 ARG A O 1
ATOM 2720 N N . ALA A 1 346 ? -8.122 -19.492 26.444 1.00 71.00 346 ALA A N 1
ATOM 2721 C CA . ALA A 1 346 ? -9.348 -18.734 26.694 1.00 71.00 346 ALA A CA 1
ATOM 2722 C C . ALA A 1 346 ? -10.357 -18.851 25.540 1.00 71.00 346 ALA A C 1
ATOM 2724 O O . ALA A 1 346 ? -11.562 -18.863 25.780 1.00 71.00 346 ALA A O 1
ATOM 2725 N N . MET A 1 347 ? -9.878 -18.996 24.303 1.00 76.88 347 MET A N 1
ATOM 2726 C CA . MET A 1 347 ? -10.714 -19.204 23.120 1.00 76.88 347 MET A CA 1
ATOM 2727 C C . MET A 1 347 ? -11.331 -20.609 23.054 1.00 76.88 347 MET A C 1
ATOM 2729 O O . MET A 1 347 ? -12.509 -20.750 22.728 1.00 76.88 347 MET A O 1
ATOM 2733 N N . LEU A 1 348 ? -10.551 -21.654 23.348 1.00 83.12 348 LEU A N 1
ATOM 2734 C CA . LEU A 1 348 ? -10.967 -23.044 23.125 1.00 83.12 348 LEU A CA 1
ATOM 2735 C C . LEU A 1 348 ? -11.622 -23.703 24.348 1.00 83.12 348 LEU A C 1
ATOM 2737 O O . LEU A 1 348 ? -12.524 -24.528 24.186 1.00 83.12 348 LEU A O 1
ATOM 2741 N N . SER A 1 349 ? -11.224 -23.339 25.571 1.00 80.00 349 SER A N 1
ATOM 2742 C CA . SER A 1 349 ? -11.776 -23.950 26.796 1.00 80.00 349 SER A CA 1
ATOM 2743 C C . SER A 1 349 ? -13.303 -23.789 26.925 1.00 80.00 349 SER A C 1
ATOM 2745 O O . SER A 1 349 ? -13.962 -24.781 27.251 1.00 80.00 349 SER A O 1
ATOM 2747 N N . PRO A 1 350 ? -13.915 -22.620 26.614 1.00 76.06 350 PRO A N 1
ATOM 2748 C CA . PRO A 1 350 ? -15.370 -22.448 26.681 1.00 76.06 350 PRO A CA 1
ATOM 2749 C C . PRO A 1 350 ? -16.157 -23.365 25.736 1.00 76.06 350 PRO A C 1
ATOM 2751 O O . PRO A 1 350 ? -17.315 -23.668 26.004 1.00 76.06 350 PRO A O 1
ATOM 2754 N N . LEU A 1 351 ? -15.532 -23.843 24.655 1.00 79.50 351 LEU A N 1
ATOM 2755 C CA . LEU A 1 351 ? -16.153 -24.731 23.665 1.00 79.50 351 LEU A CA 1
ATOM 2756 C C . LEU A 1 351 ? -16.117 -26.210 24.087 1.00 79.50 351 LEU A C 1
ATOM 2758 O O . LEU A 1 351 ? -16.608 -27.077 23.361 1.00 79.50 351 LEU A O 1
ATOM 2762 N N . GLY A 1 352 ? -15.537 -26.511 25.254 1.00 80.44 352 GLY A N 1
ATOM 2763 C CA . GLY A 1 352 ? -15.457 -27.858 25.816 1.00 80.44 352 GLY A CA 1
ATOM 2764 C C . GLY A 1 352 ? -14.210 -28.649 25.413 1.00 80.44 352 GLY A C 1
ATOM 2765 O O . GLY A 1 352 ? -14.204 -29.871 25.570 1.00 80.44 352 GLY A O 1
ATOM 2766 N N . PHE A 1 353 ? -13.169 -27.997 24.884 1.00 87.94 353 PHE A N 1
ATOM 2767 C CA . PHE A 1 353 ? -11.857 -28.621 24.683 1.00 87.94 353 PHE A CA 1
ATOM 2768 C C . PHE A 1 353 ? -11.088 -28.743 26.003 1.00 87.94 353 PHE A C 1
ATOM 2770 O O . PHE A 1 353 ? -11.119 -27.839 26.837 1.00 87.94 353 PHE A O 1
ATOM 2777 N N . GLU A 1 354 ? -10.369 -29.850 26.181 1.00 89.62 354 GLU A N 1
ATOM 2778 C CA . GLU A 1 354 ? -9.393 -29.995 27.262 1.00 89.62 354 GLU A CA 1
ATOM 2779 C C . GLU A 1 354 ? -8.029 -29.530 26.750 1.00 89.62 354 GLU A C 1
ATOM 2781 O O . GLU A 1 354 ? -7.445 -30.168 25.878 1.00 89.62 354 GLU A O 1
ATOM 2786 N N . ILE A 1 355 ? -7.537 -28.398 27.254 1.00 90.31 355 ILE A N 1
ATOM 2787 C CA . ILE A 1 355 ? -6.277 -27.807 26.792 1.00 90.31 355 ILE A CA 1
ATOM 2788 C C . ILE A 1 355 ? -5.158 -28.133 27.783 1.00 90.31 355 ILE A C 1
ATOM 2790 O O . ILE A 1 355 ? -5.211 -27.701 28.941 1.00 90.31 355 ILE A O 1
ATOM 2794 N N . SER A 1 356 ? -4.129 -28.838 27.322 1.00 91.00 356 SER A N 1
ATOM 2795 C CA . SER A 1 356 ? -2.821 -28.903 27.980 1.00 91.00 356 SER A CA 1
ATOM 2796 C C . SER A 1 356 ? -1.824 -28.062 27.192 1.00 91.00 356 SER A C 1
ATOM 2798 O O . SER A 1 356 ? -1.913 -27.992 25.971 1.00 91.00 356 SER A O 1
ATOM 2800 N N . ASP A 1 357 ? -0.913 -27.362 27.870 1.00 89.81 357 ASP A N 1
ATOM 2801 C CA . ASP A 1 357 ? 0.026 -26.462 27.196 1.00 89.81 357 ASP A CA 1
ATOM 2802 C C . ASP A 1 357 ? 1.459 -26.594 27.725 1.00 89.81 357 ASP A C 1
ATOM 2804 O O . ASP A 1 357 ? 1.662 -26.882 28.907 1.00 89.81 357 ASP A O 1
ATOM 2808 N N . THR A 1 358 ? 2.450 -26.465 26.838 1.00 89.69 358 THR A N 1
ATOM 2809 C CA . THR A 1 358 ? 3.888 -26.486 27.151 1.00 89.69 358 THR A CA 1
ATOM 2810 C C . THR A 1 358 ? 4.598 -25.328 26.458 1.00 89.69 358 THR A C 1
ATOM 2812 O O . THR A 1 358 ? 4.335 -25.053 25.291 1.00 89.69 358 THR A O 1
ATOM 2815 N N . GLY A 1 359 ? 5.536 -24.694 27.164 1.00 86.69 359 GLY A N 1
ATOM 2816 C CA . GLY A 1 359 ? 6.462 -23.713 26.585 1.00 86.69 359 GLY A CA 1
ATOM 2817 C C . GLY A 1 359 ? 7.794 -24.304 26.125 1.00 86.69 359 GLY A C 1
ATOM 2818 O O . GLY A 1 359 ? 8.666 -23.572 25.677 1.00 86.69 359 GLY A O 1
ATOM 2819 N N . ASN A 1 360 ? 7.992 -25.616 26.283 1.00 86.19 360 ASN A N 1
ATOM 2820 C CA . ASN A 1 360 ? 9.254 -26.274 25.958 1.00 86.19 360 ASN A CA 1
ATOM 2821 C C . ASN A 1 360 ? 9.052 -27.311 24.849 1.00 86.19 360 ASN A C 1
ATOM 2823 O O . ASN A 1 360 ? 8.409 -28.339 25.063 1.00 86.19 360 ASN A O 1
ATOM 2827 N N . ALA A 1 361 ? 9.654 -27.053 23.688 1.00 85.94 361 ALA A N 1
ATOM 2828 C CA . ALA A 1 361 ? 9.621 -27.925 22.517 1.00 85.94 361 ALA A CA 1
ATOM 2829 C C . ALA A 1 361 ? 10.196 -29.334 22.782 1.00 85.94 361 ALA A C 1
ATOM 2831 O O . ALA A 1 361 ? 9.765 -30.306 22.166 1.00 85.94 361 ALA A O 1
ATOM 2832 N N . MET A 1 362 ? 11.132 -29.473 23.730 1.00 83.62 362 MET A N 1
ATOM 2833 C CA . MET A 1 362 ? 11.798 -30.747 24.037 1.00 83.62 362 MET A CA 1
ATOM 2834 C C . MET A 1 362 ? 10.919 -31.725 24.823 1.00 83.62 362 MET A C 1
ATOM 2836 O O . MET A 1 362 ? 11.156 -32.926 24.776 1.00 83.62 362 MET A O 1
ATOM 2840 N N . THR A 1 363 ? 9.906 -31.236 25.544 1.00 86.31 363 THR A N 1
ATOM 2841 C CA . THR A 1 363 ? 9.016 -32.089 26.354 1.00 86.31 363 THR A CA 1
ATOM 2842 C C . THR A 1 363 ? 7.807 -32.595 25.567 1.00 86.31 363 THR A C 1
ATOM 2844 O O . THR A 1 363 ? 6.988 -33.347 26.098 1.00 86.31 363 THR A O 1
ATOM 2847 N N . VAL A 1 364 ? 7.675 -32.195 24.296 1.00 87.69 364 VAL A N 1
ATOM 2848 C CA . VAL A 1 364 ? 6.527 -32.538 23.450 1.00 87.69 364 VAL A CA 1
ATOM 2849 C C . VAL A 1 364 ? 6.395 -34.052 23.235 1.00 87.69 364 VAL A C 1
ATOM 2851 O O . VAL A 1 364 ? 5.293 -34.551 23.469 1.00 87.69 364 VAL A O 1
ATOM 2854 N N . PRO A 1 365 ? 7.448 -34.819 22.876 1.00 86.44 365 PRO A N 1
ATOM 2855 C CA . PRO A 1 365 ? 7.314 -36.267 22.681 1.00 86.44 365 PRO A CA 1
ATOM 2856 C C . PRO A 1 365 ? 6.842 -37.001 23.945 1.00 86.44 365 PRO A C 1
ATOM 2858 O O . PRO A 1 365 ? 5.910 -37.804 23.881 1.00 86.44 365 PRO A O 1
ATOM 2861 N N . GLU A 1 366 ? 7.411 -36.659 25.107 1.00 86.75 366 GLU A N 1
ATOM 2862 C CA . GLU A 1 366 ? 7.026 -37.239 26.403 1.00 86.75 366 GLU A CA 1
ATOM 2863 C C . GLU A 1 366 ? 5.557 -36.946 26.741 1.00 86.75 366 GLU A C 1
ATOM 2865 O O . GLU A 1 366 ? 4.822 -37.827 27.194 1.00 86.75 366 GLU A O 1
ATOM 2870 N N . ARG A 1 367 ? 5.088 -35.719 26.477 1.00 86.56 367 ARG A N 1
ATOM 2871 C CA . ARG A 1 367 ? 3.686 -35.342 26.710 1.00 86.56 367 ARG A CA 1
ATOM 2872 C C . ARG A 1 367 ? 2.720 -36.011 25.750 1.00 86.56 367 ARG A C 1
ATOM 2874 O O . ARG A 1 367 ? 1.621 -36.373 26.161 1.00 86.56 367 ARG A O 1
ATOM 2881 N N . VAL A 1 368 ? 3.107 -36.206 24.492 1.00 89.88 368 VAL A N 1
ATOM 2882 C CA . VAL A 1 368 ? 2.282 -36.945 23.527 1.00 89.88 368 VAL A CA 1
ATOM 2883 C C . VAL A 1 368 ? 2.093 -38.394 23.981 1.00 89.88 368 VAL A C 1
ATOM 2885 O O . VAL A 1 368 ? 0.976 -38.910 23.906 1.00 89.88 368 VAL A O 1
ATOM 2888 N N . GLU A 1 369 ? 3.139 -39.024 24.519 1.00 87.31 369 GLU A N 1
ATOM 2889 C CA . GLU A 1 369 ? 3.072 -40.390 25.045 1.00 87.31 369 GLU A CA 1
ATOM 2890 C C . GLU A 1 369 ? 2.182 -40.498 26.296 1.00 87.31 369 GLU A C 1
ATOM 2892 O O . GLU A 1 369 ? 1.336 -41.396 26.381 1.00 87.31 369 GLU A O 1
ATOM 2897 N N . GLN A 1 370 ? 2.334 -39.565 27.243 1.00 86.00 370 GLN A N 1
ATOM 2898 C CA . GLN A 1 370 ? 1.609 -39.571 28.519 1.00 86.00 370 GLN A CA 1
ATOM 2899 C C . GLN A 1 370 ? 0.145 -39.140 28.384 1.00 86.00 370 GLN A C 1
ATOM 2901 O O . GLN A 1 370 ? -0.747 -39.759 28.965 1.00 86.00 370 GLN A O 1
ATOM 2906 N N . GLU A 1 371 ? -0.117 -38.066 27.640 1.00 86.69 371 GLU A N 1
ATOM 2907 C CA . GLU A 1 371 ? -1.427 -37.411 27.616 1.00 86.69 371 GLU A CA 1
ATOM 2908 C C . GLU A 1 371 ? -2.303 -37.838 26.437 1.00 86.69 371 GLU A C 1
ATOM 2910 O O . GLU A 1 371 ? -3.515 -37.618 26.482 1.00 86.69 371 GLU A O 1
ATOM 2915 N N . ARG A 1 372 ? -1.705 -38.433 25.393 1.00 87.56 372 ARG A N 1
ATOM 2916 C CA . ARG A 1 372 ? -2.367 -38.866 24.150 1.00 87.56 372 ARG A CA 1
ATOM 2917 C C . ARG A 1 372 ? -3.368 -37.829 23.606 1.00 87.56 372 ARG A C 1
ATOM 2919 O O . ARG A 1 372 ? -4.566 -38.121 23.517 1.00 87.56 372 ARG A O 1
ATOM 2926 N N . PRO A 1 373 ? -2.904 -36.616 23.247 1.00 92.12 373 PRO A N 1
ATOM 2927 C CA . PRO A 1 373 ? -3.778 -35.563 22.742 1.00 92.12 373 PRO A CA 1
ATOM 2928 C C . PRO A 1 373 ? -4.436 -35.961 21.412 1.00 92.12 373 PRO A C 1
ATOM 2930 O O . PRO A 1 373 ? -3.908 -36.755 20.635 1.00 92.12 373 PRO A O 1
ATOM 2933 N N . ASN A 1 374 ? -5.607 -35.388 21.135 1.00 90.56 374 ASN A N 1
ATOM 2934 C CA . ASN A 1 374 ? -6.323 -35.574 19.871 1.00 90.56 374 ASN A CA 1
ATOM 2935 C C . ASN A 1 374 ? -5.851 -34.619 18.768 1.00 90.56 374 ASN A C 1
ATOM 2937 O O . ASN A 1 374 ? -6.139 -34.875 17.603 1.00 90.56 374 ASN A O 1
ATOM 2941 N N . LEU A 1 375 ? -5.168 -33.535 19.133 1.00 92.38 375 LEU A N 1
ATOM 2942 C CA . LEU A 1 375 ? -4.609 -32.534 18.228 1.00 92.38 375 LEU A CA 1
ATOM 2943 C C . LEU A 1 375 ? -3.425 -31.844 18.909 1.00 92.38 375 LEU A C 1
ATOM 2945 O O . LEU A 1 375 ? -3.485 -31.571 20.110 1.00 92.38 375 LEU A O 1
ATOM 2949 N N . ILE A 1 376 ? -2.391 -31.517 18.135 1.00 93.56 376 ILE A N 1
ATOM 2950 C CA . ILE A 1 376 ? -1.319 -30.614 18.568 1.00 93.56 376 ILE A CA 1
ATOM 2951 C C . ILE A 1 376 ? -1.449 -29.291 17.808 1.00 93.56 376 ILE A C 1
ATOM 2953 O O . ILE A 1 376 ? -1.519 -29.291 16.579 1.00 93.56 376 ILE A O 1
ATOM 2957 N N . LEU A 1 377 ? -1.468 -28.177 18.540 1.00 91.88 377 LEU A N 1
ATOM 2958 C CA . LEU A 1 377 ? -1.212 -26.840 18.006 1.00 91.88 377 LEU A CA 1
ATOM 2959 C C . LEU A 1 377 ? 0.257 -26.521 18.284 1.00 91.88 377 LEU A C 1
ATOM 2961 O O . LEU A 1 377 ? 0.634 -26.408 19.449 1.00 91.88 377 LEU A O 1
ATOM 2965 N N . LEU A 1 378 ? 1.078 -26.449 17.240 1.00 92.06 378 LEU A N 1
ATOM 2966 C CA . LEU A 1 378 ? 2.534 -26.394 17.358 1.00 92.06 378 LEU A CA 1
ATOM 2967 C C . LEU A 1 378 ? 3.082 -25.103 16.768 1.00 92.06 378 LEU A C 1
ATOM 2969 O O . LEU A 1 378 ? 2.988 -24.899 15.558 1.00 92.06 378 LEU A O 1
ATOM 2973 N N . ASP A 1 379 ? 3.672 -24.258 17.604 1.00 89.38 379 ASP A N 1
ATOM 2974 C CA . ASP A 1 379 ? 4.384 -23.079 17.138 1.00 89.38 379 ASP A CA 1
ATOM 2975 C C . ASP A 1 379 ? 5.619 -23.466 16.315 1.00 89.38 379 ASP A C 1
ATOM 2977 O O . ASP A 1 379 ? 6.314 -24.436 16.618 1.00 89.38 379 ASP A O 1
ATOM 2981 N N . VAL A 1 380 ? 5.885 -22.728 15.243 1.00 84.69 380 VAL A N 1
ATOM 2982 C CA . VAL A 1 380 ? 7.044 -22.960 14.376 1.00 84.69 380 VAL A CA 1
ATOM 2983 C C . VAL A 1 380 ? 8.302 -22.363 14.999 1.00 84.69 380 VAL A C 1
ATOM 2985 O O . VAL A 1 380 ? 9.336 -23.038 15.058 1.00 84.69 380 VAL A O 1
ATOM 2988 N N . SER A 1 381 ? 8.211 -21.126 15.481 1.00 80.69 381 SER A N 1
ATOM 2989 C CA . SER A 1 381 ? 9.362 -20.301 15.849 1.00 80.69 381 SER A CA 1
ATOM 2990 C C . SER A 1 381 ? 9.627 -20.352 17.358 1.00 80.69 381 SER A C 1
ATOM 2992 O O . SER A 1 381 ? 9.444 -19.362 18.053 1.00 80.69 381 SER A O 1
ATOM 2994 N N . MET A 1 382 ? 10.091 -21.500 17.862 1.00 84.00 382 MET A N 1
ATOM 2995 C CA . MET A 1 382 ? 10.417 -21.685 19.285 1.00 84.00 382 MET A CA 1
ATOM 2996 C C . MET A 1 382 ? 11.938 -21.708 19.550 1.00 84.00 382 MET A C 1
ATOM 2998 O O . MET A 1 382 ? 12.701 -22.238 18.734 1.00 84.00 382 MET A O 1
ATOM 3002 N N . PRO A 1 383 ? 12.416 -21.209 20.708 1.00 71.81 383 PRO A N 1
ATOM 3003 C CA . PRO A 1 383 ? 13.819 -21.299 21.104 1.00 71.81 383 PRO A CA 1
ATOM 3004 C C . PRO A 1 383 ? 14.304 -22.748 21.262 1.00 71.81 383 PRO A C 1
ATOM 3006 O O . PRO A 1 383 ? 13.651 -23.590 21.878 1.00 71.81 383 PRO A O 1
ATOM 3009 N N . GLY A 1 384 ? 15.509 -23.032 20.763 1.00 79.69 384 GLY A N 1
ATOM 3010 C CA . GLY A 1 384 ? 16.194 -24.317 20.933 1.00 79.69 384 GLY A CA 1
ATOM 3011 C C . GLY A 1 384 ? 15.828 -25.378 19.892 1.00 79.69 384 GLY A C 1
ATOM 3012 O O . GLY A 1 384 ? 16.738 -25.934 19.284 1.00 79.69 384 GLY A O 1
ATOM 3013 N N . LYS A 1 385 ? 14.535 -25.642 19.671 1.00 81.19 385 LYS A N 1
ATOM 3014 C CA . LYS A 1 385 ? 14.051 -26.616 18.676 1.00 81.19 385 LYS A CA 1
ATOM 3015 C C . LYS A 1 385 ? 12.810 -26.081 17.967 1.00 81.19 385 LYS A C 1
ATOM 3017 O O . LYS A 1 385 ? 11.833 -25.736 18.627 1.00 81.19 385 LYS A O 1
ATOM 3022 N N . SER A 1 386 ? 12.841 -26.033 16.637 1.00 84.31 386 SER A N 1
ATOM 3023 C CA . SER A 1 386 ? 11.722 -25.534 15.832 1.00 84.31 386 SER A CA 1
ATOM 3024 C C . SER A 1 386 ? 10.539 -26.504 15.834 1.00 84.31 386 SER A C 1
ATOM 3026 O O . SER A 1 386 ? 10.703 -27.722 15.976 1.00 84.31 386 SER A O 1
ATOM 3028 N N . GLY A 1 387 ? 9.335 -25.982 15.592 1.00 84.06 387 GLY A N 1
ATOM 3029 C CA . GLY A 1 387 ? 8.138 -26.813 15.445 1.00 84.06 387 GLY A CA 1
ATOM 3030 C C . GLY A 1 387 ? 8.272 -27.868 14.341 1.00 84.06 387 GLY A C 1
ATOM 3031 O O . GLY A 1 387 ? 7.757 -28.976 14.470 1.00 84.06 387 GLY A O 1
ATOM 3032 N N . TRP A 1 388 ? 9.019 -27.578 13.274 1.00 83.31 388 TRP A N 1
ATOM 3033 C CA . TRP A 1 388 ? 9.261 -28.537 12.193 1.00 83.31 388 TRP A CA 1
ATOM 3034 C C . TRP A 1 388 ? 10.102 -29.733 12.640 1.00 83.31 388 TRP A C 1
ATOM 3036 O O . TRP A 1 388 ? 9.787 -30.871 12.294 1.00 83.31 388 TRP A O 1
ATOM 3046 N N . GLU A 1 389 ? 11.137 -29.497 13.444 1.00 84.00 389 GLU A N 1
ATOM 3047 C CA . GLU A 1 389 ? 11.981 -30.563 13.992 1.00 84.00 389 GLU A CA 1
ATOM 3048 C C . GLU A 1 389 ? 11.213 -31.431 14.993 1.00 84.00 389 GLU A C 1
ATOM 3050 O O . GLU A 1 389 ? 11.388 -32.649 15.017 1.00 84.00 389 GLU A O 1
ATOM 3055 N N . VAL A 1 390 ? 10.334 -30.824 15.798 1.00 87.56 390 VAL A N 1
ATOM 3056 C CA . VAL A 1 390 ? 9.428 -31.559 16.698 1.00 87.56 390 VAL A CA 1
ATOM 3057 C C . VAL A 1 390 ? 8.452 -32.422 15.895 1.00 87.56 390 VAL A C 1
ATOM 3059 O O . VAL A 1 390 ? 8.253 -33.593 16.212 1.00 87.56 390 VAL A O 1
ATOM 3062 N N . LEU A 1 391 ? 7.861 -31.879 14.827 1.00 88.00 391 LEU A N 1
ATOM 3063 C CA . LEU A 1 391 ? 6.941 -32.629 13.975 1.00 88.00 391 LEU A CA 1
ATOM 3064 C C . LEU A 1 391 ? 7.635 -33.805 13.276 1.00 88.00 391 LEU A C 1
ATOM 3066 O O . LEU A 1 391 ? 7.077 -34.902 13.240 1.00 88.00 391 LEU A O 1
ATOM 3070 N N . ALA A 1 392 ? 8.843 -33.601 12.747 1.00 84.88 392 ALA A N 1
ATOM 3071 C CA . ALA A 1 392 ? 9.624 -34.664 12.119 1.00 84.88 392 ALA A CA 1
ATOM 3072 C C . ALA A 1 392 ? 9.899 -35.815 13.102 1.00 84.88 392 ALA A C 1
ATOM 3074 O O . ALA A 1 392 ? 9.624 -36.971 12.782 1.00 84.88 392 ALA A O 1
ATOM 3075 N N . GLU A 1 393 ? 10.327 -35.494 14.325 1.00 87.06 393 GLU A N 1
ATOM 3076 C CA . GLU A 1 393 ? 10.567 -36.475 15.387 1.00 87.06 393 GLU A CA 1
ATOM 3077 C C . GLU A 1 393 ? 9.296 -37.261 15.754 1.00 87.06 393 GLU A C 1
ATOM 3079 O O . GLU A 1 393 ? 9.323 -38.490 15.844 1.00 87.06 393 GLU A O 1
ATOM 3084 N N . LEU A 1 394 ? 8.148 -36.586 15.889 1.00 86.88 394 LEU A N 1
ATOM 3085 C CA . LEU A 1 394 ? 6.870 -37.254 16.168 1.00 86.88 394 LEU A CA 1
ATOM 3086 C C . LEU A 1 394 ? 6.477 -38.241 15.056 1.00 86.88 394 LEU A C 1
ATOM 3088 O O . LEU A 1 394 ? 5.946 -39.320 15.340 1.00 86.88 394 LEU A O 1
ATOM 3092 N N . ARG A 1 395 ? 6.745 -37.897 13.790 1.00 87.06 395 ARG A N 1
ATOM 3093 C CA . ARG A 1 395 ? 6.464 -38.772 12.641 1.00 87.06 395 ARG A CA 1
ATOM 3094 C C . ARG A 1 395 ? 7.447 -39.941 12.555 1.00 87.06 395 ARG A C 1
ATOM 3096 O O . ARG A 1 395 ? 7.012 -41.052 12.253 1.00 87.06 395 ARG A O 1
ATOM 3103 N N . GLU A 1 396 ? 8.722 -39.744 12.891 1.00 85.56 396 GLU A N 1
ATOM 3104 C CA . GLU A 1 396 ? 9.707 -40.831 13.018 1.00 85.56 396 GLU A CA 1
ATOM 3105 C C . GLU A 1 396 ? 9.321 -41.831 14.117 1.00 85.56 396 GLU A C 1
ATOM 3107 O O . GLU A 1 396 ? 9.392 -43.046 13.915 1.00 85.56 396 GLU A O 1
ATOM 3112 N N . MET A 1 397 ? 8.795 -41.332 15.239 1.00 83.12 397 MET A N 1
ATOM 3113 C CA . MET A 1 397 ? 8.231 -42.142 16.325 1.00 83.12 397 MET A CA 1
ATOM 3114 C C . MET A 1 397 ? 6.872 -42.789 15.975 1.00 83.12 397 MET A C 1
ATOM 3116 O O . MET A 1 397 ? 6.273 -43.462 16.812 1.00 83.12 397 MET A O 1
ATOM 3120 N N . LYS A 1 398 ? 6.397 -42.643 14.727 1.00 82.56 398 LYS A N 1
ATOM 3121 C CA . LYS A 1 398 ? 5.145 -43.205 14.181 1.00 82.56 398 LYS A CA 1
ATOM 3122 C C . LYS A 1 398 ? 3.864 -42.700 14.852 1.00 82.56 398 LYS A C 1
ATOM 3124 O O . LYS A 1 398 ? 2.834 -43.381 14.813 1.00 82.56 398 LYS A O 1
ATOM 3129 N N . TYR A 1 399 ? 3.885 -41.500 15.425 1.00 85.12 399 TYR A N 1
ATOM 3130 C CA . TYR A 1 399 ? 2.666 -40.850 15.892 1.00 85.12 399 TYR A CA 1
ATOM 3131 C C . TYR A 1 399 ? 1.916 -40.207 14.716 1.00 85.12 399 TYR A C 1
ATOM 3133 O O . TYR A 1 399 ? 2.372 -39.227 14.131 1.00 85.12 399 TYR A O 1
ATOM 3141 N N . ASN A 1 400 ? 0.724 -40.724 14.401 1.00 80.69 400 ASN A N 1
ATOM 3142 C CA . ASN A 1 400 ? -0.135 -40.242 13.304 1.00 80.69 400 ASN A CA 1
ATOM 3143 C C . ASN A 1 400 ? -1.265 -39.308 13.774 1.00 80.69 400 ASN A C 1
ATOM 3145 O O . ASN A 1 400 ? -2.321 -39.247 13.147 1.00 80.69 400 ASN A O 1
ATOM 3149 N N . LEU A 1 401 ? -1.086 -38.612 14.899 1.00 87.06 401 LEU A N 1
ATOM 3150 C CA . LEU A 1 401 ? -2.090 -37.650 15.347 1.00 87.06 401 LEU A CA 1
ATOM 3151 C C . LEU A 1 401 ? -2.086 -36.374 14.489 1.00 87.06 401 LEU A C 1
ATOM 3153 O O . LEU A 1 401 ? -1.034 -36.022 13.940 1.00 87.06 401 LEU A O 1
ATOM 3157 N N . PRO A 1 402 ? -3.226 -35.668 14.408 1.00 88.56 402 PRO A N 1
ATOM 3158 C CA . PRO A 1 402 ? -3.304 -34.415 13.683 1.00 88.56 402 PRO A CA 1
ATOM 3159 C C . PRO A 1 402 ? -2.419 -33.331 14.305 1.00 88.56 402 PRO A C 1
ATOM 3161 O O . PRO A 1 402 ? -2.452 -33.121 15.523 1.00 88.56 402 PRO A O 1
ATOM 3164 N N . VAL A 1 403 ? -1.656 -32.621 13.471 1.00 89.69 403 VAL A N 1
ATOM 3165 C CA . VAL A 1 403 ? -0.821 -31.484 13.894 1.00 89.69 403 VAL A CA 1
ATOM 3166 C C . VAL A 1 403 ? -1.133 -30.255 13.049 1.00 89.69 403 VAL A C 1
ATOM 3168 O O . VAL A 1 403 ? -1.084 -30.300 11.819 1.00 89.69 403 VAL A O 1
ATOM 3171 N N . VAL A 1 404 ? -1.443 -29.147 13.718 1.00 87.88 404 VAL A N 1
ATOM 3172 C CA . VAL A 1 404 ? -1.643 -27.835 13.101 1.00 87.88 404 VAL A CA 1
ATOM 3173 C C . VAL A 1 404 ? -0.484 -26.935 13.499 1.00 87.88 404 VAL A C 1
ATOM 3175 O O . VAL A 1 404 ? -0.283 -26.665 14.682 1.00 87.88 404 VAL A O 1
ATOM 3178 N N . MET A 1 405 ? 0.262 -26.468 12.504 1.00 87.31 405 MET A N 1
ATOM 3179 C CA . MET A 1 405 ? 1.372 -25.543 12.711 1.00 87.31 405 MET A CA 1
ATOM 3180 C C . MET A 1 405 ? 0.839 -24.121 12.904 1.00 87.31 405 MET A C 1
ATOM 3182 O O . MET A 1 405 ? -0.078 -23.701 12.195 1.00 87.31 405 MET A O 1
ATOM 3186 N N . VAL A 1 406 ? 1.423 -23.374 13.834 1.00 84.81 406 VAL A N 1
ATOM 3187 C CA . VAL A 1 406 ? 1.127 -21.964 14.093 1.00 84.81 406 VAL A CA 1
ATOM 3188 C C . VAL A 1 406 ? 2.415 -21.175 13.866 1.00 84.81 406 VAL A C 1
ATOM 3190 O O . VAL A 1 406 ? 3.447 -21.563 14.384 1.00 84.81 406 VAL A O 1
ATOM 3193 N N . SER A 1 407 ? 2.407 -20.116 13.060 1.00 76.12 407 SER A N 1
ATOM 3194 C CA . SER A 1 407 ? 3.644 -19.400 12.696 1.00 76.12 407 SER A CA 1
ATOM 3195 C C . SER A 1 407 ? 3.434 -17.896 12.616 1.00 76.12 407 SER A C 1
ATOM 3197 O O . SER A 1 407 ? 2.339 -17.430 12.304 1.00 76.12 407 SER A O 1
ATOM 3199 N N . ALA A 1 408 ? 4.488 -17.132 12.901 1.00 63.88 408 ALA A N 1
ATOM 3200 C CA . ALA A 1 408 ? 4.503 -15.679 12.770 1.00 63.88 408 ALA A CA 1
ATOM 3201 C C . ALA A 1 408 ? 4.765 -15.187 11.330 1.00 63.88 408 ALA A C 1
ATOM 3203 O O . ALA A 1 408 ? 4.530 -14.009 11.057 1.00 63.88 408 ALA A O 1
ATOM 3204 N N . ASP A 1 409 ? 5.215 -16.051 10.410 1.00 54.38 409 ASP A N 1
ATOM 3205 C CA . ASP A 1 409 ? 5.595 -15.675 9.043 1.00 54.38 409 ASP A CA 1
ATOM 3206 C C . ASP A 1 409 ? 5.013 -16.644 7.998 1.00 54.38 409 ASP A C 1
ATOM 3208 O O . ASP A 1 409 ? 5.260 -17.847 8.018 1.00 54.38 409 ASP A O 1
ATOM 3212 N N . ALA A 1 410 ? 4.280 -16.105 7.019 1.00 45.53 410 ALA A N 1
ATOM 3213 C CA . ALA A 1 410 ? 3.724 -16.863 5.898 1.00 45.53 410 ALA A CA 1
ATOM 3214 C C . ALA A 1 410 ? 4.800 -17.567 5.041 1.00 45.53 410 ALA A C 1
ATOM 3216 O O . ALA A 1 410 ? 4.499 -18.552 4.362 1.00 45.53 410 ALA A O 1
ATOM 3217 N N . ASN A 1 411 ? 6.052 -17.094 5.072 1.00 42.69 411 ASN A N 1
ATOM 3218 C CA . ASN A 1 411 ? 7.163 -17.729 4.368 1.00 42.69 411 ASN A CA 1
ATOM 3219 C C . ASN A 1 411 ? 7.690 -18.995 5.059 1.00 42.69 411 ASN A C 1
ATOM 3221 O O . ASN A 1 411 ? 8.206 -19.872 4.367 1.00 42.69 411 ASN A O 1
ATOM 3225 N N . GLU A 1 412 ? 7.492 -19.163 6.370 1.00 49.06 412 GLU A N 1
ATOM 3226 C CA . GLU A 1 412 ? 7.874 -20.389 7.092 1.00 49.06 412 GLU A CA 1
ATOM 3227 C C . GLU A 1 412 ? 6.977 -21.593 6.741 1.00 49.06 412 GLU A C 1
ATOM 3229 O O . GLU A 1 412 ? 7.297 -22.730 7.086 1.00 49.06 412 GLU A O 1
ATOM 3234 N N . GLY A 1 413 ? 5.861 -21.359 6.038 1.00 41.41 413 GLY A N 1
ATOM 3235 C CA . GLY A 1 413 ? 4.996 -22.393 5.465 1.00 41.41 413 GLY A CA 1
ATOM 3236 C C . GLY A 1 413 ? 5.514 -23.005 4.154 1.00 41.41 413 GLY A C 1
ATOM 3237 O O . GLY A 1 413 ? 4.939 -23.987 3.677 1.00 41.41 413 GLY A O 1
ATOM 3238 N N . HIS A 1 414 ? 6.590 -22.467 3.564 1.00 41.47 414 HIS A N 1
ATOM 3239 C CA . HIS A 1 414 ? 7.182 -22.993 2.332 1.00 41.47 414 HIS A CA 1
ATOM 3240 C C . HIS A 1 414 ? 8.195 -24.101 2.636 1.00 41.47 414 HIS A C 1
ATOM 3242 O O . HIS A 1 414 ? 9.409 -23.896 2.621 1.00 41.47 414 HIS A O 1
ATOM 3248 N N . HIS A 1 415 ? 7.702 -25.323 2.828 1.00 44.19 415 HIS A N 1
ATOM 3249 C CA . HIS A 1 415 ? 8.515 -26.474 2.453 1.00 44.19 415 HIS A CA 1
ATOM 3250 C C . HIS A 1 415 ? 8.630 -26.520 0.926 1.00 44.19 415 HIS A C 1
ATOM 3252 O O . HIS A 1 415 ? 7.637 -26.348 0.218 1.00 44.19 415 HIS A O 1
ATOM 3258 N N . SER A 1 416 ? 9.854 -26.747 0.436 1.00 37.91 416 SER A N 1
ATOM 3259 C CA . SER A 1 416 ? 10.147 -27.077 -0.963 1.00 37.91 416 SER A CA 1
ATOM 3260 C C . SER A 1 416 ? 9.075 -28.011 -1.534 1.00 37.91 416 SER A C 1
ATOM 3262 O O . SER A 1 416 ? 8.653 -28.949 -0.853 1.00 37.91 416 SER A O 1
ATOM 3264 N N . ALA A 1 417 ? 8.662 -27.778 -2.782 1.00 40.81 417 ALA A N 1
ATOM 3265 C CA . ALA A 1 417 ? 7.603 -28.505 -3.492 1.00 40.81 417 ALA A CA 1
ATOM 3266 C C . ALA A 1 417 ? 7.803 -30.041 -3.588 1.00 40.81 417 ALA A C 1
ATOM 3268 O O . ALA A 1 417 ? 6.954 -30.733 -4.144 1.00 40.81 417 ALA A O 1
ATOM 3269 N N . GLU A 1 418 ? 8.895 -30.577 -3.034 1.00 36.66 418 GLU A N 1
ATOM 3270 C CA . GLU A 1 418 ? 9.316 -31.979 -3.093 1.00 36.66 418 GLU A CA 1
ATOM 3271 C C . GLU A 1 418 ? 9.251 -32.737 -1.745 1.00 36.66 418 GLU A C 1
ATOM 3273 O O . GLU A 1 418 ? 9.530 -33.935 -1.717 1.00 36.66 418 GLU A O 1
ATOM 3278 N N . ALA A 1 419 ? 8.863 -32.108 -0.624 1.00 47.94 419 ALA A N 1
ATOM 3279 C CA . ALA A 1 419 ? 8.770 -32.791 0.679 1.00 47.94 419 ALA A CA 1
ATOM 3280 C C . ALA A 1 419 ? 7.353 -33.340 0.987 1.00 47.94 419 ALA A C 1
ATOM 3282 O O . ALA A 1 419 ? 6.352 -32.700 0.645 1.00 47.94 419 ALA A O 1
ATOM 3283 N N . PRO A 1 420 ? 7.220 -34.503 1.664 1.00 52.50 420 PRO A N 1
ATOM 3284 C CA . PRO A 1 420 ? 5.921 -35.024 2.089 1.00 52.50 420 PRO A CA 1
ATOM 3285 C C . PRO A 1 420 ? 5.243 -34.066 3.080 1.00 52.50 420 PRO A C 1
ATOM 3287 O O . PRO A 1 420 ? 5.885 -33.524 3.977 1.00 52.50 420 PRO A O 1
ATOM 3290 N N . ARG A 1 421 ? 3.925 -33.865 2.945 1.00 60.38 421 ARG A N 1
ATOM 3291 C CA . ARG A 1 421 ? 3.140 -33.059 3.895 1.00 60.38 421 ARG A CA 1
ATOM 3292 C C . ARG A 1 421 ? 3.098 -33.763 5.253 1.00 60.38 421 ARG A C 1
ATOM 3294 O O . ARG A 1 421 ? 2.376 -34.740 5.415 1.00 60.38 421 ARG A O 1
ATOM 3301 N N . LEU A 1 422 ? 3.882 -33.272 6.212 1.00 68.50 422 LEU A N 1
ATOM 3302 C CA . LEU A 1 422 ? 3.956 -33.831 7.569 1.00 68.50 422 LEU A CA 1
ATOM 3303 C C . LEU A 1 422 ? 2.879 -33.268 8.520 1.00 68.50 422 LEU A C 1
ATOM 3305 O O . LEU A 1 422 ? 2.621 -33.881 9.558 1.00 68.50 422 LEU A O 1
ATOM 3309 N N . HIS A 1 423 ? 2.258 -32.132 8.178 1.00 78.81 423 HIS A N 1
ATOM 3310 C CA . HIS A 1 423 ? 1.240 -31.429 8.971 1.00 78.81 423 HIS A CA 1
ATOM 3311 C C . HIS A 1 423 ? -0.156 -31.514 8.332 1.00 78.81 423 HIS A C 1
ATOM 3313 O O . HIS A 1 423 ? -0.287 -31.704 7.122 1.00 78.81 423 HIS A O 1
ATOM 3319 N N . ASP A 1 424 ? -1.193 -31.299 9.143 1.00 78.00 424 ASP A N 1
ATOM 3320 C CA . ASP A 1 424 ? -2.608 -31.426 8.761 1.00 78.00 424 ASP A CA 1
ATOM 3321 C C . ASP A 1 424 ? -3.317 -30.063 8.644 1.00 78.00 424 ASP A C 1
ATOM 3323 O O . ASP A 1 424 ? -4.365 -29.936 8.005 1.00 78.00 424 ASP A O 1
ATOM 3327 N N . GLY A 1 425 ? -2.724 -29.011 9.214 1.00 77.50 425 GLY A N 1
ATOM 3328 C CA . GLY A 1 425 ? -3.169 -27.631 9.046 1.00 77.50 425 GLY A CA 1
ATOM 3329 C C . GLY A 1 425 ? -2.073 -26.617 9.363 1.00 77.50 425 GLY A C 1
ATOM 3330 O O . GLY A 1 425 ? -1.035 -26.960 9.926 1.00 77.50 425 GLY A O 1
ATOM 3331 N N . TYR A 1 426 ? -2.314 -25.365 8.984 1.00 79.81 426 TYR A N 1
ATOM 3332 C CA . TYR A 1 426 ? -1.378 -24.258 9.162 1.00 79.81 426 TYR A CA 1
ATOM 3333 C C . TYR A 1 426 ? -2.157 -22.969 9.458 1.00 79.81 426 TYR A C 1
ATOM 3335 O O . TYR A 1 426 ? -3.157 -22.693 8.789 1.00 79.81 426 TYR A O 1
ATOM 3343 N N . ILE A 1 427 ? -1.730 -22.209 10.468 1.00 74.88 427 ILE A N 1
ATOM 3344 C CA . ILE A 1 427 ? -2.363 -20.969 10.934 1.00 74.88 427 ILE A CA 1
ATOM 3345 C C . ILE A 1 427 ? -1.287 -19.893 11.114 1.00 74.88 427 ILE A C 1
ATOM 3347 O O . ILE A 1 427 ? -0.268 -20.121 11.758 1.00 74.88 427 ILE A O 1
ATOM 3351 N N . ILE A 1 428 ? -1.542 -18.697 10.587 1.00 73.88 428 ILE A N 1
ATOM 3352 C CA . ILE A 1 428 ? -0.650 -17.541 10.735 1.00 73.88 428 ILE A CA 1
ATOM 3353 C C . ILE A 1 428 ? -1.088 -16.716 11.956 1.00 73.88 428 ILE A C 1
ATOM 3355 O O . ILE A 1 428 ? -2.283 -16.459 12.137 1.00 73.88 428 ILE A O 1
ATOM 3359 N N . LYS A 1 429 ? -0.135 -16.302 12.798 1.00 70.38 429 LYS A N 1
ATOM 3360 C CA . LYS A 1 429 ? -0.348 -15.372 13.916 1.00 70.38 429 LYS A CA 1
ATOM 3361 C C . LYS A 1 429 ? -0.578 -13.948 13.352 1.00 70.38 429 LYS A C 1
ATOM 3363 O O . LYS A 1 429 ? 0.106 -13.558 12.410 1.00 70.38 429 LYS A O 1
ATOM 3368 N N . PRO A 1 430 ? -1.499 -13.133 13.904 1.00 58.22 430 PRO A N 1
ATOM 3369 C CA . PRO A 1 430 ? -2.294 -13.377 15.104 1.00 58.22 430 PRO A CA 1
ATOM 3370 C C . PRO A 1 430 ? -3.452 -14.354 14.856 1.00 58.22 430 PRO A C 1
ATOM 3372 O O . PRO A 1 430 ? -4.218 -14.220 13.899 1.00 58.22 430 PRO A O 1
ATOM 3375 N N . VAL A 1 431 ? -3.605 -15.327 15.760 1.00 65.31 431 VAL A N 1
ATOM 3376 C CA . VAL A 1 431 ? -4.606 -16.394 15.643 1.00 65.31 431 VAL A CA 1
ATOM 3377 C C . VAL A 1 431 ? -6.020 -15.816 15.789 1.00 65.31 431 VAL A C 1
ATOM 3379 O O . VAL A 1 431 ? -6.428 -15.377 16.863 1.00 65.31 431 VAL A O 1
ATOM 3382 N N . ARG A 1 432 ? -6.793 -15.822 14.694 1.00 64.88 432 ARG A N 1
ATOM 3383 C CA . ARG A 1 432 ? -8.214 -15.428 14.686 1.00 64.88 432 ARG A CA 1
ATOM 3384 C C . ARG A 1 432 ? -9.092 -16.626 15.071 1.00 64.88 432 ARG A C 1
ATOM 3386 O O . ARG A 1 432 ? -8.955 -17.692 14.475 1.00 64.88 432 ARG A O 1
ATOM 3393 N N . LEU A 1 433 ? -10.051 -16.433 15.985 1.00 68.12 433 LEU A N 1
ATOM 3394 C CA . LEU A 1 433 ? -10.928 -17.502 16.498 1.00 68.12 433 LEU A CA 1
ATOM 3395 C C . LEU A 1 433 ? -11.612 -18.308 15.381 1.00 68.12 433 LEU A C 1
ATOM 3397 O O . LEU A 1 433 ? -11.535 -19.529 15.382 1.00 68.12 433 LEU A O 1
ATOM 3401 N N . ASN A 1 434 ? -12.234 -17.645 14.401 1.00 67.19 434 ASN A N 1
ATOM 3402 C CA . ASN A 1 434 ? -12.947 -18.342 13.321 1.00 67.19 434 ASN A CA 1
ATOM 3403 C C . ASN A 1 434 ? -12.009 -19.229 12.489 1.00 67.19 434 ASN A C 1
ATOM 3405 O O . ASN A 1 434 ? -12.334 -20.379 12.228 1.00 67.19 434 ASN A O 1
ATOM 3409 N N . LEU A 1 435 ? -10.816 -18.729 12.145 1.00 69.69 435 LEU A N 1
ATOM 3410 C CA . LEU A 1 435 ? -9.818 -19.491 11.388 1.00 69.69 435 LEU A CA 1
ATOM 3411 C C . LEU A 1 435 ? -9.303 -20.697 12.186 1.00 69.69 435 LEU A C 1
ATOM 3413 O O . LEU A 1 435 ? -9.107 -21.777 11.626 1.00 69.69 435 LEU A O 1
ATOM 3417 N N . LEU A 1 436 ? -9.107 -20.518 13.496 1.00 75.94 436 LEU A N 1
ATOM 3418 C CA . LEU A 1 436 ? -8.721 -21.588 14.410 1.00 75.94 436 LEU A CA 1
ATOM 3419 C C . LEU A 1 436 ? -9.801 -22.675 14.470 1.00 75.94 436 LEU A C 1
ATOM 3421 O O . LEU A 1 436 ? -9.487 -23.849 14.293 1.00 75.94 436 LEU A O 1
ATOM 3425 N N . LEU A 1 437 ? -11.072 -22.302 14.647 1.00 79.12 437 LEU A N 1
ATOM 3426 C CA . LEU A 1 437 ? -12.188 -23.252 14.693 1.00 79.12 437 LEU A CA 1
ATOM 3427 C C . LEU A 1 437 ? -12.421 -23.942 13.347 1.00 79.12 437 LEU A C 1
ATOM 3429 O O . LEU A 1 437 ? -12.590 -25.156 13.319 1.00 79.12 437 LEU A O 1
ATOM 3433 N N . ASP A 1 438 ? -12.356 -23.227 12.228 1.00 75.69 438 ASP A N 1
ATOM 3434 C CA . ASP A 1 438 ? -12.495 -23.832 10.898 1.00 75.69 438 ASP A CA 1
ATOM 3435 C C . ASP A 1 438 ? -11.383 -24.860 10.644 1.00 75.69 438 ASP A C 1
ATOM 3437 O O . ASP A 1 438 ? -11.638 -25.973 10.172 1.00 75.69 438 ASP A O 1
ATOM 3441 N N . THR A 1 439 ? -10.145 -24.525 11.022 1.00 76.69 439 THR A N 1
ATOM 3442 C CA . THR A 1 439 ? -8.994 -25.423 10.869 1.00 76.69 439 THR A CA 1
ATOM 3443 C C . THR A 1 439 ? -9.127 -26.649 11.766 1.00 76.69 439 THR A C 1
ATOM 3445 O O . THR A 1 439 ? -9.008 -27.768 11.273 1.00 76.69 439 THR A O 1
ATOM 3448 N N . ILE A 1 440 ? -9.435 -26.463 13.052 1.00 85.62 440 ILE A N 1
ATOM 3449 C CA . ILE A 1 440 ? -9.644 -27.554 14.014 1.00 85.62 440 ILE A CA 1
ATOM 3450 C C . ILE A 1 440 ? -10.811 -28.449 13.577 1.00 85.62 440 ILE A C 1
ATOM 3452 O O . ILE A 1 440 ? -10.697 -29.674 13.608 1.00 85.62 440 ILE A O 1
ATOM 3456 N N . GLY A 1 441 ? -11.918 -27.850 13.136 1.00 82.69 441 GLY A N 1
ATOM 3457 C CA . GLY A 1 441 ? -13.110 -28.561 12.686 1.00 82.69 441 GLY A CA 1
ATOM 3458 C C . GLY A 1 441 ? -12.830 -29.430 11.466 1.00 82.69 441 GLY A C 1
ATOM 3459 O O . GLY A 1 441 ? -13.196 -30.603 11.456 1.00 82.69 441 GLY A O 1
ATOM 3460 N N . ARG A 1 442 ? -12.100 -28.893 10.483 1.00 83.94 442 ARG A N 1
ATOM 3461 C CA . ARG A 1 442 ? -11.665 -29.633 9.292 1.00 83.94 442 ARG A CA 1
ATOM 3462 C C . ARG A 1 442 ? -10.684 -30.757 9.630 1.00 83.94 442 ARG A C 1
ATOM 3464 O O . ARG A 1 442 ? -10.840 -31.859 9.120 1.00 83.94 442 ARG A O 1
ATOM 3471 N N . VAL A 1 443 ? -9.682 -30.480 10.465 1.00 83.88 443 VAL A N 1
ATOM 3472 C CA . VAL A 1 443 ? -8.594 -31.423 10.781 1.00 83.88 443 VAL A CA 1
ATOM 3473 C C . VAL A 1 443 ? -9.076 -32.580 11.656 1.00 83.88 443 VAL A C 1
ATOM 3475 O O . VAL A 1 443 ? -8.680 -33.722 11.445 1.00 83.88 443 VAL A O 1
ATOM 3478 N N . MET A 1 444 ? -9.956 -32.310 12.620 1.00 84.19 444 MET A N 1
ATOM 3479 C CA . MET A 1 444 ? -10.481 -33.334 13.528 1.00 84.19 444 MET A CA 1
ATOM 3480 C C . MET A 1 444 ? -11.833 -33.914 13.089 1.00 84.19 444 MET A C 1
ATOM 3482 O O . MET A 1 444 ? -12.348 -34.805 13.766 1.00 84.19 444 MET A O 1
ATOM 3486 N N . GLY A 1 445 ? -12.426 -33.406 12.002 1.00 82.31 445 GLY A N 1
ATOM 3487 C CA . GLY A 1 445 ? -13.752 -33.813 11.530 1.00 82.31 445 GLY A CA 1
ATOM 3488 C C . GLY A 1 445 ? -14.853 -33.555 12.562 1.00 82.31 445 GLY A C 1
ATOM 3489 O O . GLY A 1 445 ? -15.637 -34.454 12.856 1.00 82.31 445 GLY A O 1
ATOM 3490 N N . LEU A 1 446 ? -14.866 -32.368 13.181 1.00 84.06 446 LEU A N 1
ATOM 3491 C CA . LEU A 1 446 ? -15.854 -32.029 14.209 1.00 84.06 446 LEU A CA 1
ATOM 3492 C C . LEU A 1 446 ? -17.144 -31.454 13.626 1.00 84.06 446 LEU A C 1
ATOM 3494 O O . LEU A 1 446 ? -17.115 -30.532 12.814 1.00 84.06 446 LEU A O 1
ATOM 3498 N N . ASP A 1 447 ? -18.268 -31.894 14.190 1.00 82.19 447 ASP A N 1
ATOM 3499 C CA . ASP A 1 447 ? -19.574 -31.275 13.985 1.00 82.19 447 ASP A CA 1
ATOM 3500 C C . ASP A 1 447 ? -19.835 -30.215 15.060 1.00 82.19 447 ASP A C 1
ATOM 3502 O O . ASP A 1 447 ? -20.167 -30.524 16.214 1.00 82.19 447 ASP A O 1
ATOM 3506 N N . TRP A 1 448 ? -19.697 -28.944 14.691 1.00 82.69 448 TRP A N 1
ATOM 3507 C CA . TRP A 1 448 ? -19.928 -27.823 15.599 1.00 82.69 448 TRP A CA 1
ATOM 3508 C C . TRP A 1 448 ? -21.382 -27.759 16.091 1.00 82.69 448 TRP A C 1
ATOM 3510 O O . TRP A 1 448 ? -22.343 -28.000 15.358 1.00 82.69 448 TRP A O 1
ATOM 3520 N N . ARG A 1 449 ? -21.543 -27.417 17.369 1.00 78.00 449 ARG A N 1
ATOM 3521 C CA . ARG A 1 449 ? -22.813 -27.025 17.974 1.00 78.00 449 ARG A CA 1
ATOM 3522 C C . ARG A 1 449 ? -22.967 -25.529 17.815 1.00 78.00 449 ARG A C 1
ATOM 3524 O O . ARG A 1 449 ? -22.163 -24.738 18.311 1.00 78.00 449 ARG A O 1
ATOM 3531 N N . PHE A 1 450 ? -24.038 -25.168 17.139 1.00 74.75 450 PHE A N 1
ATOM 3532 C CA . PHE A 1 450 ? -24.437 -23.793 16.949 1.00 74.75 450 PHE A CA 1
ATOM 3533 C C . PHE A 1 450 ? -25.473 -23.458 17.993 1.00 74.75 450 PHE A C 1
ATOM 3535 O O . PHE A 1 450 ? -26.434 -24.214 18.171 1.00 74.75 450 PHE A O 1
ATOM 3542 N N . GLU A 1 451 ? -25.272 -22.347 18.690 1.00 55.84 451 GLU A N 1
ATOM 3543 C CA . GLU A 1 451 ? -26.312 -21.818 19.548 1.00 55.84 451 GLU A CA 1
ATOM 3544 C C . GLU A 1 451 ? -27.518 -21.628 18.632 1.00 55.84 451 GLU A C 1
ATOM 3546 O O . GLU A 1 451 ? -27.363 -21.219 17.470 1.00 55.84 451 GLU A O 1
ATOM 3551 N N . LYS A 1 452 ? -28.718 -21.978 19.106 1.00 40.41 452 LYS A N 1
ATOM 3552 C CA . LYS A 1 452 ? -29.892 -21.406 18.465 1.00 40.41 452 LYS A CA 1
ATOM 3553 C C . LYS A 1 452 ? -29.687 -19.904 18.623 1.00 40.41 452 LYS A C 1
ATOM 3555 O O . LYS A 1 452 ? -29.952 -19.369 19.694 1.00 40.41 452 LYS A O 1
ATOM 3560 N N . SER A 1 453 ? -29.214 -19.226 17.573 1.00 35.09 453 SER A N 1
ATOM 3561 C CA . SER A 1 453 ? -29.585 -17.829 17.401 1.00 35.09 453 SER A CA 1
ATOM 3562 C C . SER A 1 453 ? -31.078 -17.773 17.716 1.00 35.09 453 SER A C 1
ATOM 3564 O O . SER A 1 453 ? -31.781 -18.721 17.324 1.00 35.09 453 SER A O 1
ATOM 3566 N N . PRO A 1 454 ? -31.569 -16.734 18.419 1.00 33.50 454 PRO A N 1
ATOM 3567 C CA . PRO A 1 454 ? -33.002 -16.481 18.410 1.00 33.50 454 PRO A CA 1
ATOM 3568 C C . PRO A 1 454 ? -33.436 -16.675 16.962 1.00 33.50 454 PRO A C 1
ATOM 3570 O O . PRO A 1 454 ? -32.752 -16.174 16.059 1.00 33.50 454 PRO A O 1
ATOM 3573 N N . GLU A 1 455 ? -34.403 -17.575 16.752 1.00 28.05 455 GLU A N 1
ATOM 3574 C CA . GLU A 1 455 ? -34.858 -17.941 15.414 1.00 28.05 455 GLU A CA 1
ATOM 3575 C C . GLU A 1 455 ? -34.928 -16.654 14.585 1.00 28.05 455 GLU A C 1
ATOM 3577 O O . GLU A 1 455 ? -35.340 -15.628 15.142 1.00 28.05 455 GLU A O 1
ATOM 3582 N N . PRO A 1 456 ? -34.503 -16.637 13.305 1.00 31.77 456 PRO A N 1
ATOM 3583 C CA . PRO A 1 456 ? -34.893 -15.515 12.461 1.00 31.77 456 PRO A CA 1
ATOM 3584 C C . PRO A 1 456 ? -36.399 -15.441 12.644 1.00 31.77 456 PRO A C 1
ATOM 3586 O O . PRO A 1 456 ? -37.025 -16.464 12.363 1.00 31.77 456 PRO A O 1
ATOM 3589 N N . LEU A 1 457 ? -36.918 -14.356 13.253 1.00 35.03 457 LEU A N 1
ATOM 3590 C CA . LEU A 1 457 ? -38.324 -14.253 13.645 1.00 35.03 457 LEU A CA 1
ATOM 3591 C C . LEU A 1 457 ? -39.109 -14.894 12.515 1.00 35.03 457 LEU A C 1
ATOM 3593 O O . LEU A 1 457 ? -39.038 -14.400 11.382 1.00 35.03 457 LEU A O 1
ATOM 3597 N N . ALA A 1 458 ? -39.699 -16.064 12.794 1.00 29.73 458 ALA A N 1
ATOM 3598 C CA . ALA A 1 458 ? -40.511 -16.765 11.823 1.00 29.73 458 ALA A CA 1
ATOM 3599 C C . ALA A 1 458 ? -41.418 -15.695 11.248 1.00 29.73 458 ALA A C 1
ATOM 3601 O O . ALA A 1 458 ? -41.994 -14.958 12.052 1.00 29.73 458 ALA A O 1
ATOM 3602 N N . ALA A 1 459 ? -41.397 -15.544 9.916 1.00 31.72 459 ALA A N 1
ATOM 3603 C CA . ALA A 1 459 ? -42.101 -14.502 9.186 1.00 31.72 459 ALA A CA 1
ATOM 3604 C C . ALA A 1 459 ? -43.346 -14.119 9.976 1.00 31.72 459 ALA A C 1
ATOM 3606 O O . ALA A 1 459 ? -44.263 -14.938 10.089 1.00 31.72 459 ALA A O 1
ATOM 3607 N N . LEU A 1 460 ? -43.293 -12.952 10.634 1.00 32.62 460 LEU A N 1
ATOM 3608 C CA . LEU A 1 460 ? -44.436 -12.465 11.384 1.00 32.62 460 LEU A CA 1
ATOM 3609 C C . LEU A 1 460 ? -45.605 -12.578 10.403 1.00 32.62 460 LEU A C 1
ATOM 3611 O O . LEU A 1 460 ? -45.461 -12.125 9.257 1.00 32.62 460 LEU A O 1
ATOM 3615 N N . PRO A 1 461 ? -46.730 -13.211 10.782 1.00 33.44 461 PRO A N 1
ATOM 3616 C CA . PRO A 1 461 ? -47.960 -12.950 10.064 1.00 33.44 461 PRO A CA 1
ATOM 3617 C C . PRO A 1 461 ? -48.032 -11.431 9.983 1.00 33.44 461 PRO A C 1
ATOM 3619 O O . PRO A 1 461 ? -47.821 -10.782 11.012 1.00 33.44 461 PRO A O 1
ATOM 3622 N N . LEU A 1 462 ? -48.209 -10.883 8.776 1.00 28.42 462 LEU A N 1
ATOM 3623 C CA . LEU A 1 462 ? -48.478 -9.458 8.596 1.00 28.42 462 LEU A CA 1
ATOM 3624 C C . LEU A 1 462 ? -49.350 -9.015 9.772 1.00 28.42 462 LEU A C 1
ATOM 3626 O O . LEU A 1 462 ? -50.417 -9.623 9.944 1.00 28.42 462 LEU A O 1
ATOM 3630 N N . PRO A 1 463 ? -48.912 -8.056 10.612 1.00 34.28 463 PRO A N 1
ATOM 3631 C CA . PRO A 1 463 ? -49.829 -7.516 11.580 1.00 34.28 463 PRO A CA 1
ATOM 3632 C C . PRO A 1 463 ? -51.005 -7.013 10.757 1.00 34.28 463 PRO A C 1
ATOM 3634 O O . PRO A 1 463 ? -50.855 -6.195 9.844 1.00 34.28 463 PRO A O 1
ATOM 3637 N N . ALA A 1 464 ? -52.175 -7.581 11.038 1.00 38.72 464 ALA A N 1
ATOM 3638 C CA . ALA A 1 464 ? -53.401 -6.875 10.768 1.00 38.72 464 ALA A CA 1
ATOM 3639 C C . ALA A 1 464 ? -53.191 -5.478 11.355 1.00 38.72 464 ALA A C 1
ATOM 3641 O O . ALA A 1 464 ? -52.812 -5.365 12.518 1.00 38.72 464 ALA A O 1
ATOM 3642 N N . SER A 1 465 ? -53.318 -4.469 10.496 1.00 42.94 465 SER A N 1
ATOM 3643 C CA . SER A 1 465 ? -53.315 -3.049 10.826 1.00 42.94 465 SER A CA 1
ATOM 3644 C C . SER A 1 465 ? -53.760 -2.814 12.276 1.00 42.94 465 SER A C 1
ATOM 3646 O O . SER A 1 465 ? -54.927 -2.994 12.613 1.00 42.94 465 SER A O 1
ATOM 3648 N N . GLY A 1 466 ? -52.797 -2.497 13.136 1.00 44.28 466 GLY A N 1
ATOM 3649 C CA . GLY A 1 466 ? -53.012 -2.126 14.523 1.00 44.28 466 GLY A CA 1
ATOM 3650 C C . GLY A 1 466 ? -52.067 -0.974 14.798 1.00 44.28 466 GLY A C 1
ATOM 3651 O O . GLY A 1 466 ? -50.860 -1.185 14.882 1.00 44.28 466 GLY A O 1
ATOM 3652 N N . ALA A 1 467 ? -52.608 0.240 14.810 1.00 53.56 467 ALA A N 1
ATOM 3653 C CA . ALA A 1 467 ? -51.871 1.450 15.134 1.00 53.56 467 ALA A CA 1
ATOM 3654 C C . ALA A 1 467 ? -51.205 1.296 16.511 1.00 53.56 467 ALA A C 1
ATOM 3656 O O . ALA A 1 467 ? -51.832 0.789 17.443 1.00 53.56 467 ALA A O 1
ATOM 3657 N N . LEU A 1 468 ? -49.942 1.708 16.636 1.00 62.56 468 LEU A N 1
ATOM 3658 C CA . LEU A 1 468 ? -49.311 1.832 17.946 1.00 62.56 468 LEU A CA 1
ATOM 3659 C C . LEU A 1 468 ? -50.055 2.902 18.749 1.00 62.56 468 LEU A C 1
ATOM 3661 O O . LEU A 1 468 ? -50.139 4.050 18.322 1.00 62.56 468 LEU A O 1
ATOM 3665 N N . GLU A 1 469 ? -50.586 2.529 19.913 1.00 66.00 469 GLU A N 1
ATOM 3666 C CA . GLU A 1 469 ? -51.128 3.495 20.866 1.00 66.00 469 GLU A CA 1
ATOM 3667 C C . GLU A 1 469 ? -49.971 4.250 21.520 1.00 66.00 469 GLU A C 1
ATOM 3669 O O . GLU A 1 469 ? -49.179 3.681 22.282 1.00 66.00 469 GLU A O 1
ATOM 3674 N N . LEU A 1 470 ? -49.871 5.529 21.173 1.00 71.94 470 LEU A N 1
ATOM 3675 C CA . LEU A 1 470 ? -48.856 6.438 21.679 1.00 71.94 470 LEU A CA 1
ATOM 3676 C C . LEU A 1 470 ? -49.238 6.961 23.071 1.00 71.94 470 LEU A C 1
ATOM 3678 O O . LEU A 1 470 ? -50.420 7.210 23.327 1.00 71.94 470 LEU A O 1
ATOM 3682 N N . PRO A 1 471 ? -48.256 7.150 23.968 1.00 77.94 471 PRO A N 1
ATOM 3683 C CA . PRO A 1 471 ? -48.488 7.765 25.270 1.00 77.94 471 PRO A CA 1
ATOM 3684 C C . PRO A 1 471 ? -48.883 9.244 25.130 1.00 77.94 471 PRO A C 1
ATOM 3686 O O . PRO A 1 471 ? -48.784 9.841 24.056 1.00 77.94 471 PRO A O 1
ATOM 3689 N N . ALA A 1 472 ? -49.320 9.862 26.233 1.00 78.62 472 ALA A N 1
ATOM 3690 C CA . ALA A 1 472 ? -49.711 11.273 26.250 1.00 78.62 472 ALA A CA 1
ATOM 3691 C C . ALA A 1 472 ? -48.625 12.188 25.646 1.00 78.62 472 ALA A C 1
ATOM 3693 O O . ALA A 1 472 ? -47.427 11.934 25.785 1.00 78.62 472 ALA A O 1
ATOM 3694 N N . ARG A 1 473 ? -49.052 13.280 24.998 1.00 75.31 473 ARG A N 1
ATOM 3695 C CA . ARG A 1 473 ? -48.177 14.201 24.248 1.00 75.31 473 ARG A CA 1
ATOM 3696 C C . ARG A 1 473 ? -46.971 14.687 25.057 1.00 75.31 473 ARG A C 1
ATOM 3698 O O . ARG A 1 473 ? -45.863 14.706 24.538 1.00 75.31 473 ARG A O 1
ATOM 3705 N N . GLU A 1 474 ? -47.172 14.978 26.341 1.00 75.44 474 GLU A N 1
ATOM 3706 C CA . GLU A 1 474 ? -46.107 15.410 27.258 1.00 75.44 474 GLU A CA 1
ATOM 3707 C C . GLU A 1 474 ? -44.976 14.371 27.385 1.00 75.44 474 GLU A C 1
ATOM 3709 O O . GLU A 1 474 ? -43.800 14.720 27.486 1.00 75.44 474 GLU A O 1
ATOM 3714 N N . HIS A 1 475 ? -45.307 13.079 27.334 1.00 81.06 475 HIS A N 1
ATOM 3715 C CA . HIS A 1 475 ? -44.329 11.993 27.383 1.00 81.06 475 HIS A CA 1
ATOM 3716 C C . HIS A 1 475 ? -43.647 11.767 26.034 1.00 81.06 475 HIS A C 1
ATOM 3718 O O . HIS A 1 475 ? -42.451 11.478 26.002 1.00 81.06 475 HIS A O 1
ATOM 3724 N N . CYS A 1 476 ? -44.373 11.938 24.927 1.00 81.62 476 CYS A N 1
ATOM 3725 C CA . CYS A 1 476 ? -43.792 11.887 23.586 1.00 81.62 476 CYS A CA 1
ATOM 3726 C C . CYS A 1 476 ? -42.768 13.013 23.375 1.00 81.62 476 CYS A C 1
ATOM 3728 O O . CYS A 1 476 ? -41.669 12.744 22.898 1.00 81.62 476 CYS A O 1
ATOM 3730 N N . GLU A 1 477 ? -43.079 14.241 23.799 1.00 80.75 477 GLU A N 1
ATOM 3731 C CA . GLU A 1 477 ? -42.162 15.388 23.721 1.00 80.75 477 GLU A CA 1
ATOM 3732 C C . GLU A 1 477 ? -40.907 15.168 24.580 1.00 80.75 477 GLU A C 1
ATOM 3734 O O . GLU A 1 477 ? -39.790 15.340 24.096 1.00 80.75 477 GLU A O 1
ATOM 3739 N N . ALA A 1 478 ? -41.061 14.674 25.815 1.00 82.19 478 ALA A N 1
ATOM 3740 C CA . ALA A 1 478 ? -39.920 14.365 26.680 1.00 82.19 478 ALA A CA 1
ATOM 3741 C C . ALA A 1 478 ? -38.998 13.275 26.092 1.00 82.19 478 ALA A C 1
ATOM 3743 O O . ALA A 1 478 ? -37.771 13.374 26.190 1.00 82.19 478 ALA A O 1
ATOM 3744 N N . LEU A 1 479 ? -39.567 12.235 25.470 1.00 85.06 479 LEU A N 1
ATOM 3745 C CA . LEU A 1 479 ? -38.798 11.187 24.789 1.00 85.06 479 LEU A CA 1
ATOM 3746 C C . LEU A 1 479 ? -38.125 11.713 23.512 1.00 85.06 479 LEU A C 1
ATOM 3748 O O . LEU A 1 479 ? -36.973 11.361 23.250 1.00 85.06 479 LEU A O 1
ATOM 3752 N N . ALA A 1 480 ? -38.804 12.574 22.749 1.00 84.31 480 ALA A N 1
ATOM 3753 C CA . ALA A 1 480 ? -38.258 13.203 21.551 1.00 84.31 480 ALA A CA 1
ATOM 3754 C C . ALA A 1 480 ? -37.081 14.130 21.889 1.00 84.31 480 ALA A C 1
ATOM 3756 O O . ALA A 1 480 ? -36.042 14.065 21.235 1.00 84.31 480 ALA A O 1
ATOM 3757 N N . ASP A 1 481 ? -37.178 14.924 22.954 1.00 82.00 481 ASP A N 1
ATOM 3758 C CA . ASP A 1 481 ? -36.082 15.791 23.391 1.00 82.00 481 ASP A CA 1
ATOM 3759 C C . ASP A 1 481 ? -34.857 14.983 23.828 1.00 82.00 481 ASP A C 1
ATOM 3761 O O . ASP A 1 481 ? -33.736 15.301 23.426 1.00 82.00 481 ASP A O 1
ATOM 3765 N N . LEU A 1 482 ? -35.056 13.885 24.568 1.00 82.75 482 LEU A N 1
ATOM 3766 C CA . LEU A 1 482 ? -33.977 12.963 24.938 1.00 82.75 482 LEU A CA 1
ATOM 3767 C C . LEU A 1 482 ? -33.356 12.261 23.717 1.00 82.75 482 LEU A C 1
ATOM 3769 O O . LEU A 1 482 ? -32.145 12.016 23.708 1.00 82.75 482 LEU A O 1
ATOM 3773 N N . ALA A 1 483 ? -34.154 11.959 22.688 1.00 84.12 483 ALA A N 1
ATOM 3774 C CA . ALA A 1 483 ? -33.685 11.386 21.428 1.00 84.12 483 ALA A CA 1
ATOM 3775 C C . ALA A 1 483 ? -32.902 12.398 20.577 1.00 84.12 483 ALA A C 1
ATOM 3777 O O . ALA A 1 483 ? -31.845 12.038 20.059 1.00 84.12 483 ALA A O 1
ATOM 3778 N N . ARG A 1 484 ? -33.331 13.669 20.505 1.00 83.69 484 ARG A N 1
ATOM 3779 C CA . ARG A 1 484 ? -32.614 14.749 19.791 1.00 83.69 484 ARG A CA 1
ATOM 3780 C C . ARG A 1 484 ? -31.211 14.982 20.339 1.00 83.69 484 ARG A C 1
ATOM 3782 O O . ARG A 1 484 ? -30.292 15.251 19.573 1.00 83.69 484 ARG A O 1
ATOM 3789 N N . ILE A 1 485 ? -31.036 14.858 21.654 1.00 72.81 485 ILE A N 1
ATOM 3790 C CA . ILE A 1 485 ? -29.725 14.998 22.307 1.00 72.81 485 ILE A CA 1
ATOM 3791 C C . ILE A 1 485 ? -28.956 13.667 22.425 1.00 72.81 485 ILE A C 1
ATOM 3793 O O . ILE A 1 485 ? -27.895 13.631 23.045 1.00 72.81 485 ILE A O 1
ATOM 3797 N N . GLY A 1 486 ? -29.486 12.562 21.879 1.00 75.94 486 GLY A N 1
ATOM 3798 C CA . GLY A 1 486 ? -28.840 11.242 21.888 1.00 75.94 486 GLY A CA 1
ATOM 3799 C C . GLY A 1 486 ? -28.658 10.627 23.283 1.00 75.94 486 GLY A C 1
ATOM 3800 O O . GLY A 1 486 ? -27.789 9.774 23.490 1.00 75.94 486 GLY A O 1
ATOM 3801 N N . HIS A 1 487 ? -29.447 11.048 24.275 1.00 79.44 487 HIS A N 1
ATOM 3802 C CA . HIS A 1 487 ? -29.243 10.686 25.678 1.00 79.44 487 HIS A CA 1
ATOM 3803 C C . HIS A 1 487 ? -29.870 9.321 26.020 1.00 79.44 487 HIS A C 1
ATOM 3805 O O . HIS A 1 487 ? -30.875 9.211 26.728 1.00 79.44 487 HIS A O 1
ATOM 3811 N N . ARG A 1 488 ? -29.220 8.249 25.540 1.00 82.00 488 ARG A N 1
ATOM 3812 C CA . ARG A 1 488 ? -29.650 6.839 25.665 1.00 82.00 488 ARG A CA 1
ATOM 3813 C C . ARG A 1 488 ? -30.072 6.432 27.077 1.00 82.00 488 ARG A C 1
ATOM 3815 O O . ARG A 1 488 ? -31.092 5.771 27.249 1.00 82.00 488 ARG A O 1
ATOM 3822 N N . LYS A 1 489 ? -29.273 6.782 28.091 1.00 72.56 489 LYS A N 1
ATOM 3823 C CA . LYS A 1 489 ? -29.548 6.376 29.478 1.00 72.56 489 LYS A CA 1
ATOM 3824 C C . LYS A 1 489 ? -30.848 7.005 29.992 1.00 72.56 489 LYS A C 1
ATOM 3826 O O . LYS A 1 489 ? -31.658 6.300 30.577 1.00 72.56 489 LYS A O 1
ATOM 3831 N N . GLY A 1 490 ? -31.073 8.286 29.691 1.00 76.44 490 GLY A N 1
ATOM 3832 C CA . GLY A 1 490 ? -32.311 8.976 30.058 1.00 76.44 490 GLY A CA 1
ATOM 3833 C C . GLY A 1 490 ? -33.530 8.470 29.289 1.00 76.44 490 GLY A C 1
ATOM 3834 O O . GLY A 1 490 ? -34.595 8.367 29.880 1.00 76.44 490 GLY A O 1
ATOM 3835 N N . LEU A 1 491 ? -33.380 8.081 28.016 1.00 83.75 491 LEU A N 1
ATOM 3836 C CA . LEU A 1 491 ? -34.450 7.431 27.243 1.00 83.75 491 LEU A CA 1
ATOM 3837 C C . LEU A 1 491 ? -34.904 6.119 27.891 1.00 83.75 491 LEU A C 1
ATOM 3839 O O . LEU A 1 491 ? -36.094 5.916 28.098 1.00 83.75 491 LEU A O 1
ATOM 3843 N N . LEU A 1 492 ? -33.963 5.248 28.265 1.00 80.75 492 LEU A N 1
ATOM 3844 C CA . LEU A 1 492 ? -34.290 3.981 28.928 1.00 80.75 492 LEU A CA 1
ATOM 3845 C C . LEU A 1 492 ? -34.920 4.196 30.314 1.00 80.75 492 LEU A C 1
ATOM 3847 O O . LEU A 1 492 ? -35.852 3.482 30.673 1.00 80.75 492 LEU A O 1
ATOM 3851 N N . GLU A 1 493 ? -34.453 5.187 31.077 1.00 81.19 493 GLU A N 1
ATOM 3852 C CA . GLU A 1 493 ? -35.030 5.544 32.382 1.00 81.19 493 GLU A CA 1
ATOM 3853 C C . GLU A 1 493 ? -36.450 6.126 32.247 1.00 81.19 493 GLU A C 1
ATOM 3855 O O . GLU A 1 493 ? -37.341 5.760 33.020 1.00 81.19 493 GLU A O 1
ATOM 3860 N N . ALA A 1 494 ? -36.692 6.972 31.241 1.00 83.38 494 ALA A N 1
ATOM 3861 C CA . ALA A 1 494 ? -38.011 7.525 30.941 1.00 83.38 494 ALA A CA 1
ATOM 3862 C C . ALA A 1 494 ? -38.989 6.435 30.474 1.00 83.38 494 ALA A C 1
ATOM 3864 O O . ALA A 1 494 ? -40.098 6.348 30.994 1.00 83.38 494 ALA A O 1
ATOM 3865 N N . LEU A 1 495 ? -38.563 5.544 29.573 1.00 84.88 495 LEU A N 1
ATOM 3866 C CA . LEU A 1 495 ? -39.367 4.409 29.101 1.00 84.88 495 LEU A CA 1
ATOM 3867 C C . LEU A 1 495 ? -39.714 3.437 30.230 1.00 84.88 495 LEU A C 1
ATOM 3869 O O . LEU A 1 495 ? -40.856 2.996 30.335 1.00 84.88 495 LEU A O 1
ATOM 3873 N N . HIS A 1 496 ? -38.756 3.143 31.111 1.00 80.62 496 HIS A N 1
ATOM 3874 C CA . HIS A 1 496 ? -38.996 2.298 32.278 1.00 80.62 496 HIS A CA 1
ATOM 3875 C C . HIS A 1 496 ? -39.968 2.956 33.271 1.00 80.62 496 HIS A C 1
ATOM 3877 O O . HIS A 1 496 ? -40.803 2.278 33.868 1.00 80.62 496 HIS A O 1
ATOM 3883 N N . SER A 1 497 ? -39.896 4.281 33.432 1.00 81.75 497 SER A N 1
ATOM 3884 C CA . SER A 1 497 ? -40.828 5.036 34.281 1.00 81.75 497 SER A CA 1
ATOM 3885 C C . SER A 1 497 ? -42.249 5.037 33.707 1.00 81.75 497 SER A C 1
ATOM 3887 O O . SER A 1 497 ? -43.199 4.818 34.455 1.00 81.75 497 SER A O 1
ATOM 3889 N N . LEU A 1 498 ? -42.392 5.190 32.386 1.00 81.62 498 LEU A N 1
ATOM 3890 C CA . LEU A 1 498 ? -43.680 5.130 31.680 1.00 81.62 498 LEU A CA 1
ATOM 3891 C C . LEU A 1 498 ? -44.313 3.738 31.738 1.00 81.62 498 LEU A C 1
ATOM 3893 O O . LEU A 1 498 ? -45.515 3.614 31.968 1.00 81.62 498 LEU A O 1
ATOM 3897 N N . GLN A 1 499 ? -43.501 2.687 31.596 1.00 79.62 499 GLN A N 1
ATOM 3898 C CA . GLN A 1 499 ? -43.966 1.306 31.723 1.00 79.62 499 GLN A CA 1
ATOM 3899 C C . GLN A 1 499 ? -44.452 0.998 33.144 1.00 79.62 499 GLN A C 1
ATOM 3901 O O . GLN A 1 499 ? -45.455 0.314 33.326 1.00 79.62 499 GLN A O 1
ATOM 3906 N N . TYR A 1 500 ? -43.760 1.519 34.162 1.00 76.81 500 TYR A N 1
ATOM 3907 C CA . TYR A 1 500 ? -44.136 1.306 35.558 1.00 76.81 500 TYR A CA 1
ATOM 3908 C C . TYR A 1 500 ? -45.378 2.112 35.973 1.00 76.81 500 TYR A C 1
ATOM 3910 O O . TYR A 1 500 ? -46.161 1.644 36.799 1.00 76.81 500 TYR A O 1
ATOM 3918 N N . ALA A 1 501 ? -45.570 3.306 35.405 1.00 77.88 501 ALA A N 1
ATOM 3919 C CA . ALA A 1 501 ? -46.744 4.146 35.648 1.00 77.88 501 ALA A CA 1
ATOM 3920 C C . ALA A 1 501 ? -48.006 3.663 34.904 1.00 77.88 501 ALA A C 1
ATOM 3922 O O . ALA A 1 501 ? -49.117 3.997 35.308 1.00 77.88 501 ALA A O 1
ATOM 3923 N N . GLY A 1 502 ? -47.846 2.825 33.871 1.00 76.12 502 GLY A N 1
ATOM 3924 C CA . GLY A 1 502 ? -48.946 2.333 33.034 1.00 76.12 502 GLY A CA 1
ATOM 3925 C C . GLY A 1 502 ? -49.388 3.324 31.953 1.00 76.12 502 GLY A C 1
ATOM 3926 O O . GLY A 1 502 ? -50.443 3.136 31.354 1.00 76.12 502 GLY A O 1
ATOM 3927 N N . ASP A 1 503 ? -48.581 4.355 31.695 1.00 77.81 503 ASP A N 1
ATOM 3928 C CA . ASP A 1 503 ? -48.897 5.463 30.784 1.00 77.81 503 ASP A CA 1
ATOM 3929 C C . ASP A 1 503 ? -48.465 5.196 29.330 1.00 77.81 503 ASP A C 1
ATOM 3931 O O . ASP A 1 503 ? -48.678 6.033 28.453 1.00 77.81 503 ASP A O 1
ATOM 3935 N N . ALA A 1 504 ? -47.856 4.037 29.057 1.00 78.19 504 ALA A N 1
ATOM 3936 C CA . ALA A 1 504 ? -47.457 3.601 27.722 1.00 78.19 504 ALA A CA 1
ATOM 3937 C C . ALA A 1 504 ? -47.749 2.110 27.510 1.00 78.19 504 ALA A C 1
ATOM 3939 O O . ALA A 1 504 ? -47.592 1.295 28.421 1.00 78.19 504 ALA A O 1
ATOM 3940 N N . SER A 1 505 ? -48.136 1.742 26.285 1.00 79.38 505 SER A N 1
ATOM 3941 C CA . SER A 1 505 ? -48.340 0.340 25.918 1.00 79.38 505 SER A CA 1
ATOM 3942 C C . SER A 1 505 ? -47.012 -0.428 25.907 1.00 79.38 505 SER A C 1
ATOM 3944 O O . SER A 1 505 ? -45.971 0.096 25.502 1.00 79.38 505 SER A O 1
ATOM 3946 N N . ASP A 1 506 ? -47.039 -1.705 26.301 1.00 73.62 506 ASP A N 1
ATOM 3947 C CA . ASP A 1 506 ? -45.842 -2.561 26.282 1.00 73.62 506 ASP A CA 1
ATOM 3948 C C . ASP A 1 506 ? -45.231 -2.672 24.876 1.00 73.62 506 ASP A C 1
ATOM 3950 O O . ASP A 1 506 ? -44.012 -2.763 24.734 1.00 73.62 506 ASP A O 1
ATOM 3954 N N . ALA A 1 507 ? -46.067 -2.623 23.832 1.00 75.06 507 ALA A N 1
ATOM 3955 C CA . ALA A 1 507 ? -45.625 -2.636 22.440 1.00 75.06 507 ALA A CA 1
ATOM 3956 C C . ALA A 1 507 ? -44.806 -1.382 22.092 1.00 75.06 507 ALA A C 1
ATOM 3958 O O . ALA A 1 507 ? -43.716 -1.499 21.531 1.00 75.06 507 ALA A O 1
ATOM 3959 N N . PHE A 1 508 ? -45.279 -0.201 22.501 1.00 82.12 508 PHE A N 1
ATOM 3960 C CA . PHE A 1 508 ? -44.565 1.060 22.309 1.00 82.12 508 PHE A CA 1
ATOM 3961 C C . PHE A 1 508 ? -43.241 1.089 23.082 1.00 82.12 508 PHE A C 1
ATOM 3963 O O . PHE A 1 508 ? -42.193 1.409 22.518 1.00 82.12 508 PHE A O 1
ATOM 3970 N N . VAL A 1 509 ? -43.251 0.689 24.359 1.00 82.06 509 VAL A N 1
ATOM 3971 C CA . VAL A 1 509 ? -42.035 0.669 25.190 1.00 82.06 509 VAL A CA 1
ATOM 3972 C C . VAL A 1 509 ? -40.983 -0.266 24.596 1.00 82.06 509 VAL A C 1
ATOM 3974 O O . VAL A 1 509 ? -39.808 0.098 24.533 1.00 82.06 509 VAL A O 1
ATOM 3977 N N . GLN A 1 510 ? -41.381 -1.450 24.123 1.00 78.62 510 GLN A N 1
ATOM 3978 C CA . GLN A 1 510 ? -40.465 -2.402 23.490 1.00 78.62 510 GLN A CA 1
ATOM 3979 C C . GLN A 1 510 ? -39.869 -1.858 22.190 1.00 78.62 510 GLN A C 1
ATOM 3981 O O . GLN A 1 510 ? -38.673 -2.033 21.950 1.00 78.62 510 GLN A O 1
ATOM 3986 N N . GLU A 1 511 ? -40.670 -1.181 21.371 1.00 80.00 511 GLU A N 1
ATOM 3987 C CA . GLU A 1 511 ? -40.224 -0.643 20.089 1.00 80.00 511 GLU A CA 1
ATOM 3988 C C . GLU A 1 511 ? -39.252 0.533 20.259 1.00 80.00 511 GLU A C 1
ATOM 3990 O O . GLU A 1 511 ? -38.154 0.505 19.696 1.00 80.00 511 GLU A O 1
ATOM 3995 N N . ILE A 1 512 ? -39.561 1.500 21.132 1.00 80.94 512 ILE A N 1
ATOM 3996 C CA . ILE A 1 512 ? -38.632 2.602 21.427 1.00 80.94 512 ILE A CA 1
ATOM 3997 C C . ILE A 1 512 ? -37.388 2.093 22.166 1.00 80.94 512 ILE A C 1
ATOM 3999 O O . ILE A 1 512 ? -36.281 2.548 21.881 1.00 80.94 512 ILE A O 1
ATOM 4003 N N . THR A 1 513 ? -37.512 1.106 23.061 1.00 79.06 513 THR A N 1
ATOM 4004 C CA . THR A 1 513 ? -36.352 0.484 23.729 1.00 79.06 513 THR A CA 1
ATOM 4005 C C . THR A 1 513 ? -35.441 -0.217 22.725 1.00 79.06 513 THR A C 1
ATOM 4007 O O . THR A 1 513 ? -34.217 -0.126 22.835 1.00 79.06 513 THR A O 1
ATOM 4010 N N . LYS A 1 514 ? -36.015 -0.889 21.720 1.00 79.75 514 LYS A N 1
ATOM 4011 C CA . LYS A 1 514 ? -35.258 -1.508 20.628 1.00 79.75 514 LYS A CA 1
ATOM 4012 C C . LYS A 1 514 ? -34.494 -0.453 19.834 1.00 79.75 514 LYS A C 1
ATOM 4014 O O . LYS A 1 514 ? -33.277 -0.564 19.723 1.00 79.75 514 LYS A O 1
ATOM 4019 N N . PHE A 1 515 ? -35.160 0.607 19.376 1.00 78.62 515 PHE A N 1
ATOM 4020 C CA . PHE A 1 515 ? -34.478 1.694 18.670 1.00 78.62 515 PHE A CA 1
ATOM 4021 C C . PHE A 1 515 ? -33.429 2.397 19.542 1.00 78.62 515 PHE A C 1
ATOM 4023 O O . PHE A 1 515 ? -32.354 2.729 19.053 1.00 78.62 515 PHE A O 1
ATOM 4030 N N . THR A 1 516 ? -33.679 2.545 20.844 1.00 77.19 516 THR A N 1
ATOM 4031 C CA . THR A 1 516 ? -32.738 3.148 21.805 1.00 77.19 516 THR A CA 1
ATOM 4032 C C . THR A 1 516 ? -31.495 2.275 22.022 1.00 77.19 516 THR A C 1
ATOM 4034 O O . THR A 1 516 ? -30.386 2.789 22.176 1.00 77.19 516 THR A O 1
ATOM 4037 N N . ASN A 1 517 ? -31.648 0.948 22.036 1.00 71.06 517 ASN A N 1
ATOM 4038 C CA . ASN A 1 517 ? -30.531 0.006 22.151 1.00 71.06 517 ASN A CA 1
ATOM 4039 C C . ASN A 1 517 ? -29.739 -0.135 20.850 1.00 71.06 517 ASN A C 1
ATOM 4041 O O . ASN A 1 517 ? -28.521 -0.292 20.910 1.00 71.06 517 ASN A O 1
ATOM 4045 N N . ASP A 1 518 ? -30.413 -0.003 19.710 1.00 72.38 518 ASP A N 1
ATOM 4046 C CA . ASP A 1 518 ? -29.806 -0.014 18.378 1.00 72.38 518 ASP A CA 1
ATOM 4047 C C . ASP A 1 518 ? -29.274 1.377 17.958 1.00 72.38 518 ASP A C 1
ATOM 4049 O O . ASP A 1 518 ? -28.812 1.541 16.830 1.00 72.38 518 ASP A O 1
ATOM 4053 N N . PHE A 1 519 ? -29.328 2.379 18.854 1.00 71.81 519 PHE A N 1
ATOM 4054 C CA . PHE A 1 519 ? -28.919 3.779 18.631 1.00 71.81 519 PHE A CA 1
ATOM 4055 C C . PHE A 1 519 ? -29.611 4.458 17.427 1.00 71.81 519 PHE A C 1
ATOM 4057 O O . PHE A 1 519 ? -29.080 5.385 16.819 1.00 71.81 519 PHE A O 1
ATOM 4064 N N . GLN A 1 520 ? -30.825 4.022 17.087 1.00 74.50 520 GLN A N 1
ATOM 4065 C CA . GLN A 1 520 ? -31.638 4.528 15.977 1.00 74.50 520 GLN A CA 1
ATOM 4066 C C . GLN A 1 520 ? -32.540 5.691 16.425 1.00 74.50 520 GLN A C 1
ATOM 4068 O O . GLN A 1 520 ? -33.763 5.605 16.327 1.00 74.50 520 GLN A O 1
ATOM 4073 N N . PHE A 1 521 ? -31.950 6.781 16.929 1.00 77.62 521 PHE A N 1
ATOM 4074 C CA . PHE A 1 521 ? -32.705 7.925 17.471 1.00 77.62 521 PHE A CA 1
ATOM 4075 C C . PHE A 1 521 ? -33.555 8.658 16.421 1.00 77.62 521 PHE A C 1
ATOM 4077 O O . PHE A 1 521 ? -34.633 9.137 16.751 1.00 77.62 521 PHE A O 1
ATOM 4084 N N . GLU A 1 522 ? -33.139 8.675 15.152 1.00 73.62 522 GLU A N 1
ATOM 4085 C CA . GLU A 1 522 ? -33.937 9.256 14.059 1.00 73.62 522 GLU A CA 1
ATOM 4086 C C . GLU A 1 522 ? -35.270 8.527 13.866 1.00 73.62 522 GLU A C 1
ATOM 4088 O O . GLU A 1 522 ? -36.298 9.166 13.694 1.00 73.62 522 GLU A O 1
ATOM 4093 N N . LYS A 1 523 ? -35.291 7.195 14.003 1.00 73.94 523 LYS A N 1
ATOM 4094 C CA . LYS A 1 523 ? -36.538 6.419 13.920 1.00 73.94 523 LYS A CA 1
ATOM 4095 C C . LYS A 1 523 ? -37.452 6.645 15.116 1.00 73.94 523 LYS A C 1
ATOM 4097 O O . LYS A 1 523 ? -38.664 6.542 14.982 1.00 73.94 523 LYS A O 1
ATOM 4102 N N . ILE A 1 524 ? -36.875 6.942 16.282 1.00 81.00 524 ILE A N 1
ATOM 4103 C CA . ILE A 1 524 ? -37.640 7.351 17.465 1.00 81.00 524 ILE A CA 1
ATOM 4104 C C . ILE A 1 524 ? -38.314 8.694 17.180 1.00 81.00 524 ILE A C 1
ATOM 4106 O O . ILE A 1 524 ? -39.501 8.832 17.443 1.00 81.00 524 ILE A O 1
ATOM 4110 N N . LEU A 1 525 ? -37.590 9.650 16.593 1.00 80.00 525 LEU A N 1
ATOM 4111 C CA . LEU A 1 525 ? -38.150 10.947 16.213 1.00 80.00 525 LEU A CA 1
ATOM 4112 C C . LEU A 1 525 ? -39.215 10.816 15.124 1.00 80.00 525 LEU A C 1
ATOM 4114 O O . LEU A 1 525 ? -40.288 11.368 15.296 1.00 80.00 525 LEU A O 1
ATOM 4118 N N . GLU A 1 526 ? -38.989 10.023 14.074 1.00 77.50 526 GLU A N 1
ATOM 4119 C CA . GLU A 1 526 ? -40.006 9.764 13.045 1.00 77.50 526 GLU A CA 1
ATOM 4120 C C . GLU A 1 526 ? -41.278 9.147 13.645 1.00 77.50 526 GLU A C 1
ATOM 4122 O O . GLU A 1 526 ? -42.380 9.584 13.331 1.00 77.50 526 GLU A O 1
ATOM 4127 N N . LEU A 1 527 ? -41.151 8.173 14.550 1.00 75.94 527 LEU A N 1
ATOM 4128 C CA . LEU A 1 527 ? -42.303 7.518 15.176 1.00 75.94 527 LEU A CA 1
ATOM 4129 C C . LEU A 1 527 ? -43.073 8.473 16.109 1.00 75.94 527 LEU A C 1
ATOM 4131 O O . LEU A 1 527 ? -44.299 8.407 16.177 1.00 75.94 527 LEU A O 1
ATOM 4135 N N . LEU A 1 528 ? -42.371 9.386 16.788 1.00 76.25 528 LEU A N 1
ATOM 4136 C CA . LEU A 1 528 ? -42.970 10.378 17.687 1.00 76.25 528 LEU A CA 1
ATOM 4137 C C . LEU A 1 528 ? -43.511 11.624 16.953 1.00 76.25 528 LEU A C 1
ATOM 4139 O O . LEU A 1 528 ? -44.502 12.192 17.403 1.00 76.25 528 LEU A O 1
ATOM 4143 N N . GLU A 1 529 ? -42.912 12.038 15.829 1.00 65.56 529 GLU A N 1
ATOM 4144 C CA . GLU A 1 529 ? -43.304 13.227 15.045 1.00 65.56 529 GLU A CA 1
ATOM 4145 C C . GLU A 1 529 ? -44.389 12.920 13.994 1.00 65.56 529 GLU A C 1
ATOM 4147 O O . GLU A 1 529 ? -45.249 13.766 13.743 1.00 65.56 529 GLU A O 1
ATOM 4152 N N . VAL A 1 530 ? -44.443 11.701 13.428 1.00 54.31 530 VAL A N 1
ATOM 4153 C CA . VAL A 1 530 ? -45.539 11.273 12.522 1.00 54.31 530 VAL A CA 1
ATOM 4154 C C . VAL A 1 530 ? -46.906 11.354 13.219 1.00 54.31 530 VAL A C 1
ATOM 4156 O O . VAL A 1 530 ? -47.919 11.646 12.585 1.00 54.31 530 VAL A O 1
ATOM 4159 N N . ALA A 1 531 ? -46.929 11.202 14.540 1.00 50.78 531 ALA A N 1
ATOM 4160 C CA . ALA A 1 531 ? -48.125 11.306 15.362 1.00 50.78 531 ALA A CA 1
ATOM 4161 C C . ALA A 1 531 ? -48.670 12.730 15.551 1.00 50.78 531 ALA A C 1
ATOM 4163 O O . ALA A 1 531 ? -49.863 12.898 15.806 1.00 50.78 531 ALA A O 1
ATOM 4164 N N . GLU A 1 532 ? -47.833 13.767 15.424 1.00 45.41 532 GLU A N 1
ATOM 4165 C CA . GLU A 1 532 ? -48.302 15.156 15.521 1.00 45.41 532 GLU A CA 1
ATOM 4166 C C . GLU A 1 532 ? -49.139 15.568 14.302 1.00 45.41 532 GLU A C 1
ATOM 4168 O O . GLU A 1 532 ? -49.986 16.453 14.414 1.00 45.41 532 GLU A O 1
ATOM 4173 N N . HIS A 1 533 ? -48.945 14.917 13.148 1.00 43.28 533 HIS A N 1
ATOM 4174 C CA . HIS A 1 533 ? -49.690 15.211 11.919 1.00 43.28 533 HIS A CA 1
ATOM 4175 C C . HIS A 1 533 ? -51.036 14.477 11.805 1.00 43.28 533 HIS A C 1
ATOM 4177 O O . HIS A 1 533 ? -51.880 14.910 11.024 1.00 43.28 533 HIS A O 1
ATOM 4183 N N . GLU A 1 534 ? -51.273 13.409 12.575 1.00 41.66 534 GLU A N 1
ATOM 4184 C CA . GLU A 1 534 ? -52.554 12.677 12.567 1.00 41.66 534 GLU A CA 1
ATOM 4185 C C . GLU A 1 534 ? -53.548 13.150 13.647 1.00 41.66 534 GLU A C 1
ATOM 4187 O O . GLU A 1 534 ? -54.731 12.817 13.578 1.00 41.66 534 GLU A O 1
ATOM 4192 N N . ALA A 1 535 ? -53.104 13.958 14.618 1.00 43.44 535 ALA A N 1
ATOM 4193 C CA . ALA A 1 535 ? -53.932 14.478 15.714 1.00 43.44 535 ALA A CA 1
ATOM 4194 C C . ALA A 1 535 ? -54.314 15.972 15.580 1.00 43.44 535 ALA A C 1
ATOM 4196 O O . ALA A 1 535 ? -54.877 16.538 16.523 1.00 43.44 535 ALA A O 1
ATOM 4197 N N . SER A 1 536 ? -54.006 16.608 14.440 1.00 37.84 536 SER A N 1
ATOM 4198 C CA . SER A 1 536 ? -54.238 18.038 14.172 1.00 37.84 536 SER A CA 1
ATOM 4199 C C . SER A 1 536 ? -55.379 18.314 13.202 1.00 37.84 536 SER A C 1
ATOM 4201 O O . SER A 1 536 ? -55.560 17.543 12.235 1.00 37.84 536 SER A O 1
#